Protein AF-0000000066028623 (afdb_homodimer)

Organism: Coprothermobacter proteolyticus (strain ATCC 35245 / DSM 5265 / OCM 4 / BT) (NCBI:txid309798)

Structure (mmCIF, N/CA/C/O backbone):
data_AF-0000000066028623-model_v1
#
loop_
_entity.id
_entity.type
_entity.pdbx_description
1 polymer 'NH(3)-dependent NAD(+) synthetase'
#
loop_
_atom_site.group_PDB
_atom_site.id
_atom_site.type_symbol
_atom_site.label_atom_id
_atom_site.label_alt_id
_atom_site.label_comp_id
_atom_site.label_asym_id
_atom_site.label_entity_id
_atom_site.label_seq_id
_atom_site.pdbx_PDB_ins_code
_atom_site.Cartn_x
_atom_site.Cartn_y
_atom_site.Cartn_z
_atom_site.occupancy
_atom_site.B_iso_or_equiv
_atom_site.auth_seq_id
_atom_site.auth_comp_id
_atom_site.auth_asym_id
_atom_site.auth_atom_id
_atom_site.pdbx_PDB_model_num
ATOM 1 N N . MET A 1 1 ? 8.57 16.016 24.391 1 65.88 1 MET A N 1
ATOM 2 C CA . MET A 1 1 ? 9.648 16.016 23.406 1 65.88 1 MET A CA 1
ATOM 3 C C . MET A 1 1 ? 10.898 16.688 23.953 1 65.88 1 MET A C 1
ATOM 5 O O . MET A 1 1 ? 10.805 17.609 24.766 1 65.88 1 MET A O 1
ATOM 9 N N . ASN A 1 2 ? 12.102 16.031 23.625 1 79.5 2 ASN A N 1
ATOM 10 C CA . ASN A 1 2 ? 13.328 16.797 23.828 1 79.5 2 ASN A CA 1
ATOM 11 C C . ASN A 1 2 ? 13.234 18.188 23.234 1 79.5 2 ASN A C 1
ATOM 13 O O . ASN A 1 2 ? 12.188 18.578 22.688 1 79.5 2 ASN A O 1
ATOM 17 N N . THR A 1 3 ? 14.109 19.094 23.5 1 90.25 3 THR A N 1
ATOM 18 C CA . THR A 1 3 ? 14.133 20.375 22.797 1 90.25 3 THR A CA 1
ATOM 19 C C . THR A 1 3 ? 14.109 20.172 21.297 1 90.25 3 THR A C 1
ATOM 21 O O . THR A 1 3 ? 14.438 19.078 20.797 1 90.25 3 THR A O 1
ATOM 24 N N . ALA A 1 4 ? 13.57 21.109 20.641 1 95.25 4 ALA A N 1
ATOM 25 C CA . ALA A 1 4 ? 13.523 21.047 19.188 1 95.25 4 ALA A CA 1
ATOM 26 C C . ALA A 1 4 ? 14.898 20.719 18.609 1 95.25 4 ALA A C 1
ATOM 28 O O . ALA A 1 4 ? 15.016 19.938 17.656 1 95.25 4 ALA A O 1
ATOM 29 N N . MET A 1 5 ? 15.93 21.328 19.203 1 95.5 5 MET A N 1
ATOM 30 C CA . MET A 1 5 ? 17.297 21.109 18.734 1 95.5 5 MET A CA 1
ATOM 31 C C . MET A 1 5 ? 17.703 19.656 18.922 1 95.5 5 MET A C 1
ATOM 33 O O . MET A 1 5 ? 18.203 19.016 18 1 95.5 5 MET A O 1
ATOM 37 N N . GLU A 1 6 ? 17.484 19.141 20.094 1 96.31 6 GLU A N 1
ATOM 38 C CA . GLU A 1 6 ? 17.875 17.766 20.406 1 96.31 6 GLU A CA 1
ATOM 39 C C . GLU A 1 6 ? 17.109 16.766 19.531 1 96.31 6 GLU A C 1
ATOM 41 O O . GLU A 1 6 ? 17.672 15.789 19.062 1 96.31 6 GLU A O 1
ATOM 46 N N . GLU A 1 7 ? 15.867 17.062 19.375 1 97 7 GLU A N 1
ATOM 47 C CA . GLU A 1 7 ? 15.039 16.156 18.578 1 97 7 GLU A CA 1
ATOM 48 C C . GLU A 1 7 ? 15.445 16.188 17.109 1 97 7 GLU A C 1
ATOM 50 O O . GLU A 1 7 ? 15.445 15.156 16.438 1 97 7 GLU A O 1
ATOM 55 N N . THR A 1 8 ? 15.766 17.391 16.641 1 97.62 8 THR A N 1
ATOM 56 C CA . THR A 1 8 ? 16.25 17.531 15.273 1 97.62 8 THR A CA 1
ATOM 57 C C . THR A 1 8 ? 17.5 16.688 15.055 1 97.62 8 THR A C 1
ATOM 59 O O . THR A 1 8 ? 17.609 15.945 14.078 1 97.62 8 THR A O 1
ATOM 62 N N . GLN A 1 9 ? 18.406 16.734 15.977 1 97.56 9 GLN A N 1
ATOM 63 C CA . GLN A 1 9 ? 19.641 15.969 15.883 1 97.56 9 GLN A CA 1
ATOM 64 C C . GLN A 1 9 ? 19.359 14.469 15.922 1 97.56 9 GLN A C 1
ATOM 66 O O . GLN A 1 9 ? 19.984 13.695 15.18 1 97.56 9 GLN A O 1
ATOM 71 N N . ARG A 1 10 ? 18.469 14.117 16.766 1 97.75 10 ARG A N 1
ATOM 72 C CA . ARG A 1 10 ? 18.078 12.711 16.891 1 97.75 10 ARG A CA 1
ATOM 73 C C . ARG A 1 10 ? 17.5 12.188 15.578 1 97.75 10 ARG A C 1
ATOM 75 O O . ARG A 1 10 ? 17.875 11.109 15.117 1 97.75 10 ARG A O 1
ATOM 82 N N . ILE A 1 11 ? 16.641 12.906 14.953 1 98.44 11 ILE A N 1
ATOM 83 C CA . ILE A 1 11 ? 15.992 12.516 13.703 1 98.44 11 ILE A CA 1
ATOM 84 C C . ILE A 1 11 ? 17.031 12.453 12.586 1 98.44 11 ILE A C 1
ATOM 86 O O . ILE A 1 11 ? 17.016 11.531 11.773 1 98.44 11 ILE A O 1
ATOM 90 N N . GLU A 1 12 ? 17.938 13.453 12.547 1 98.38 12 GLU A N 1
ATOM 91 C CA . GLU A 1 12 ? 18.984 13.461 11.523 1 98.38 12 GLU A CA 1
ATOM 92 C C . GLU A 1 12 ? 19.859 12.211 11.609 1 98.38 12 GLU A C 1
ATOM 94 O O . GLU A 1 12 ? 20.156 11.586 10.594 1 98.38 12 GLU A O 1
ATOM 99 N N . GLN A 1 13 ? 20.234 11.867 12.797 1 98.31 13 GLN A N 1
ATOM 100 C CA . GLN A 1 13 ? 21.047 10.664 12.992 1 98.31 13 GLN A CA 1
ATOM 101 C C . GLN A 1 13 ? 20.281 9.414 12.562 1 98.31 13 GLN A C 1
ATOM 103 O O . GLN A 1 13 ? 20.844 8.516 11.945 1 98.31 13 GLN A O 1
ATOM 108 N N . PHE A 1 14 ? 19.031 9.414 12.93 1 98.25 14 PHE A N 1
ATOM 109 C CA . PHE A 1 14 ? 18.125 8.32 12.562 1 98.25 14 PHE A CA 1
ATOM 110 C C . PHE A 1 14 ? 18.078 8.156 11.047 1 98.25 14 PHE A C 1
ATOM 112 O O . PHE A 1 14 ? 18.203 7.039 10.539 1 98.25 14 PHE A O 1
ATOM 119 N N . LEU A 1 15 ? 17.953 9.242 10.336 1 98.56 15 LEU A N 1
ATOM 120 C CA . LEU A 1 15 ? 17.875 9.242 8.883 1 98.56 15 LEU A CA 1
ATOM 121 C C . LEU A 1 15 ? 19.188 8.773 8.266 1 98.56 15 LEU A C 1
ATOM 123 O O . LEU A 1 15 ? 19.188 7.984 7.316 1 98.56 15 LEU A O 1
ATOM 127 N N . ARG A 1 16 ? 20.312 9.234 8.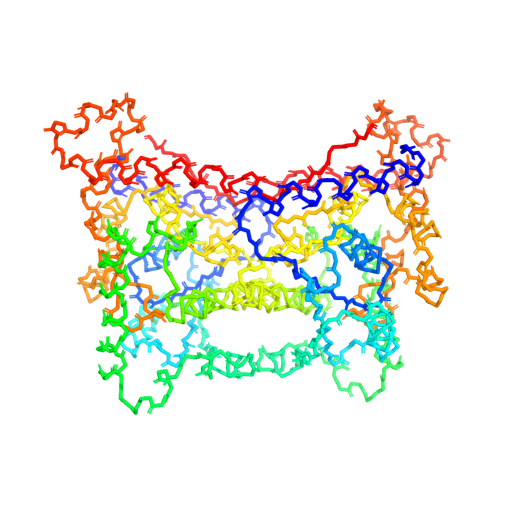797 1 98.5 16 ARG A N 1
ATOM 128 C CA . ARG A 1 16 ? 21.625 8.812 8.305 1 98.5 16 ARG A CA 1
ATOM 129 C C . ARG A 1 16 ? 21.828 7.316 8.508 1 98.5 16 ARG A C 1
ATOM 131 O O . ARG A 1 16 ? 22.281 6.621 7.598 1 98.5 16 ARG A O 1
ATOM 138 N N . LYS A 1 17 ? 21.469 6.836 9.641 1 97.56 17 LYS A N 1
ATOM 139 C CA . LYS A 1 17 ? 21.641 5.426 9.961 1 97.56 17 LYS A CA 1
ATOM 140 C C . LYS A 1 17 ? 20.766 4.547 9.062 1 97.56 17 LYS A C 1
ATOM 142 O O . LYS A 1 17 ? 21.219 3.488 8.609 1 97.56 17 LYS A O 1
ATOM 147 N N . ALA A 1 18 ? 19.547 4.996 8.844 1 96.06 18 ALA A N 1
ATOM 148 C CA . ALA A 1 18 ? 18.641 4.234 7.992 1 96.06 18 ALA A CA 1
ATOM 149 C C . ALA A 1 18 ? 19.188 4.121 6.57 1 96.06 18 ALA A C 1
ATOM 151 O O . ALA A 1 18 ? 19.125 3.051 5.961 1 96.06 18 ALA A O 1
ATOM 152 N N . LEU A 1 19 ? 19.688 5.184 6.078 1 96.25 19 LEU A N 1
ATOM 153 C CA . LEU A 1 19 ? 20.219 5.207 4.719 1 96.25 19 LEU A CA 1
ATOM 154 C C . LEU A 1 19 ? 21.406 4.25 4.582 1 96.25 19 LEU A C 1
ATOM 156 O O . LEU A 1 19 ? 21.484 3.496 3.609 1 96.25 19 LEU A O 1
ATOM 160 N N . VAL A 1 20 ? 22.266 4.238 5.559 1 94.12 20 VAL A N 1
ATOM 161 C CA . VAL A 1 20 ? 23.453 3.385 5.555 1 94.12 20 VAL A CA 1
ATOM 162 C C . VAL A 1 20 ? 23.031 1.925 5.715 1 94.12 20 VAL A C 1
ATOM 164 O O . VAL A 1 20 ? 23.531 1.052 4.996 1 94.12 20 VAL A O 1
ATOM 167 N N . SER A 1 21 ? 22.125 1.702 6.57 1 90.94 21 SER A N 1
ATOM 168 C CA . SER A 1 21 ? 21.672 0.343 6.863 1 90.94 21 SER A CA 1
ATOM 169 C C . SER A 1 21 ? 21.016 -0.292 5.645 1 90.94 21 SER A C 1
ATOM 171 O O . SER A 1 21 ? 21.156 -1.493 5.406 1 90.94 21 SER A O 1
ATOM 173 N N . GLU A 1 22 ? 20.344 0.54 4.883 1 91.31 22 GLU A N 1
ATOM 174 C CA . GLU A 1 22 ? 19.609 0.037 3.725 1 91.31 22 GLU A CA 1
ATOM 175 C C . GLU A 1 22 ? 20.453 0.09 2.461 1 91.31 22 GLU A C 1
ATOM 177 O O . GLU A 1 22 ? 20.062 -0.414 1.411 1 91.31 22 GLU A O 1
ATOM 182 N N . ARG A 1 23 ? 21.688 0.62 2.504 1 90.5 23 ARG A N 1
ATOM 183 C CA . ARG A 1 23 ? 22.609 0.755 1.383 1 90.5 23 ARG A CA 1
ATOM 184 C C . ARG A 1 23 ? 21.922 1.394 0.18 1 90.5 23 ARG A C 1
ATOM 186 O O . ARG A 1 23 ? 22 0.87 -0.934 1 90.5 23 ARG A O 1
ATOM 193 N N . LYS A 1 24 ? 21.203 2.49 0.416 1 94.19 24 LYS A N 1
ATOM 194 C CA . LYS A 1 24 ? 20.516 3.23 -0.641 1 94.19 24 LYS A CA 1
ATOM 195 C C . LYS A 1 24 ? 21.219 4.551 -0.937 1 94.19 24 LYS A C 1
ATOM 197 O O . LYS A 1 24 ? 22.062 5 -0.153 1 94.19 24 LYS A O 1
ATOM 202 N N . HIS A 1 25 ? 20.906 5.168 -1.994 1 94.25 25 HIS A N 1
ATOM 203 C CA . HIS A 1 25 ? 21.656 6.32 -2.486 1 94.25 25 HIS A CA 1
ATOM 204 C C . HIS A 1 25 ? 21.094 7.625 -1.938 1 94.25 25 HIS A C 1
ATOM 206 O O . HIS A 1 25 ? 21.75 8.664 -1.99 1 94.25 25 HIS A O 1
ATOM 212 N N . GLY A 1 26 ? 19.859 7.602 -1.48 1 97.81 26 GLY A N 1
ATOM 213 C CA . GLY A 1 26 ? 19.234 8.828 -0.998 1 97.81 26 GLY A CA 1
ATOM 214 C C . GLY A 1 26 ? 17.781 8.641 -0.585 1 97.81 26 GLY A C 1
ATOM 215 O O . GLY A 1 26 ? 17.359 7.52 -0.306 1 97.81 26 GLY A O 1
ATOM 216 N N . TYR A 1 27 ? 17.094 9.789 -0.479 1 98.75 27 TYR A N 1
ATOM 217 C CA . TYR A 1 27 ? 15.703 9.812 -0.047 1 98.75 27 TYR A CA 1
ATOM 218 C C . TYR A 1 27 ? 14.82 10.469 -1.095 1 98.75 27 TYR A C 1
ATOM 220 O O . TYR A 1 27 ? 15.242 11.398 -1.783 1 98.75 27 TYR A O 1
ATOM 228 N N . LEU A 1 28 ? 13.664 9.953 -1.27 1 98.81 28 LEU A N 1
ATOM 229 C CA . LEU A 1 28 ? 12.609 10.578 -2.059 1 98.81 28 LEU A CA 1
ATOM 230 C C . LEU A 1 28 ? 11.453 11.023 -1.168 1 98.81 28 LEU A C 1
ATOM 232 O O . LEU A 1 28 ? 11.039 10.281 -0.273 1 98.81 28 LEU A O 1
ATOM 236 N N . ILE A 1 29 ? 10.953 12.242 -1.408 1 98.75 29 ILE A N 1
ATOM 237 C CA . ILE A 1 29 ? 9.883 12.789 -0.585 1 98.75 29 ILE A CA 1
ATOM 238 C C . ILE A 1 29 ? 8.836 13.453 -1.477 1 98.75 29 ILE A C 1
ATOM 240 O O . ILE A 1 29 ? 9.18 14.102 -2.467 1 98.75 29 ILE A O 1
ATOM 244 N N . GLY A 1 30 ? 7.598 13.172 -1.193 1 98.38 30 GLY A N 1
ATOM 245 C CA . GLY A 1 30 ? 6.531 14 -1.74 1 98.38 30 GLY A CA 1
ATOM 246 C C . GLY A 1 30 ? 6.336 15.297 -0.984 1 98.38 30 GLY A C 1
ATOM 247 O O . GLY A 1 30 ? 6.148 15.289 0.234 1 98.38 30 GLY A O 1
ATOM 248 N N . VAL A 1 31 ? 6.414 16.391 -1.701 1 97.94 31 VAL A N 1
ATOM 249 C CA . VAL A 1 31 ? 6.258 17.703 -1.068 1 97.94 31 VAL A CA 1
ATOM 250 C C . VAL A 1 31 ? 4.914 18.312 -1.459 1 97.94 31 VAL A C 1
ATOM 252 O O . VAL A 1 31 ? 4.637 18.516 -2.643 1 97.94 31 VAL A O 1
ATOM 255 N N . SER A 1 32 ? 4.059 18.625 -0.516 1 94.19 32 SER A N 1
ATOM 256 C CA . SER A 1 32 ? 2.668 18.984 -0.763 1 94.19 32 SER A CA 1
ATOM 257 C C . SER A 1 32 ? 2.457 20.484 -0.582 1 94.19 32 SER A C 1
ATOM 259 O O . SER A 1 32 ? 1.381 21.016 -0.886 1 94.19 32 SER A O 1
ATOM 261 N N . GLY A 1 33 ? 3.379 21.125 0.015 1 93.56 33 GLY A N 1
ATOM 262 C CA . GLY A 1 33 ? 3.18 22.516 0.406 1 93.56 33 GLY A CA 1
ATOM 263 C C . GLY A 1 33 ? 2.65 22.672 1.819 1 93.56 33 GLY A C 1
ATOM 264 O O . GLY A 1 33 ? 2.404 23.781 2.279 1 93.56 33 GLY A O 1
ATOM 265 N N . GLY A 1 34 ? 2.488 21.578 2.475 1 94.5 34 GLY A N 1
ATOM 266 C CA . GLY A 1 34 ? 2.033 21.594 3.855 1 94.5 34 GLY A CA 1
ATOM 267 C C . GLY A 1 34 ? 3.172 21.562 4.859 1 94.5 34 GLY A C 1
ATOM 268 O O . GLY A 1 34 ? 4.34 21.453 4.477 1 94.5 34 GLY A O 1
ATOM 269 N N . LEU A 1 35 ? 2.814 21.625 6.066 1 96.5 35 LEU A N 1
ATOM 270 C CA . LEU A 1 35 ? 3.773 21.781 7.156 1 96.5 35 LEU A CA 1
ATOM 271 C C . LEU A 1 35 ? 4.609 20.516 7.328 1 96.5 35 LEU A C 1
ATOM 273 O O . LEU A 1 35 ? 5.832 20.578 7.445 1 96.5 35 LEU A O 1
ATOM 277 N N . ASP A 1 36 ? 4.004 19.359 7.355 1 97.44 36 ASP A N 1
ATOM 278 C CA . ASP A 1 36 ? 4.703 18.125 7.664 1 97.44 36 ASP A CA 1
ATOM 279 C C . ASP A 1 36 ? 5.77 17.812 6.613 1 97.44 36 ASP A C 1
ATOM 281 O O . ASP A 1 36 ? 6.918 17.516 6.957 1 97.44 36 ASP A O 1
ATOM 285 N N . SER A 1 37 ? 5.375 17.938 5.352 1 97.88 37 SER A N 1
ATOM 286 C CA . SER A 1 37 ? 6.336 17.656 4.293 1 97.88 37 SER A CA 1
ATOM 287 C C . SER A 1 37 ? 7.469 18.672 4.281 1 97.88 37 SER A C 1
ATOM 289 O O . SER A 1 37 ? 8.609 18.344 3.941 1 97.88 37 SER A O 1
ATOM 291 N N . ALA A 1 38 ? 7.156 19.891 4.648 1 98.38 38 ALA A N 1
ATOM 292 C CA . ALA A 1 38 ? 8.188 20.938 4.723 1 98.38 38 ALA A CA 1
ATOM 293 C C . ALA A 1 38 ? 9.203 20.609 5.812 1 98.38 38 ALA A C 1
ATOM 295 O O . ALA A 1 38 ? 10.414 20.719 5.586 1 98.38 38 ALA A O 1
ATOM 296 N N . VAL A 1 39 ? 8.711 20.234 6.941 1 98.56 39 VAL A N 1
ATOM 297 C CA . VAL A 1 39 ? 9.586 19.891 8.062 1 98.56 39 VAL A CA 1
ATOM 298 C C . VAL A 1 39 ? 10.469 18.703 7.684 1 98.56 39 VAL A C 1
ATOM 300 O O . VAL A 1 39 ? 11.688 18.734 7.891 1 98.56 39 VAL A O 1
ATOM 303 N N . VAL A 1 40 ? 9.891 17.703 7.117 1 98.75 40 VAL A N 1
ATOM 304 C CA . VAL A 1 40 ? 10.617 16.484 6.758 1 98.75 40 VAL A CA 1
ATOM 305 C C . VAL A 1 40 ? 11.664 16.812 5.699 1 98.75 40 VAL A C 1
ATOM 307 O O . VAL A 1 40 ? 12.789 16.312 5.758 1 98.75 40 VAL A O 1
ATOM 310 N N . LEU A 1 41 ? 11.289 17.656 4.73 1 98.81 41 LEU A N 1
ATOM 311 C CA . LEU A 1 41 ? 12.242 18.047 3.697 1 98.81 41 LEU A CA 1
ATOM 312 C C . LEU A 1 41 ? 13.477 18.703 4.312 1 98.81 41 LEU A C 1
ATOM 314 O O . LEU A 1 41 ? 14.602 18.344 3.975 1 98.81 41 LEU A O 1
ATOM 318 N N . LYS A 1 42 ? 13.266 19.609 5.203 1 98.69 42 LYS A N 1
ATOM 319 C CA . LYS A 1 42 ? 14.375 20.312 5.84 1 98.69 42 LYS A CA 1
ATOM 320 C C . LYS A 1 42 ? 15.234 19.344 6.652 1 98.69 42 LYS A C 1
ATOM 322 O O . LYS A 1 42 ? 16.469 19.422 6.641 1 98.69 42 LYS A O 1
ATOM 327 N N . LEU A 1 43 ? 14.594 18.422 7.328 1 98.75 43 LEU A N 1
ATOM 328 C CA . LEU A 1 43 ? 15.312 17.406 8.102 1 98.75 43 LEU A CA 1
ATOM 329 C C . LEU A 1 43 ? 16.172 16.547 7.191 1 98.75 43 LEU A C 1
ATOM 331 O O . LEU A 1 43 ? 17.328 16.234 7.535 1 98.75 43 LEU A O 1
ATOM 335 N N . LEU A 1 44 ? 15.609 16.172 6.051 1 98.81 44 LEU A N 1
ATOM 336 C CA . LEU A 1 44 ? 16.344 15.344 5.094 1 98.81 44 LEU A CA 1
ATOM 337 C C . LEU A 1 44 ? 17.578 16.062 4.578 1 98.81 44 LEU A C 1
ATOM 339 O O . LEU A 1 44 ? 18.672 15.492 4.539 1 98.81 44 LEU A O 1
ATOM 343 N N . VAL A 1 45 ? 17.406 17.312 4.152 1 98.69 45 VAL A N 1
ATOM 344 C CA . VAL A 1 45 ? 18.5 18.109 3.6 1 98.69 45 VAL A CA 1
ATOM 345 C C . VAL A 1 45 ? 19.625 18.25 4.637 1 98.69 45 VAL A C 1
ATOM 347 O O . VAL A 1 45 ? 20.797 18.094 4.316 1 98.69 45 VAL A O 1
ATOM 350 N N . GLN A 1 46 ? 19.25 18.484 5.848 1 98.19 46 GLN A N 1
ATOM 351 C CA . GLN A 1 46 ? 20.219 18.625 6.918 1 98.19 46 GLN A CA 1
ATOM 352 C C . GLN A 1 46 ? 20.922 17.297 7.207 1 98.19 46 GLN A C 1
ATOM 354 O O . GLN A 1 46 ? 22.109 17.281 7.508 1 98.19 46 GLN A O 1
ATOM 359 N N . ALA A 1 47 ? 20.188 16.25 7.094 1 98.5 47 ALA A N 1
ATOM 360 C CA . ALA A 1 47 ? 20.703 14.938 7.484 1 98.5 47 ALA A CA 1
ATOM 361 C C . ALA A 1 47 ? 21.672 14.391 6.43 1 98.5 47 ALA A C 1
ATOM 363 O O . ALA A 1 47 ? 22.734 13.883 6.762 1 98.5 47 ALA A O 1
ATOM 364 N N . VAL A 1 48 ? 21.297 14.531 5.133 1 98.38 48 VAL A N 1
ATOM 365 C CA . VAL A 1 48 ? 22.047 13.742 4.164 1 98.38 48 VAL A CA 1
ATOM 366 C C . VAL A 1 48 ? 22.5 14.641 3.016 1 98.38 48 VAL A C 1
ATOM 368 O O . VAL A 1 48 ? 23.219 14.188 2.115 1 98.38 48 VAL A O 1
ATOM 371 N N . GLY A 1 49 ? 22.125 15.914 2.982 1 98.31 49 GLY A N 1
ATOM 372 C CA . GLY A 1 49 ? 22.516 16.828 1.924 1 98.31 49 GLY A CA 1
ATOM 373 C C . GLY A 1 49 ? 21.516 16.891 0.785 1 98.31 49 GLY A C 1
ATOM 374 O O . GLY A 1 49 ? 20.922 15.867 0.421 1 98.31 49 GLY A O 1
ATOM 375 N N . LYS A 1 50 ? 21.344 18.078 0.188 1 98.12 50 LYS A N 1
ATOM 376 C CA . LYS A 1 50 ? 20.359 18.344 -0.849 1 98.12 50 LYS A CA 1
ATOM 377 C C . LYS A 1 50 ? 20.578 17.438 -2.061 1 98.12 50 LYS A C 1
ATOM 379 O O . LYS A 1 50 ? 19.625 17.078 -2.756 1 98.12 50 LYS A O 1
ATOM 384 N N . GLU A 1 51 ? 21.75 16.984 -2.322 1 97.62 51 GLU A N 1
ATOM 385 C CA . GLU A 1 51 ? 22.078 16.188 -3.5 1 97.62 51 GLU A CA 1
ATOM 386 C C . GLU A 1 51 ? 21.562 14.758 -3.355 1 97.62 51 GLU A C 1
ATOM 388 O O . GLU A 1 51 ? 21.453 14.031 -4.344 1 97.62 51 GLU A O 1
ATOM 393 N N . ASN A 1 52 ? 21.297 14.367 -2.129 1 98.25 52 ASN A N 1
ATOM 394 C CA . ASN A 1 52 ? 20.844 13.016 -1.855 1 98.25 52 ASN A CA 1
ATOM 395 C C . ASN A 1 52 ? 19.344 12.969 -1.551 1 98.25 52 ASN A C 1
ATOM 397 O O . ASN A 1 52 ? 18.859 12.031 -0.918 1 98.25 52 ASN A O 1
ATOM 401 N N . VAL A 1 53 ? 18.656 14.062 -1.944 1 98.81 53 VAL A N 1
ATOM 402 C CA . VAL A 1 53 ? 17.219 14.156 -1.754 1 98.81 53 VAL A CA 1
ATOM 403 C C . VAL A 1 53 ? 16.547 14.5 -3.082 1 98.81 53 VAL A C 1
ATOM 405 O O . VAL A 1 53 ? 17.031 15.352 -3.832 1 98.81 53 VAL A O 1
ATOM 408 N N . LEU A 1 54 ? 15.484 13.758 -3.414 1 98.81 54 LEU A N 1
ATOM 409 C CA . LEU A 1 54 ? 14.641 14.062 -4.562 1 98.81 54 LEU A CA 1
ATOM 410 C C . LEU A 1 54 ? 13.211 14.383 -4.121 1 98.81 54 LEU A C 1
ATOM 412 O O . LEU A 1 54 ? 12.594 13.602 -3.398 1 98.81 54 LEU A O 1
ATOM 416 N N . GLY A 1 55 ? 12.758 15.531 -4.508 1 98.75 55 GLY A N 1
ATOM 417 C CA . GLY A 1 55 ? 11.383 15.922 -4.215 1 98.75 55 GLY A CA 1
ATOM 418 C C . GLY A 1 55 ? 10.445 15.719 -5.383 1 98.75 55 GLY A C 1
ATOM 419 O O . GLY A 1 55 ? 10.82 15.938 -6.539 1 98.75 55 GLY A O 1
ATOM 420 N N . LEU A 1 56 ? 9.266 15.273 -5.062 1 98.62 56 LEU A N 1
ATOM 421 C CA . LEU A 1 56 ? 8.203 15.219 -6.062 1 98.62 56 LEU A CA 1
ATOM 422 C C . LEU A 1 56 ? 7.012 16.078 -5.645 1 98.62 56 LEU A C 1
ATOM 424 O O . LEU A 1 56 ? 6.633 16.078 -4.473 1 98.62 56 LEU A O 1
ATOM 428 N N . ILE A 1 57 ? 6.52 16.875 -6.539 1 98.31 57 ILE A N 1
ATOM 429 C CA . ILE A 1 57 ? 5.238 17.562 -6.406 1 98.31 57 ILE A CA 1
ATOM 430 C C . ILE A 1 57 ? 4.199 16.875 -7.293 1 98.31 57 ILE A C 1
ATOM 432 O O . ILE A 1 57 ? 4.391 16.75 -8.508 1 98.31 57 ILE A O 1
ATOM 436 N N . LEU A 1 58 ? 3.096 16.422 -6.672 1 97.44 58 LEU A N 1
ATOM 437 C CA . LEU A 1 58 ? 2.133 15.586 -7.387 1 97.44 58 LEU A CA 1
ATOM 438 C C . LEU A 1 58 ? 0.739 16.203 -7.336 1 97.44 58 LEU A C 1
ATOM 440 O O . LEU A 1 58 ? -0.185 15.617 -6.766 1 97.44 58 LEU A O 1
ATOM 444 N N . PRO A 1 59 ? 0.598 17.312 -8.008 1 95.94 59 PRO A N 1
ATOM 445 C CA . PRO A 1 59 ? -0.711 17.969 -8.008 1 95.94 59 PRO A CA 1
ATOM 446 C C . PRO A 1 59 ? -1.74 17.234 -8.867 1 95.94 59 PRO A C 1
ATOM 448 O O . PRO A 1 59 ? -1.372 16.438 -9.734 1 95.94 59 PRO A O 1
ATOM 451 N N . ASP A 1 60 ? -2.957 17.375 -8.523 1 92.62 60 ASP A N 1
ATOM 452 C CA . ASP A 1 60 ? -4.051 17 -9.422 1 92.62 60 ASP A CA 1
ATOM 453 C C . ASP A 1 60 ? -5.031 18.156 -9.602 1 92.62 60 ASP A C 1
ATOM 455 O O . ASP A 1 60 ? -4.738 19.297 -9.219 1 92.62 60 ASP A O 1
ATOM 459 N N . ARG A 1 61 ? -6.141 17.953 -10.242 1 87.38 61 ARG A N 1
ATOM 460 C CA . ARG A 1 61 ? -7.113 18.984 -10.602 1 87.38 61 ARG A CA 1
ATOM 461 C C . ARG A 1 61 ? -7.621 19.719 -9.359 1 87.38 61 ARG A C 1
ATOM 463 O O . ARG A 1 61 ? -7.926 20.906 -9.422 1 87.38 61 ARG A O 1
ATOM 470 N N . ASP A 1 62 ? -7.609 19.047 -8.281 1 86 62 ASP A N 1
ATOM 471 C CA . ASP A 1 62 ? -8.227 19.594 -7.074 1 86 62 ASP A CA 1
ATOM 472 C C . ASP A 1 62 ? -7.188 20.25 -6.168 1 86 62 ASP A C 1
ATOM 474 O O . ASP A 1 62 ? -7.535 20.906 -5.184 1 86 62 ASP A O 1
ATOM 478 N N . THR A 1 63 ? -5.945 20.062 -6.457 1 87.12 63 THR A N 1
ATOM 479 C CA . THR A 1 63 ? -4.875 20.641 -5.645 1 87.12 63 THR A CA 1
ATOM 480 C C . THR A 1 63 ? -4.871 22.156 -5.762 1 87.12 63 THR A C 1
ATOM 482 O O . THR A 1 63 ? -4.973 22.703 -6.859 1 87.12 63 THR A O 1
ATOM 485 N N . GLU A 1 64 ? -4.762 22.75 -4.641 1 87.5 64 GLU A N 1
ATOM 486 C CA . GLU A 1 64 ? -4.672 24.203 -4.645 1 87.5 64 GLU A CA 1
ATOM 487 C C . GLU A 1 64 ? -3.383 24.688 -5.305 1 87.5 64 GLU A C 1
ATOM 489 O O . GLU A 1 64 ? -2.305 24.156 -5.023 1 87.5 64 GLU A O 1
ATOM 494 N N . LYS A 1 65 ? -3.51 25.719 -6.125 1 90.12 65 LYS A N 1
ATOM 495 C CA . LYS A 1 65 ? -2.338 26.266 -6.797 1 90.12 65 LYS A CA 1
ATOM 496 C C . LYS A 1 65 ? -1.305 26.766 -5.785 1 90.12 65 LYS A C 1
ATOM 498 O O . LYS A 1 65 ? -0.101 26.594 -5.992 1 90.12 65 LYS A O 1
ATOM 503 N N . LYS A 1 66 ? -1.808 27.328 -4.762 1 91.62 66 LYS A N 1
ATOM 504 C CA . LYS A 1 66 ? -0.924 27.844 -3.723 1 91.62 66 LYS A CA 1
ATOM 505 C C . LYS A 1 66 ? -0.061 26.75 -3.125 1 91.62 66 LYS A C 1
ATOM 507 O O . LYS A 1 66 ? 1.114 26.953 -2.824 1 91.62 66 LYS A O 1
ATOM 512 N N . SER A 1 67 ? -0.645 25.594 -2.939 1 92.19 67 SER A N 1
ATOM 513 C CA . SER A 1 67 ? 0.1 24.453 -2.402 1 92.19 67 SER A CA 1
ATOM 514 C C . SER A 1 67 ? 1.27 24.078 -3.307 1 92.19 67 SER A C 1
ATOM 516 O O . SER A 1 67 ? 2.391 23.891 -2.834 1 92.19 67 SER A O 1
ATOM 518 N N . THR A 1 68 ? 1.002 24.031 -4.559 1 95.06 68 THR A N 1
ATOM 519 C CA . THR A 1 68 ? 2.033 23.688 -5.531 1 95.06 68 THR A CA 1
ATOM 520 C C . THR A 1 68 ? 3.123 24.75 -5.562 1 95.06 68 THR A C 1
ATOM 522 O O . THR A 1 68 ? 4.312 24.438 -5.609 1 95.06 68 THR A O 1
ATOM 525 N N . THR A 1 69 ? 2.707 25.969 -5.48 1 96.75 69 THR A N 1
ATOM 526 C CA . THR A 1 69 ? 3.648 27.078 -5.504 1 96.75 69 THR A CA 1
ATOM 527 C C . THR A 1 69 ? 4.551 27.047 -4.273 1 96.75 69 THR A C 1
ATOM 529 O O . THR A 1 69 ? 5.766 27.234 -4.383 1 96.75 69 THR A O 1
ATOM 532 N N . LEU A 1 70 ? 3.959 26.859 -3.16 1 96.69 70 LEU A N 1
ATOM 533 C CA . LEU A 1 70 ? 4.723 26.797 -1.918 1 96.69 70 LEU A CA 1
ATOM 534 C C . LEU A 1 70 ? 5.703 25.641 -1.932 1 96.69 70 LEU A C 1
ATOM 536 O O . LEU A 1 70 ? 6.855 25.781 -1.513 1 96.69 70 LEU A O 1
ATOM 540 N N . ALA A 1 71 ? 5.227 24.484 -2.381 1 97.31 71 ALA A N 1
ATOM 541 C CA . ALA A 1 71 ? 6.082 23.312 -2.479 1 97.31 71 ALA A CA 1
ATOM 542 C C . ALA A 1 71 ? 7.289 23.578 -3.373 1 97.31 71 ALA A C 1
ATOM 544 O O . ALA A 1 71 ? 8.43 23.297 -2.994 1 97.31 71 ALA A O 1
ATOM 545 N N . ARG A 1 72 ? 7.023 24.125 -4.508 1 98 72 ARG A N 1
ATOM 546 C CA . ARG A 1 72 ? 8.078 24.438 -5.465 1 98 72 ARG A CA 1
ATOM 547 C C . ARG A 1 72 ? 9.07 25.438 -4.871 1 98 72 ARG A C 1
ATOM 549 O O . ARG A 1 72 ? 10.289 25.234 -4.969 1 98 72 ARG A O 1
ATOM 556 N N . SER A 1 73 ? 8.547 26.484 -4.305 1 98.12 73 SER A N 1
ATOM 557 C CA . SER A 1 73 ? 9.383 27.516 -3.713 1 98.12 73 SER A CA 1
ATOM 558 C C . SER A 1 73 ? 10.305 26.938 -2.643 1 98.12 73 SER A C 1
ATOM 560 O O . SER A 1 73 ? 11.484 27.281 -2.58 1 98.12 73 SER A O 1
ATOM 562 N N . LEU A 1 74 ? 9.742 26.094 -1.818 1 98.25 74 LEU A N 1
ATOM 563 C CA . LEU A 1 74 ? 10.531 25.484 -0.753 1 98.25 74 LEU A CA 1
ATOM 564 C C . LEU A 1 74 ? 11.656 24.641 -1.33 1 98.25 74 LEU A C 1
ATOM 566 O O . LEU A 1 74 ? 12.805 24.719 -0.874 1 98.25 74 LEU A O 1
ATOM 570 N N . LEU A 1 75 ? 11.328 23.797 -2.307 1 98.62 75 LEU A N 1
ATOM 571 C CA . LEU A 1 75 ? 12.32 22.938 -2.938 1 98.62 75 LEU A CA 1
ATOM 572 C C . LEU A 1 75 ? 13.422 23.75 -3.598 1 98.62 75 LEU A C 1
ATOM 574 O O . LEU A 1 75 ? 14.594 23.406 -3.518 1 98.62 75 LEU A O 1
ATOM 578 N N . GLU A 1 76 ? 13.062 24.812 -4.246 1 98.44 76 GLU A N 1
ATOM 579 C CA . GLU A 1 76 ? 14.023 25.703 -4.895 1 98.44 76 GLU A CA 1
ATOM 580 C C . GLU A 1 76 ? 14.906 26.406 -3.865 1 98.44 76 GLU A C 1
ATOM 582 O O . GLU A 1 76 ? 16.125 26.516 -4.055 1 98.44 76 GLU A O 1
ATOM 587 N N . GLN A 1 77 ? 14.297 26.875 -2.814 1 97.88 77 GLN A N 1
ATOM 588 C CA . GLN A 1 77 ? 15.047 27.516 -1.746 1 97.88 77 GLN A CA 1
ATOM 589 C C . GLN A 1 77 ? 16.094 26.578 -1.147 1 97.88 77 GLN A C 1
ATOM 591 O O . GLN A 1 77 ? 17.203 27 -0.84 1 97.88 77 GLN A O 1
ATOM 596 N N . GLU A 1 78 ? 15.719 25.344 -0.974 1 98.12 78 GLU A N 1
ATOM 597 C CA . GLU A 1 78 ? 16.609 24.344 -0.39 1 98.12 78 GLU A CA 1
ATOM 598 C C . GLU A 1 78 ? 17.547 23.75 -1.444 1 98.12 78 GLU A C 1
ATOM 600 O O . GLU A 1 78 ? 18.422 22.953 -1.124 1 98.12 78 GLU A O 1
ATOM 605 N N . LYS A 1 79 ? 17.266 24.141 -2.713 1 98.38 79 LYS A N 1
ATOM 606 C CA . LYS A 1 79 ? 18.062 23.688 -3.852 1 98.38 79 LYS A CA 1
ATOM 607 C C . LYS A 1 79 ? 18.016 22.172 -3.986 1 98.38 79 LYS A C 1
ATOM 609 O O . LYS A 1 79 ? 19.047 21.531 -4.246 1 98.38 79 LYS A O 1
ATOM 614 N N . VAL A 1 80 ? 16.906 21.609 -3.725 1 98.62 80 VAL A N 1
ATOM 615 C CA . VAL A 1 80 ? 16.672 20.172 -3.861 1 98.62 80 VAL A CA 1
ATOM 616 C C . VAL A 1 80 ? 16.156 19.859 -5.262 1 98.62 80 VAL A C 1
ATOM 618 O O . VAL A 1 80 ? 15.227 20.516 -5.746 1 98.62 80 VAL A O 1
ATOM 621 N N . PRO A 1 81 ? 16.828 18.922 -5.977 1 98.5 81 PRO A N 1
ATOM 622 C CA . PRO A 1 81 ? 16.234 18.484 -7.246 1 98.5 81 PRO A CA 1
ATOM 623 C C . PRO A 1 81 ? 14.805 17.984 -7.098 1 98.5 81 PRO A C 1
ATOM 625 O O . PRO A 1 81 ? 14.469 17.359 -6.094 1 98.5 81 PRO A O 1
ATOM 628 N N . TYR A 1 82 ? 13.961 18.375 -8.055 1 98.44 82 TYR A N 1
ATOM 629 C CA . TYR A 1 82 ? 12.57 17.953 -7.926 1 98.44 82 TYR A CA 1
ATOM 630 C C . TYR A 1 82 ? 11.922 17.797 -9.297 1 98.44 82 TYR A C 1
ATOM 632 O O . TYR A 1 82 ? 12.484 18.219 -10.305 1 98.44 82 TYR A O 1
ATOM 640 N N . LYS A 1 83 ? 10.82 17.094 -9.336 1 97.56 83 LYS A N 1
ATOM 641 C CA . LYS A 1 83 ? 9.945 16.938 -10.5 1 97.56 83 LYS A CA 1
ATOM 642 C C . LYS A 1 83 ? 8.492 17.234 -10.133 1 97.56 83 LYS A C 1
ATOM 644 O O . LYS A 1 83 ? 8.062 16.969 -9.008 1 97.56 83 LYS A O 1
ATOM 649 N N . VAL A 1 84 ? 7.828 17.828 -11.062 1 97.44 84 VAL A N 1
ATOM 650 C CA . VAL A 1 84 ? 6.387 18.031 -10.938 1 97.44 84 VAL A CA 1
ATOM 651 C C . VAL A 1 84 ? 5.652 17.078 -11.883 1 97.44 84 VAL A C 1
ATOM 653 O O . VAL A 1 84 ? 5.875 17.109 -13.102 1 97.44 84 VAL A O 1
ATOM 656 N N . ILE A 1 85 ? 4.852 16.219 -11.336 1 96.69 85 ILE A N 1
ATOM 657 C CA . ILE A 1 85 ? 4.105 15.25 -12.125 1 96.69 85 ILE A CA 1
ATOM 658 C C . ILE A 1 85 ? 2.611 15.391 -11.844 1 96.69 85 ILE A C 1
ATOM 660 O O . ILE A 1 85 ? 2.156 15.125 -10.727 1 96.69 85 ILE A O 1
ATOM 664 N N . SER A 1 86 ? 1.869 15.766 -12.828 1 95.94 86 SER A N 1
ATOM 665 C CA . SER A 1 86 ? 0.428 15.922 -12.664 1 95.94 86 SER A CA 1
ATOM 666 C C . SER A 1 86 ? -0.266 14.57 -12.555 1 95.94 86 SER A C 1
ATOM 668 O O . SER A 1 86 ? -0.042 13.68 -13.375 1 95.94 86 SER A O 1
ATOM 670 N N . MET A 1 87 ? -1.097 14.43 -11.562 1 95.81 87 MET A N 1
ATOM 671 C CA . MET A 1 87 ? -1.859 13.203 -11.352 1 95.81 87 MET A CA 1
ATOM 672 C C . MET A 1 87 ? -3.188 13.258 -12.102 1 95.81 87 MET A C 1
ATOM 674 O O . MET A 1 87 ? -3.895 12.25 -12.188 1 95.81 87 MET A O 1
ATOM 678 N N . THR A 1 88 ? -3.527 14.359 -12.695 1 93.69 88 THR A N 1
ATOM 679 C CA . THR A 1 88 ? -4.832 14.602 -13.305 1 93.69 88 THR A CA 1
ATOM 680 C C . THR A 1 88 ? -5.102 13.594 -14.414 1 93.69 88 THR A C 1
ATOM 682 O O . THR A 1 88 ? -6.164 12.969 -14.453 1 93.69 88 THR A O 1
ATOM 685 N N . PRO A 1 89 ? -4.148 13.383 -15.289 1 92.19 89 PRO A N 1
ATOM 686 C CA . PRO A 1 89 ? -4.43 12.438 -16.359 1 92.19 89 PRO A CA 1
ATOM 687 C C . PRO A 1 89 ? -4.715 11.023 -15.852 1 92.19 89 PRO A C 1
ATOM 689 O O . PRO A 1 89 ? -5.586 10.336 -16.375 1 92.19 89 PRO A O 1
ATOM 692 N N . LEU A 1 90 ? -4 10.633 -14.867 1 92.69 90 LEU A N 1
ATOM 693 C CA . LEU A 1 90 ? -4.191 9.305 -14.297 1 92.69 90 LEU A CA 1
ATOM 694 C C . LEU A 1 90 ? -5.582 9.172 -13.688 1 92.69 90 LEU A C 1
ATOM 696 O O . LEU A 1 90 ? -6.305 8.219 -13.992 1 92.69 90 LEU A O 1
ATOM 700 N N . LEU A 1 91 ? -5.922 10.133 -12.938 1 93.44 91 LEU A N 1
ATOM 701 C CA . LEU A 1 91 ? -7.203 10.117 -12.242 1 93.44 91 LEU A CA 1
ATOM 702 C C . LEU A 1 91 ? -8.359 10.219 -13.234 1 93.44 91 LEU A C 1
ATOM 704 O O . LEU A 1 91 ? -9.406 9.602 -13.031 1 93.44 91 LEU A O 1
ATOM 708 N N . ARG A 1 92 ? -8.164 10.977 -14.273 1 91.56 92 ARG A N 1
ATOM 709 C CA . ARG A 1 92 ? -9.172 11.094 -15.32 1 91.56 92 ARG A CA 1
ATOM 710 C C . ARG A 1 92 ? -9.406 9.758 -16.016 1 91.56 92 ARG A C 1
ATOM 712 O O . ARG A 1 92 ? -10.555 9.375 -16.266 1 91.56 92 ARG A O 1
ATOM 719 N N . HIS A 1 93 ? -8.375 9.078 -16.281 1 90.38 93 HIS A N 1
ATOM 720 C CA . HIS A 1 93 ? -8.469 7.785 -16.953 1 90.38 93 HIS A CA 1
ATOM 721 C C . HIS A 1 93 ? -9.25 6.789 -16.094 1 90.38 93 HIS A C 1
ATOM 723 O O . HIS A 1 93 ? -10.008 5.977 -16.625 1 90.38 93 HIS A O 1
ATOM 729 N N . LEU A 1 94 ? -9.125 6.895 -14.828 1 90.94 94 LEU A N 1
ATOM 730 C CA . LEU A 1 94 ? -9.789 5.973 -13.914 1 90.94 94 LEU A CA 1
ATOM 731 C C . LEU A 1 94 ? -11.242 6.375 -13.695 1 90.94 94 LEU A C 1
ATOM 733 O O . LEU A 1 94 ? -11.992 5.656 -13.031 1 90.94 94 LEU A O 1
ATOM 737 N N . GLY A 1 95 ? -11.609 7.547 -14.234 1 88.88 95 GLY A N 1
ATOM 738 C CA . GLY A 1 95 ? -12.977 8.016 -14.109 1 88.88 95 GLY A CA 1
ATOM 739 C C . GLY A 1 95 ? -13.266 8.656 -12.766 1 88.88 95 GLY A C 1
ATOM 740 O O . GLY A 1 95 ? -14.43 8.805 -12.375 1 88.88 95 GLY A O 1
ATOM 741 N N . VAL A 1 96 ? -12.297 9.023 -12.078 1 89.38 96 VAL A N 1
ATOM 742 C CA . VAL A 1 96 ? -12.422 9.539 -10.719 1 89.38 96 VAL A CA 1
ATOM 743 C C . VAL A 1 96 ? -13.219 10.844 -10.734 1 89.38 96 VAL A C 1
ATOM 745 O O . VAL A 1 96 ? -14.117 11.039 -9.914 1 89.38 96 VAL A O 1
ATOM 748 N N . TYR A 1 97 ? -12.953 11.695 -11.719 1 86.62 97 TYR A N 1
ATOM 749 C CA . TYR A 1 97 ? -13.57 13.016 -11.758 1 86.62 97 TYR A CA 1
ATOM 750 C C . TYR A 1 97 ? -15 12.938 -12.266 1 86.62 97 TYR A C 1
ATOM 752 O O . TYR A 1 97 ? -15.781 13.875 -12.086 1 86.62 97 TYR A O 1
ATOM 760 N N . LYS A 1 98 ? -15.398 11.805 -12.828 1 81.19 98 LYS A N 1
ATOM 761 C CA . LYS A 1 98 ? -16.766 11.609 -13.297 1 81.19 98 LYS A CA 1
ATOM 762 C C . LYS A 1 98 ? -17.688 11.172 -12.164 1 81.19 98 LYS A C 1
ATOM 764 O O . LYS A 1 98 ? -18.891 11.438 -12.188 1 81.19 98 LYS A O 1
ATOM 769 N N . ASP A 1 99 ? -17.219 10.461 -11.32 1 73.06 99 ASP A N 1
ATOM 770 C CA . ASP A 1 99 ? -18 9.859 -10.25 1 73.06 99 ASP A CA 1
ATOM 771 C C . ASP A 1 99 ? -18.5 10.914 -9.266 1 73.06 99 ASP A C 1
ATOM 773 O O . ASP A 1 99 ? -19.469 10.688 -8.539 1 73.06 99 ASP A O 1
ATOM 777 N N . MET A 1 100 ? -17.844 12.023 -9.188 1 64.62 100 MET A N 1
ATOM 778 C CA . MET A 1 100 ? -18.297 13.109 -8.32 1 64.62 100 MET A CA 1
ATOM 779 C C . MET A 1 100 ? -18.797 14.289 -9.141 1 64.62 100 MET A C 1
ATOM 781 O O . MET A 1 100 ? -18.031 14.906 -9.883 1 64.62 100 MET A O 1
ATOM 785 N N . PRO A 1 101 ? -20.141 14.273 -9.383 1 57.94 101 PRO A N 1
ATOM 786 C CA . PRO A 1 101 ? -20.719 15.297 -10.25 1 57.94 101 PRO A CA 1
ATOM 787 C C . PRO A 1 101 ? -20.188 16.703 -9.945 1 57.94 101 PRO A C 1
ATOM 789 O O . PRO A 1 101 ? -20.562 17.656 -10.609 1 57.94 101 PRO A O 1
ATOM 792 N N . LEU A 1 102 ? -19.375 16.781 -8.969 1 57.28 102 LEU A N 1
ATOM 793 C CA . LEU A 1 102 ? -18.875 18.125 -8.703 1 57.28 102 LEU A CA 1
ATOM 794 C C . LEU A 1 102 ? -18.125 18.688 -9.914 1 57.28 102 LEU A C 1
ATOM 796 O O . LEU A 1 102 ? -17.828 19.875 -9.977 1 57.28 102 LEU A O 1
ATOM 800 N N . PHE A 1 103 ? -17.75 17.703 -10.836 1 52.91 103 PHE A N 1
ATOM 801 C CA . PHE A 1 103 ? -17.016 18.078 -12.031 1 52.91 103 PHE A CA 1
ATOM 802 C C . PHE A 1 103 ? -17.812 19.062 -12.867 1 52.91 103 PHE A C 1
ATOM 804 O O . PHE A 1 103 ? -17.25 19.844 -13.648 1 52.91 103 PHE A O 1
ATOM 811 N N . LEU A 1 104 ? -19.062 18.922 -12.617 1 51.94 104 LEU A N 1
ATOM 812 C CA . LEU A 1 104 ? -19.891 19.781 -13.453 1 51.94 104 LEU A CA 1
ATOM 813 C C . LEU A 1 104 ? -19.859 21.219 -12.953 1 51.94 104 LEU A C 1
ATOM 815 O O . LEU A 1 104 ? -20.359 22.125 -13.625 1 51.94 104 LEU A O 1
ATOM 819 N N . LEU A 1 105 ? -19.109 21.234 -11.781 1 57.66 105 LEU A N 1
ATOM 820 C CA . LEU A 1 105 ? -19.172 22.594 -11.266 1 57.66 105 LEU A CA 1
ATOM 821 C C . LEU A 1 105 ? -17.953 23.406 -11.742 1 57.66 105 LEU A C 1
ATOM 823 O O . LEU A 1 105 ? -16.828 22.938 -11.648 1 57.66 105 LEU A O 1
ATOM 827 N N . PRO A 1 106 ? -18.141 24.469 -12.477 1 55.28 106 PRO A N 1
ATOM 828 C CA . PRO A 1 106 ? -17.188 25.25 -13.258 1 55.28 106 PRO A CA 1
ATOM 829 C C . PRO A 1 106 ? -16.062 25.844 -12.406 1 55.28 106 PRO A C 1
ATOM 831 O O . PRO A 1 106 ? -14.961 26.062 -12.906 1 55.28 106 PRO A O 1
ATOM 834 N N . THR A 1 107 ? -16.344 26.312 -11.078 1 63.06 107 THR A N 1
ATOM 835 C CA . THR A 1 107 ? -15.328 27.062 -10.344 1 63.06 107 THR A CA 1
ATOM 836 C C . THR A 1 107 ? -14.969 26.344 -9.047 1 63.06 107 THR A C 1
ATOM 838 O O . THR A 1 107 ? -15.773 25.578 -8.5 1 63.06 107 THR A O 1
ATOM 841 N N . ARG A 1 108 ? -13.773 26.469 -8.609 1 66.88 108 ARG A N 1
ATOM 842 C CA . ARG A 1 108 ? -13.266 25.922 -7.359 1 66.88 108 ARG A CA 1
ATOM 843 C C . ARG A 1 108 ? -14.125 26.344 -6.18 1 66.88 108 ARG A C 1
ATOM 845 O O . ARG A 1 108 ? -14.383 25.562 -5.27 1 66.88 108 ARG A O 1
ATOM 852 N N . GLY A 1 109 ? -14.469 27.578 -6.234 1 68.88 109 GLY A N 1
ATOM 853 C CA . GLY A 1 109 ? -15.289 28.109 -5.156 1 68.88 109 GLY A CA 1
ATOM 854 C C . GLY A 1 109 ? -16.609 27.375 -5 1 68.88 109 GLY A C 1
ATOM 855 O O . GLY A 1 109 ? -17 27.031 -3.881 1 68.88 109 GLY A O 1
ATOM 856 N N . LEU A 1 110 ? -17.219 27.156 -6.086 1 69.56 110 LEU A N 1
ATOM 857 C CA . LEU A 1 110 ? -18.484 26.438 -6.055 1 69.56 110 LEU A CA 1
ATOM 858 C C . LEU A 1 110 ? -18.281 25 -5.605 1 69.56 110 LEU A C 1
ATOM 860 O O . LEU A 1 110 ? -19.109 24.453 -4.863 1 69.56 110 LEU A O 1
ATOM 864 N N . LYS A 1 111 ? -17.266 24.484 -6.102 1 75.12 111 LYS A N 1
ATOM 865 C CA . LYS A 1 111 ? -16.938 23.125 -5.676 1 75.12 111 LYS A CA 1
ATOM 866 C C . LYS A 1 111 ? -16.766 23.047 -4.164 1 75.12 111 LYS A C 1
ATOM 868 O O . LYS A 1 111 ? -17.297 22.141 -3.518 1 75.12 111 LYS A O 1
ATOM 873 N N . GLU A 1 112 ? -16.047 23.953 -3.656 1 76.88 112 GLU A N 1
ATOM 874 C CA . GLU A 1 112 ? -15.797 24 -2.219 1 76.88 112 GLU A CA 1
ATOM 875 C C . GLU A 1 112 ? -17.109 24.125 -1.437 1 76.88 112 GLU A C 1
ATOM 877 O O . GLU A 1 112 ? -17.281 23.469 -0.406 1 76.88 112 GLU A O 1
ATOM 882 N N . SER A 1 113 ? -17.922 24.922 -1.93 1 76.75 113 SER A N 1
ATOM 883 C CA . SER A 1 113 ? -19.203 25.141 -1.253 1 76.75 113 SER A CA 1
ATOM 884 C C . SER A 1 113 ? -20.047 23.875 -1.239 1 76.75 113 SER A C 1
ATOM 886 O O . SER A 1 113 ? -20.672 23.547 -0.224 1 76.75 113 SER A O 1
ATOM 888 N N . ILE A 1 114 ? -20.078 23.188 -2.26 1 75.25 114 ILE A N 1
ATOM 889 C CA . ILE A 1 114 ? -20.891 21.984 -2.377 1 75.25 114 ILE A CA 1
ATOM 890 C C . ILE A 1 114 ? -20.312 20.875 -1.497 1 75.25 114 ILE A C 1
ATOM 892 O O . ILE A 1 114 ? -21.047 20.172 -0.808 1 75.25 114 ILE A O 1
ATOM 896 N N . VAL A 1 115 ? -19.062 20.766 -1.56 1 77.69 115 VAL A N 1
ATOM 897 C CA . VAL A 1 115 ? -18.391 19.766 -0.741 1 77.69 115 VAL A CA 1
ATOM 898 C C . VAL A 1 115 ? -18.672 20.016 0.736 1 77.69 115 VAL A C 1
ATOM 900 O O . VAL A 1 115 ? -19 19.094 1.486 1 77.69 115 VAL A O 1
ATOM 903 N N . ARG A 1 116 ? -18.625 21.219 1.069 1 79.88 116 ARG A N 1
ATOM 904 C CA . ARG A 1 116 ? -18.906 21.578 2.453 1 79.88 116 ARG A CA 1
ATOM 905 C C . ARG A 1 116 ? -20.344 21.266 2.828 1 79.88 116 ARG A C 1
ATOM 907 O O . ARG A 1 116 ? -20.625 20.844 3.949 1 79.88 116 ARG A O 1
ATOM 914 N N . ARG A 1 117 ? -21.156 21.5 1.919 1 80.06 117 ARG A N 1
ATOM 915 C CA . ARG A 1 117 ? -22.562 21.219 2.16 1 80.06 117 ARG A CA 1
ATOM 916 C C . ARG A 1 117 ? -22.781 19.719 2.398 1 80.06 117 ARG A C 1
ATOM 918 O O . ARG A 1 117 ? -23.484 19.328 3.332 1 80.06 117 ARG A O 1
ATOM 925 N N . PHE A 1 118 ? -22.172 18.984 1.534 1 78.62 118 PHE A N 1
ATOM 926 C CA . PHE A 1 118 ? -22.297 17.531 1.704 1 78.62 118 PHE A CA 1
ATOM 927 C C . PHE A 1 118 ? -21.719 17.109 3.045 1 78.62 118 PHE A C 1
ATOM 929 O O . PHE A 1 118 ? -22.328 16.328 3.77 1 78.62 118 PHE A O 1
ATOM 936 N N . TYR A 1 119 ? -20.641 17.656 3.393 1 79.56 119 TYR A N 1
ATOM 937 C CA . TYR A 1 119 ? -19.984 17.297 4.645 1 79.56 119 TYR A CA 1
ATOM 938 C C . TYR A 1 119 ? -20.844 17.688 5.844 1 79.56 119 TYR A C 1
ATOM 940 O O . TYR A 1 119 ? -20.953 16.922 6.805 1 79.56 119 TYR A O 1
ATOM 948 N N . ASN A 1 120 ? -21.359 18.812 5.727 1 83.25 120 ASN A N 1
ATOM 949 C CA . ASN A 1 120 ? -22.234 19.281 6.801 1 83.25 120 ASN A CA 1
ATOM 950 C C . ASN A 1 120 ? -23.484 18.406 6.914 1 83.25 120 ASN A C 1
ATOM 952 O O . ASN A 1 120 ? -23.906 18.047 8.023 1 83.25 120 ASN A O 1
ATOM 956 N N . ASP A 1 121 ? -24.031 18.109 5.812 1 82.94 121 ASP A N 1
ATOM 957 C CA . ASP A 1 121 ? -25.203 17.234 5.797 1 82.94 121 ASP A CA 1
ATOM 958 C C . ASP A 1 121 ? -24.875 15.859 6.387 1 82.94 121 ASP A C 1
ATOM 960 O O . ASP A 1 121 ? -25.641 15.328 7.191 1 82.94 121 ASP A O 1
ATOM 964 N N . TYR A 1 122 ? -23.766 15.367 5.969 1 82.25 122 TYR A N 1
ATOM 965 C CA . TYR A 1 122 ? -23.328 14.07 6.488 1 82.25 122 TYR A CA 1
ATOM 966 C C . TYR A 1 122 ? -23.141 14.125 7.996 1 82.25 122 TYR A C 1
ATOM 968 O O . TYR A 1 122 ? -23.594 13.242 8.719 1 82.25 122 TYR A O 1
ATOM 976 N N . THR A 1 123 ? -22.516 15.156 8.422 1 82.44 123 THR A N 1
ATOM 977 C CA . THR A 1 123 ? -22.219 15.32 9.844 1 82.44 123 THR A CA 1
ATOM 978 C C . THR A 1 123 ? -23.516 15.375 10.656 1 82.44 123 THR A C 1
ATOM 980 O O . THR A 1 123 ? -23.594 14.781 11.734 1 82.44 123 THR A O 1
ATOM 983 N N . LYS A 1 124 ? -24.438 16.078 10.133 1 84.44 124 LYS A N 1
ATOM 984 C CA . LYS A 1 124 ? -25.719 16.172 10.797 1 84.44 124 LYS A CA 1
ATOM 985 C C . LYS A 1 124 ? -26.422 14.82 10.875 1 84.44 124 LYS A C 1
ATOM 987 O O . LYS A 1 124 ? -26.922 14.43 11.93 1 84.44 124 LYS A O 1
ATOM 992 N N . LYS A 1 125 ? -26.406 14.156 9.812 1 84.81 125 LYS A N 1
ATOM 993 C CA . LYS A 1 125 ? -27.109 12.883 9.734 1 84.81 125 LYS A CA 1
ATOM 994 C C . LYS A 1 125 ? -26.406 11.805 10.539 1 84.81 125 LYS A C 1
ATOM 996 O O . LYS A 1 125 ? -27.047 10.914 11.102 1 84.81 125 LYS A O 1
ATOM 1001 N N . LEU A 1 126 ? -25.109 11.914 10.602 1 84.81 126 LEU A N 1
ATOM 1002 C CA . LEU A 1 126 ? -24.297 10.922 11.305 1 84.81 126 LEU A CA 1
ATOM 1003 C C . LEU A 1 126 ? -24.188 11.258 12.789 1 84.81 126 LEU A C 1
ATOM 1005 O O . LEU A 1 126 ? -23.828 10.406 13.602 1 84.81 126 LEU A O 1
ATOM 1009 N N . ASN A 1 127 ? -24.375 12.539 13.133 1 81.25 127 ASN A N 1
ATOM 1010 C CA . ASN A 1 127 ? -24.234 13.094 14.477 1 81.25 127 ASN A CA 1
ATOM 1011 C C . ASN A 1 127 ? -22.797 13.008 14.969 1 81.25 127 ASN A C 1
ATOM 1013 O O . ASN A 1 127 ? -22.547 12.805 16.156 1 81.25 127 ASN A O 1
ATOM 1017 N N . LYS A 1 128 ? -21.875 13.023 14.109 1 84.94 128 LYS A N 1
ATOM 1018 C CA . LYS A 1 128 ? -20.438 13.094 14.344 1 84.94 128 LYS A CA 1
ATOM 1019 C C . LYS A 1 128 ? -19.688 13.477 13.07 1 84.94 128 LYS A C 1
ATOM 1021 O O . LYS A 1 128 ? -20.203 13.305 11.969 1 84.94 128 LYS A O 1
ATOM 1026 N N . PRO A 1 129 ? -18.484 13.953 13.273 1 84.56 129 PRO A N 1
ATOM 1027 C CA . PRO A 1 129 ? -17.719 14.281 12.07 1 84.56 129 PRO A CA 1
ATOM 1028 C C . PRO A 1 129 ? -17.516 13.078 11.156 1 84.56 129 PRO A C 1
ATOM 1030 O O . PRO A 1 129 ? -17.344 11.953 11.641 1 84.56 129 PRO A O 1
ATOM 1033 N N . VAL A 1 130 ? -17.516 13.375 9.875 1 80.44 130 VAL A N 1
ATOM 1034 C CA . VAL A 1 130 ? -17.5 12.359 8.828 1 80.44 130 VAL A CA 1
ATOM 1035 C C . VAL A 1 130 ? -16.297 11.438 9.016 1 80.44 130 VAL A C 1
ATOM 1037 O O . VAL A 1 130 ? -16.391 10.227 8.812 1 80.44 130 VAL A O 1
ATOM 1040 N N . PHE A 1 131 ? -15.195 11.969 9.445 1 85.69 131 PHE A N 1
ATOM 1041 C CA . PHE A 1 131 ? -13.984 11.18 9.617 1 85.69 131 PHE A CA 1
ATOM 1042 C C . PHE A 1 131 ? -14.211 10.047 10.602 1 85.69 131 PHE A C 1
ATOM 1044 O O . PHE A 1 131 ? -13.734 8.93 10.391 1 85.69 131 PHE A O 1
ATOM 1051 N N . PHE A 1 132 ? -14.922 10.305 11.586 1 85.25 132 PHE A N 1
ATOM 1052 C CA . PHE A 1 132 ? -15.109 9.32 12.648 1 85.25 132 PHE A CA 1
ATOM 1053 C C . PHE A 1 132 ? -16.172 8.305 12.266 1 85.25 132 PHE A C 1
ATOM 1055 O O . PHE A 1 132 ? -16.328 7.273 12.922 1 85.25 132 PHE A O 1
ATOM 1062 N N . ALA A 1 133 ? -16.875 8.602 11.172 1 77.88 133 ALA A N 1
ATOM 1063 C CA . ALA A 1 133 ? -18.016 7.766 10.812 1 77.88 133 ALA A CA 1
ATOM 1064 C C . ALA A 1 133 ? -17.672 6.855 9.633 1 77.88 133 ALA A C 1
ATOM 1066 O O . ALA A 1 133 ? -18.469 5.98 9.273 1 77.88 133 ALA A O 1
ATOM 1067 N N . GLN A 1 134 ? -16.531 6.977 9.125 1 72.94 134 GLN A N 1
ATOM 1068 C CA . GLN A 1 134 ? -16.234 6.359 7.832 1 72.94 134 GLN A CA 1
ATOM 1069 C C . GLN A 1 134 ? -16.125 4.844 7.957 1 72.94 134 GLN A C 1
ATOM 1071 O O . GLN A 1 134 ? -16.203 4.129 6.953 1 72.94 134 GLN A O 1
ATOM 1076 N N . TRP A 1 135 ? -16.078 4.348 9.109 1 69.94 135 TRP A N 1
ATOM 1077 C CA . TRP A 1 135 ? -15.922 2.902 9.266 1 69.94 135 TRP A CA 1
ATOM 1078 C C . TRP A 1 135 ? -17.25 2.25 9.625 1 69.94 135 TRP A C 1
ATOM 1080 O O . TRP A 1 135 ? -17.359 1.021 9.648 1 69.94 135 TRP A O 1
ATOM 1090 N N . GLU 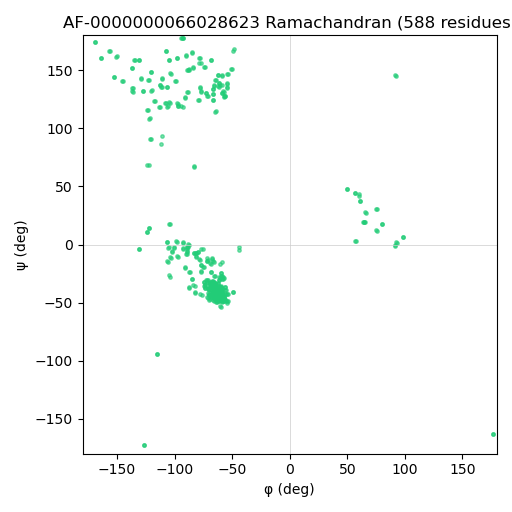A 1 136 ? -18.203 3.111 9.852 1 74 136 GLU A N 1
ATOM 1091 C CA . GLU A 1 136 ? -19.531 2.619 10.203 1 74 136 GLU A CA 1
ATOM 1092 C C . GLU A 1 136 ? -20.484 2.705 9.016 1 74 136 GLU A C 1
ATOM 1094 O O . GLU A 1 136 ? -20.281 3.518 8.109 1 74 136 GLU A O 1
ATOM 1099 N N . GLU A 1 137 ? -21.359 1.718 9.016 1 74.75 137 GLU A N 1
ATOM 1100 C CA . GLU A 1 137 ? -22.438 1.848 8.039 1 74.75 137 GLU A CA 1
ATOM 1101 C C . GLU A 1 137 ? -23.344 3.027 8.367 1 74.75 137 GLU A C 1
ATOM 1103 O O . GLU A 1 137 ? -23.828 3.148 9.5 1 74.75 137 GLU A O 1
ATOM 1108 N N . PRO A 1 138 ? -23.422 3.865 7.324 1 75.12 138 PRO A N 1
ATOM 1109 C CA . PRO A 1 138 ? -24.328 4.98 7.609 1 75.12 138 PRO A CA 1
ATOM 1110 C C . PRO A 1 138 ? -25.75 4.52 7.879 1 75.12 138 PRO A C 1
ATOM 1112 O O . PRO A 1 138 ? -26.219 3.551 7.277 1 75.12 138 PRO A O 1
ATOM 1115 N N . PRO A 1 139 ? -26.328 5.152 8.844 1 72.44 139 PRO A N 1
ATOM 1116 C CA . PRO A 1 139 ? -27.688 4.781 9.211 1 72.44 139 PRO A CA 1
ATOM 1117 C C . PRO A 1 139 ? -28.688 4.996 8.07 1 72.44 139 PRO A C 1
ATOM 1119 O O . PRO A 1 139 ? -29.734 4.367 8.039 1 72.44 139 PRO A O 1
ATOM 1122 N N . THR A 1 140 ? -28.375 5.965 7.188 1 76.38 140 THR A N 1
ATOM 1123 C CA . THR A 1 140 ? -29.188 6.242 6.004 1 76.38 140 THR A CA 1
ATOM 1124 C C . THR A 1 140 ? -28.312 6.32 4.754 1 76.38 140 THR A C 1
ATOM 1126 O O . THR A 1 140 ? -27.078 6.426 4.855 1 76.38 140 THR A O 1
ATOM 1129 N N . GLN A 1 141 ? -29.031 6.125 3.727 1 79.88 141 GLN A N 1
ATOM 1130 C CA . GLN A 1 141 ? -28.281 6.254 2.479 1 79.88 141 GLN A CA 1
ATOM 1131 C C . GLN A 1 141 ? -27.781 7.684 2.285 1 79.88 141 GLN A C 1
ATOM 1133 O O . GLN A 1 141 ? -28.578 8.633 2.316 1 79.88 141 GLN A O 1
ATOM 1138 N N . LEU A 1 142 ? -26.562 7.848 2.311 1 83.25 142 LEU A N 1
ATOM 1139 C CA . LEU A 1 142 ? -25.938 9.141 2.043 1 83.25 142 LEU A CA 1
ATOM 1140 C C . LEU A 1 142 ? -25.484 9.234 0.589 1 83.25 142 LEU A C 1
ATOM 1142 O O . LEU A 1 142 ? -24.75 8.383 0.107 1 83.25 142 LEU A O 1
ATOM 1146 N N . PRO A 1 143 ? -26.016 10.203 -0.061 1 82.44 143 PRO A N 1
ATOM 1147 C CA . PRO A 1 143 ? -25.641 10.352 -1.468 1 82.44 143 PRO A CA 1
ATOM 1148 C C . PRO A 1 143 ? -24.125 10.5 -1.657 1 82.44 143 PRO A C 1
ATOM 1150 O O . PRO A 1 143 ? -23.5 11.297 -0.962 1 82.44 143 PRO A O 1
ATOM 1153 N N . TYR A 1 144 ? -23.516 9.695 -2.508 1 84.94 144 TYR A N 1
ATOM 1154 C CA . TYR A 1 144 ? -22.125 9.766 -2.961 1 84.94 144 TYR A CA 1
ATOM 1155 C C . TYR A 1 144 ? -21.156 9.523 -1.807 1 84.94 144 TYR A C 1
ATOM 1157 O O . TYR A 1 144 ? -20.016 9.984 -1.836 1 84.94 144 TYR A O 1
ATOM 1165 N N . PHE A 1 145 ? -21.672 8.945 -0.826 1 86.06 145 PHE A N 1
ATOM 1166 C CA . PHE A 1 145 ? -20.844 8.719 0.354 1 86.06 145 PHE A CA 1
ATOM 1167 C C . PHE A 1 145 ? -19.625 7.871 0.01 1 86.06 145 PHE A C 1
ATOM 1169 O O . PHE A 1 145 ? -18.484 8.32 0.158 1 86.06 145 PHE A O 1
ATOM 1176 N N . TYR A 1 146 ? -19.891 6.707 -0.595 1 88.06 146 TYR A N 1
ATOM 1177 C CA . TYR A 1 146 ? -18.797 5.789 -0.923 1 88.06 146 TYR A CA 1
ATOM 1178 C C . TYR A 1 146 ? -17.984 6.309 -2.098 1 88.06 146 TYR A C 1
ATOM 1180 O O . TYR A 1 146 ? -16.766 6.164 -2.121 1 88.06 146 TYR A O 1
ATOM 1188 N N . GLU A 1 147 ? -18.625 6.965 -3.023 1 88.62 147 GLU A N 1
ATOM 1189 C CA . GLU A 1 147 ? -17.922 7.578 -4.148 1 88.62 147 GLU A CA 1
ATOM 1190 C C . GLU A 1 147 ? -16.969 8.672 -3.676 1 88.62 147 GLU A C 1
ATOM 1192 O O . GLU A 1 147 ? -15.867 8.812 -4.215 1 88.62 147 GLU A O 1
ATOM 1197 N N . GLY A 1 148 ? -17.453 9.43 -2.705 1 86.62 148 GLY A N 1
ATOM 1198 C CA . GLY A 1 148 ? -16.609 10.469 -2.139 1 86.62 148 GLY A CA 1
ATOM 1199 C C . GLY A 1 148 ? -15.375 9.914 -1.443 1 86.62 148 GLY A C 1
ATOM 1200 O O . GLY A 1 148 ? -14.273 10.453 -1.6 1 86.62 148 GLY A O 1
ATOM 1201 N N . ILE A 1 149 ? -15.57 8.836 -0.716 1 88.31 149 ILE A N 1
ATOM 1202 C CA . ILE A 1 149 ? -14.469 8.188 -0.013 1 88.31 149 ILE A CA 1
ATOM 1203 C C . ILE A 1 149 ? -13.453 7.66 -1.022 1 88.31 149 ILE A C 1
ATOM 1205 O O . ILE A 1 149 ? -12.258 7.922 -0.901 1 88.31 149 ILE A O 1
ATOM 1209 N N . ALA A 1 150 ? -13.961 6.977 -2.029 1 92.81 150 ALA A N 1
ATOM 1210 C CA . ALA A 1 150 ? -13.102 6.414 -3.066 1 92.81 150 ALA A CA 1
ATOM 1211 C C . ALA A 1 150 ? -12.359 7.512 -3.82 1 92.81 150 ALA A C 1
ATOM 1213 O O . ALA A 1 150 ? -11.18 7.359 -4.148 1 92.81 150 ALA A O 1
ATOM 1214 N N . TYR A 1 151 ? -13.062 8.602 -4.02 1 91 151 TYR A N 1
ATOM 1215 C CA . TYR A 1 151 ? -12.523 9.758 -4.73 1 91 151 TYR A CA 1
ATOM 1216 C C . TYR A 1 151 ? -11.305 10.32 -4 1 91 151 TYR A C 1
ATOM 1218 O O . TYR A 1 151 ? -10.273 10.594 -4.621 1 91 151 TYR A O 1
ATOM 1226 N N . TYR A 1 152 ? -11.453 10.453 -2.803 1 90.06 152 TYR A N 1
ATOM 1227 C CA . TYR A 1 152 ? -10.391 11.016 -1.978 1 90.06 152 TYR A CA 1
ATOM 1228 C C . TYR A 1 152 ? -9.227 10.039 -1.838 1 90.06 152 TYR A C 1
ATOM 1230 O O . TYR A 1 152 ? -8.07 10.414 -2.043 1 90.06 152 TYR A O 1
ATOM 1238 N N . ARG A 1 153 ? -9.492 8.789 -1.569 1 93.94 153 ARG A N 1
ATOM 1239 C CA . ARG A 1 153 ? -8.477 7.809 -1.191 1 93.94 153 ARG A CA 1
ATOM 1240 C C . ARG A 1 153 ? -7.641 7.395 -2.396 1 93.94 153 ARG A C 1
ATOM 1242 O O . ARG A 1 153 ? -6.441 7.145 -2.268 1 93.94 153 ARG A O 1
ATOM 1249 N N . ILE A 1 154 ? -8.242 7.383 -3.582 1 96.19 154 ILE A N 1
ATOM 1250 C CA . ILE A 1 154 ? -7.516 6.98 -4.785 1 96.19 154 ILE A CA 1
ATOM 1251 C C . ILE A 1 154 ? -6.418 7.996 -5.09 1 96.19 154 ILE A C 1
ATOM 1253 O O . ILE A 1 154 ? -5.344 7.633 -5.574 1 96.19 154 ILE A O 1
ATOM 1257 N N . LYS A 1 155 ? -6.691 9.234 -4.785 1 94.94 155 LYS A N 1
ATOM 1258 C CA . LYS A 1 155 ? -5.711 10.289 -5.031 1 94.94 155 LYS A CA 1
ATOM 1259 C C . LYS A 1 155 ? -4.43 10.039 -4.238 1 94.94 155 LYS A C 1
ATOM 1261 O O . LYS A 1 155 ? -3.328 10.234 -4.754 1 94.94 155 LYS A O 1
ATOM 1266 N N . HIS A 1 156 ? -4.594 9.617 -3.025 1 96.44 156 HIS A N 1
ATOM 1267 C CA . HIS A 1 156 ? -3.439 9.312 -2.189 1 96.44 156 HIS A CA 1
ATOM 1268 C C . HIS A 1 156 ? -2.719 8.062 -2.674 1 96.44 156 HIS A C 1
ATOM 1270 O O . HIS A 1 156 ? -1.486 8.008 -2.68 1 96.44 156 HIS A O 1
ATOM 1276 N N . ARG A 1 157 ? -3.41 7.07 -3.107 1 97.31 157 ARG A N 1
ATOM 12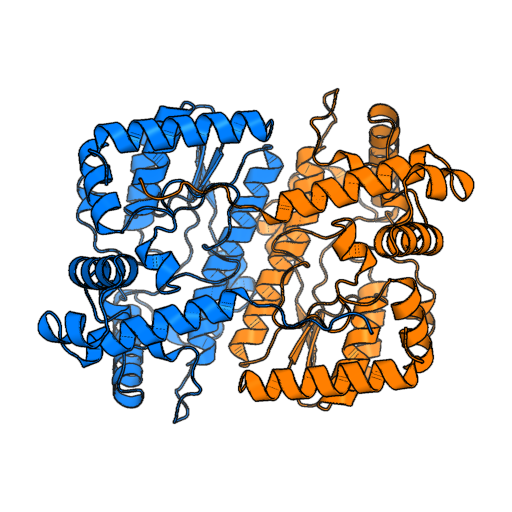77 C CA . ARG A 1 157 ? -2.801 5.797 -3.473 1 97.31 157 ARG A CA 1
ATOM 1278 C C . ARG A 1 157 ? -2.045 5.91 -4.793 1 97.31 157 ARG A C 1
ATOM 1280 O O . ARG A 1 157 ? -0.992 5.293 -4.969 1 97.31 157 ARG A O 1
ATOM 1287 N N . VAL A 1 158 ? -2.578 6.672 -5.746 1 96.75 158 VAL A N 1
ATOM 1288 C CA . VAL A 1 158 ? -1.864 6.859 -7.004 1 96.75 158 VAL A CA 1
ATOM 1289 C C . VAL A 1 158 ? -0.584 7.652 -6.758 1 96.75 158 VAL A C 1
ATOM 1291 O O . VAL A 1 158 ? 0.438 7.41 -7.406 1 96.75 158 VAL A O 1
ATOM 1294 N N . ARG A 1 159 ? -0.639 8.594 -5.871 1 97.25 159 ARG A N 1
ATOM 1295 C CA . ARG A 1 159 ? 0.557 9.352 -5.512 1 97.25 159 ARG A CA 1
ATOM 1296 C C . ARG A 1 159 ? 1.601 8.445 -4.859 1 97.25 159 ARG A C 1
ATOM 1298 O O . ARG A 1 159 ? 2.787 8.523 -5.188 1 97.25 159 ARG A O 1
ATOM 1305 N N . MET A 1 160 ? 1.105 7.645 -3.975 1 97.75 160 MET A N 1
ATOM 1306 C CA . MET A 1 160 ? 2.002 6.688 -3.334 1 97.75 160 MET A CA 1
ATOM 1307 C C . MET A 1 160 ? 2.691 5.809 -4.375 1 97.75 160 MET A C 1
ATOM 1309 O O . MET A 1 160 ? 3.906 5.609 -4.316 1 97.75 160 MET A O 1
ATOM 1313 N N . ALA A 1 161 ? 1.952 5.27 -5.324 1 97.56 161 ALA A N 1
ATOM 1314 C CA . ALA A 1 161 ? 2.508 4.434 -6.383 1 97.56 161 ALA A CA 1
ATOM 1315 C C . ALA A 1 161 ? 3.562 5.191 -7.184 1 97.56 161 ALA A C 1
ATOM 1317 O O . ALA A 1 161 ? 4.621 4.648 -7.5 1 97.56 161 ALA A O 1
ATOM 1318 N N . THR A 1 162 ? 3.273 6.438 -7.453 1 97.81 162 THR A N 1
ATOM 1319 C CA . THR A 1 162 ? 4.191 7.277 -8.219 1 97.81 162 THR A CA 1
ATOM 1320 C C . THR A 1 162 ? 5.461 7.551 -7.418 1 97.81 162 THR A C 1
ATOM 1322 O O . THR A 1 162 ? 6.57 7.465 -7.953 1 97.81 162 THR A O 1
ATOM 1325 N N . LEU A 1 163 ? 5.297 7.848 -6.172 1 98.5 163 LEU A N 1
ATOM 1326 C CA . LEU A 1 163 ? 6.445 8.094 -5.309 1 98.5 163 LEU A CA 1
ATOM 1327 C C . LEU A 1 163 ? 7.371 6.883 -5.27 1 98.5 163 LEU A C 1
ATOM 1329 O O . LEU A 1 163 ? 8.578 7.016 -5.457 1 98.5 163 LEU A O 1
ATOM 1333 N N . TYR A 1 164 ? 6.84 5.746 -5.09 1 98.12 164 TYR A N 1
ATOM 1334 C CA . TYR A 1 164 ? 7.641 4.531 -5.023 1 98.12 164 TYR A CA 1
ATOM 1335 C C . TYR A 1 164 ? 8.32 4.254 -6.359 1 98.12 164 TYR A C 1
ATOM 1337 O O . TYR A 1 164 ? 9.445 3.734 -6.395 1 98.12 164 TYR A O 1
ATOM 1345 N N . TYR A 1 165 ? 7.59 4.559 -7.438 1 97.25 165 TYR A N 1
ATOM 1346 C CA . TYR A 1 165 ? 8.18 4.359 -8.758 1 97.25 165 TYR A CA 1
ATOM 1347 C C . TYR A 1 165 ? 9.484 5.137 -8.898 1 97.25 165 TYR A C 1
ATOM 1349 O O . TYR A 1 165 ? 10.508 4.566 -9.273 1 97.25 165 TYR A O 1
ATOM 1357 N N . TYR A 1 166 ? 9.477 6.348 -8.539 1 97.25 166 TYR A N 1
ATOM 1358 C CA . TYR A 1 166 ? 10.656 7.191 -8.672 1 97.25 166 TYR A CA 1
ATOM 1359 C C . TYR A 1 166 ? 11.695 6.84 -7.613 1 97.25 166 TYR A C 1
ATOM 1361 O O . TYR A 1 166 ? 12.898 6.93 -7.867 1 97.25 166 TYR A O 1
ATOM 1369 N N . ALA A 1 167 ? 11.266 6.48 -6.414 1 97.81 167 ALA A N 1
ATOM 1370 C CA . ALA A 1 167 ? 12.211 6.07 -5.383 1 97.81 167 ALA A CA 1
ATOM 1371 C C . ALA A 1 167 ? 13.016 4.852 -5.828 1 97.81 167 ALA A C 1
ATOM 1373 O O . ALA A 1 167 ? 14.242 4.84 -5.738 1 97.81 167 ALA A O 1
ATOM 1374 N N . GLU A 1 168 ? 12.32 3.885 -6.359 1 94.56 168 GLU A N 1
ATOM 1375 C CA . GLU A 1 168 ? 12.961 2.637 -6.766 1 94.56 168 GLU A CA 1
ATOM 1376 C C . GLU A 1 168 ? 13.828 2.838 -8.008 1 94.56 168 GLU A C 1
ATOM 1378 O O . GLU A 1 168 ? 14.906 2.252 -8.117 1 94.56 168 GLU A O 1
ATOM 1383 N N . LYS A 1 169 ? 13.32 3.672 -8.891 1 93.25 169 LYS A N 1
ATOM 1384 C CA . LYS A 1 169 ? 14.078 3.986 -10.102 1 93.25 169 LYS A CA 1
ATOM 1385 C C . LYS A 1 169 ? 15.438 4.582 -9.75 1 93.25 169 LYS A C 1
ATOM 1387 O O . LYS A 1 169 ? 16.422 4.363 -10.469 1 93.25 169 LYS A O 1
ATOM 1392 N N . ASN A 1 170 ? 15.547 5.27 -8.625 1 94.31 170 ASN A N 1
ATOM 1393 C CA . ASN A 1 170 ? 16.766 5.973 -8.227 1 94.31 170 ASN A CA 1
ATOM 1394 C C . ASN A 1 170 ? 17.484 5.246 -7.094 1 94.31 170 ASN A C 1
ATOM 1396 O O . ASN A 1 170 ? 18.469 5.75 -6.555 1 94.31 170 ASN A O 1
ATOM 1400 N N . ASP A 1 171 ? 16.938 4.086 -6.672 1 94.25 171 ASP A N 1
ATOM 1401 C CA . ASP A 1 171 ? 17.453 3.357 -5.52 1 94.25 171 ASP A CA 1
ATOM 1402 C C . ASP A 1 171 ? 17.469 4.238 -4.273 1 94.25 171 ASP A C 1
ATOM 1404 O O . ASP A 1 171 ? 18.484 4.348 -3.596 1 94.25 171 ASP A O 1
ATOM 1408 N N . TYR A 1 172 ? 16.391 4.977 -4.051 1 97.31 172 TYR A N 1
ATOM 1409 C CA . TYR A 1 172 ? 16.172 5.852 -2.902 1 97.31 172 TYR A CA 1
ATOM 1410 C C . TYR A 1 172 ? 15.188 5.223 -1.924 1 97.31 172 TYR A C 1
ATOM 1412 O O . TYR A 1 172 ? 14.445 4.309 -2.283 1 97.31 172 TYR A O 1
ATOM 1420 N N . LEU A 1 173 ? 15.219 5.652 -0.695 1 97.56 173 LEU A N 1
ATOM 1421 C CA . LEU A 1 173 ? 14.195 5.32 0.293 1 97.56 173 LEU A CA 1
ATOM 1422 C C . LEU A 1 173 ? 13.055 6.332 0.254 1 97.56 173 LEU A C 1
ATOM 1424 O O . LEU A 1 173 ? 13.297 7.539 0.168 1 97.56 173 LEU A O 1
ATOM 1428 N N . LEU A 1 174 ? 11.867 5.848 0.208 1 98.44 174 LEU A N 1
ATOM 1429 C CA . LEU A 1 174 ? 10.719 6.734 0.311 1 98.44 174 LEU A CA 1
ATOM 1430 C C . LEU A 1 174 ? 10.492 7.164 1.756 1 98.44 174 LEU A C 1
ATOM 1432 O O . LEU A 1 174 ? 10.438 6.324 2.656 1 98.44 174 LEU A O 1
ATOM 1436 N N . VAL A 1 175 ? 10.305 8.484 1.951 1 98.5 175 VAL A N 1
ATOM 1437 C CA . VAL A 1 175 ? 10.094 9.016 3.295 1 98.5 175 VAL A CA 1
ATOM 1438 C C . VAL A 1 175 ? 8.633 9.422 3.465 1 98.5 175 VAL A C 1
ATOM 1440 O O . VAL A 1 175 ? 8.039 10.016 2.562 1 98.5 175 VAL A O 1
ATOM 1443 N N . GLY A 1 176 ? 8.086 9.062 4.562 1 97.94 176 GLY A N 1
ATOM 1444 C CA . GLY A 1 176 ? 6.715 9.445 4.883 1 97.94 176 GLY A CA 1
ATOM 1445 C C . GLY A 1 176 ? 6.629 10.656 5.785 1 97.94 176 GLY A C 1
ATOM 1446 O O . GLY A 1 176 ? 7.574 10.961 6.52 1 97.94 176 GLY A O 1
ATOM 1447 N N . CYS A 1 177 ? 5.469 11.312 5.805 1 97.69 177 CYS A N 1
ATOM 1448 C CA . CYS A 1 177 ? 5.32 12.562 6.539 1 97.69 177 CYS A CA 1
ATOM 1449 C C . CYS A 1 177 ? 4.184 12.477 7.551 1 97.69 177 CYS A C 1
ATOM 1451 O O . CYS A 1 177 ? 3.746 13.492 8.094 1 97.69 177 CYS A O 1
ATOM 1453 N N . THR A 1 178 ? 3.678 11.297 7.777 1 96.62 178 THR A N 1
ATOM 1454 C CA . THR A 1 178 ? 2.607 11.125 8.75 1 96.62 178 THR A CA 1
ATOM 1455 C C . THR A 1 178 ? 3.139 11.305 10.172 1 96.62 178 THR A C 1
ATOM 1457 O O . THR A 1 178 ? 4.16 10.719 10.531 1 96.62 178 THR A O 1
ATOM 1460 N N . ASN A 1 179 ? 2.492 12.156 10.938 1 97.38 179 ASN A N 1
ATOM 1461 C CA . ASN A 1 179 ? 2.908 12.383 12.32 1 97.38 179 ASN A CA 1
ATOM 1462 C C . ASN A 1 179 ? 2.152 11.477 13.289 1 97.38 179 ASN A C 1
ATOM 1464 O O . ASN A 1 179 ? 1.291 10.703 12.875 1 97.38 179 ASN A O 1
ATOM 1468 N N . LEU A 1 180 ? 2.457 11.547 14.5 1 97.19 180 LEU A N 1
ATOM 1469 C CA . LEU A 1 180 ? 1.932 10.641 15.523 1 97.19 180 LEU A CA 1
ATOM 1470 C C . LEU A 1 180 ? 0.433 10.852 15.711 1 97.19 180 LEU A C 1
ATOM 1472 O O . LEU A 1 180 ? -0.316 9.883 15.867 1 97.19 180 LEU A O 1
ATOM 1476 N N . SER A 1 181 ? -0.003 12.117 15.75 1 97.31 181 SER A N 1
ATOM 1477 C CA . SER A 1 181 ? -1.421 12.422 15.906 1 97.31 181 SER A CA 1
ATOM 1478 C C . SER A 1 181 ? -2.262 11.727 14.844 1 97.31 181 SER A C 1
ATOM 1480 O O . SER A 1 181 ? -3.244 11.055 15.164 1 97.31 181 SER A O 1
ATOM 1482 N N . GLU A 1 182 ? -1.807 11.875 13.602 1 96.06 182 GLU A N 1
ATOM 1483 C CA . GLU A 1 182 ? -2.496 11.266 12.469 1 96.06 182 GLU A CA 1
ATOM 1484 C C . GLU A 1 182 ? -2.451 9.742 12.547 1 96.06 182 GLU A C 1
ATOM 1486 O O . GLU A 1 182 ? -3.451 9.07 12.281 1 96.06 182 GLU A O 1
ATOM 1491 N N . ARG A 1 183 ? -1.352 9.258 12.93 1 95.06 183 ARG A N 1
ATOM 1492 C CA . ARG A 1 183 ? -1.161 7.809 13.008 1 95.06 183 ARG A CA 1
ATOM 1493 C C . ARG A 1 183 ? -2.082 7.195 14.055 1 95.06 183 ARG A C 1
ATOM 1495 O O . ARG A 1 183 ? -2.709 6.164 13.812 1 95.06 183 ARG A O 1
ATOM 1502 N N . LEU A 1 184 ? -2.188 7.789 15.188 1 95.62 184 LEU A N 1
ATOM 1503 C CA . LEU A 1 184 ? -2.93 7.223 16.312 1 95.62 184 LEU A CA 1
ATOM 1504 C C . LEU A 1 184 ? -4.43 7.227 16.016 1 95.62 184 LEU A C 1
ATOM 1506 O O . LEU A 1 184 ? -5.141 6.301 16.422 1 95.62 184 LEU A O 1
ATOM 1510 N N . ILE A 1 185 ? -4.883 8.227 15.297 1 94.69 185 ILE A N 1
ATOM 1511 C CA . ILE A 1 185 ? -6.324 8.297 15.078 1 94.69 185 ILE A CA 1
ATOM 1512 C C . ILE A 1 185 ? -6.66 7.766 13.688 1 94.69 185 ILE A C 1
ATOM 1514 O O . ILE A 1 185 ? -7.828 7.75 13.289 1 94.69 185 ILE A O 1
ATOM 1518 N N . GLY A 1 186 ? -5.637 7.402 12.953 1 93.69 186 GLY A N 1
ATOM 1519 C CA . GLY A 1 186 ? -5.875 6.848 11.625 1 93.69 186 GLY A CA 1
ATOM 1520 C C . GLY A 1 186 ? -6.262 7.895 10.602 1 93.69 186 GLY A C 1
ATOM 1521 O O . GLY A 1 186 ? -7.082 7.633 9.719 1 93.69 186 GLY A O 1
ATOM 1522 N N . PHE A 1 187 ? -5.762 9.086 10.797 1 93.06 187 PHE A N 1
ATOM 1523 C CA . PHE A 1 187 ? -6.02 10.148 9.844 1 93.06 187 PHE A CA 1
ATOM 1524 C C . PHE A 1 187 ? -5.051 10.07 8.664 1 93.06 187 PHE A C 1
ATOM 1526 O O . PHE A 1 187 ? -4.191 10.938 8.5 1 93.06 187 PHE A O 1
ATOM 1533 N N . TYR A 1 188 ? -5.141 9.086 7.875 1 92.81 188 TYR A N 1
ATOM 1534 C CA . TYR A 1 188 ? -4.387 8.758 6.668 1 92.81 188 TYR A CA 1
ATOM 1535 C C . TYR A 1 188 ? -5.188 7.828 5.762 1 92.81 188 TYR A C 1
ATOM 1537 O O . TYR A 1 188 ? -6.262 7.355 6.137 1 92.81 188 TYR A O 1
ATOM 1545 N N . VAL A 1 189 ? -4.727 7.711 4.59 1 93.75 189 VAL A N 1
ATOM 1546 C CA . VAL A 1 189 ? -5.289 6.719 3.684 1 93.75 189 VAL A CA 1
ATOM 1547 C C . VAL A 1 189 ? -4.438 5.449 3.709 1 93.75 189 VAL A C 1
ATOM 1549 O O . VAL A 1 189 ? -3.25 5.488 3.375 1 93.75 189 VAL A O 1
ATOM 1552 N N . LYS A 1 190 ? -5.059 4.363 4.105 1 92.69 190 LYS A N 1
ATOM 1553 C CA . LYS A 1 190 ? -4.352 3.088 4.18 1 92.69 190 LYS A CA 1
ATOM 1554 C C . LYS A 1 190 ? -3.791 2.693 2.814 1 92.69 190 LYS A C 1
ATOM 1556 O O . LYS A 1 190 ? -4.484 2.791 1.801 1 92.69 190 LYS A O 1
ATOM 1561 N N . TYR A 1 191 ? -2.486 2.32 2.752 1 94.88 191 TYR A N 1
ATOM 1562 C CA . TYR A 1 191 ? -1.735 1.954 1.556 1 94.88 191 TYR A CA 1
ATOM 1563 C C . TYR A 1 191 ? -1.624 3.135 0.598 1 94.88 191 TYR A C 1
ATOM 1565 O O . TYR A 1 191 ? -1.531 2.949 -0.618 1 94.88 191 TYR A O 1
ATOM 1573 N N . GLY A 1 192 ? -1.819 4.266 1.104 1 95.5 192 GLY A N 1
ATOM 1574 C CA . GLY A 1 192 ? -1.592 5.527 0.415 1 95.5 192 GLY A CA 1
ATOM 1575 C C . GLY A 1 192 ? -0.485 6.355 1.038 1 95.5 192 GLY A C 1
ATOM 1576 O O . GLY A 1 192 ? 0.698 6.094 0.811 1 95.5 192 GLY A O 1
ATOM 1577 N N . ASP A 1 193 ? -0.924 7.25 1.916 1 94 193 ASP A N 1
ATOM 1578 C CA . ASP A 1 193 ? 0.09 8.109 2.518 1 94 193 ASP A CA 1
ATOM 1579 C C . ASP A 1 193 ? 0.599 7.523 3.832 1 94 193 ASP A C 1
ATOM 1581 O O . ASP A 1 193 ? 1.507 8.078 4.453 1 94 193 ASP A O 1
ATOM 1585 N N . ASP A 1 194 ? 0.096 6.359 4.191 1 92.19 194 ASP A N 1
ATOM 1586 C CA . ASP A 1 194 ? 0.524 5.754 5.449 1 92.19 194 ASP A CA 1
ATOM 1587 C C . ASP A 1 194 ? 1.741 4.855 5.238 1 92.19 194 ASP A C 1
ATOM 1589 O O . ASP A 1 194 ? 2.322 4.355 6.203 1 92.19 194 ASP A O 1
ATOM 1593 N N . VAL A 1 195 ? 2.113 4.621 4.027 1 94.69 195 VAL A N 1
ATOM 1594 C CA . VAL A 1 195 ? 3.209 3.678 3.82 1 94.69 195 VAL A CA 1
ATOM 1595 C C . VAL A 1 195 ? 4.441 4.422 3.316 1 94.69 195 VAL A C 1
ATOM 1597 O O . VAL A 1 195 ? 4.324 5.406 2.582 1 94.69 195 VAL A O 1
ATOM 1600 N N . CYS A 1 196 ? 5.574 4.023 3.742 1 97.38 196 CYS A N 1
ATOM 1601 C CA . CYS A 1 196 ? 6.895 4.551 3.402 1 97.38 196 CYS A CA 1
ATOM 1602 C C . CYS A 1 196 ? 7.996 3.629 3.908 1 97.38 196 CYS A C 1
ATOM 1604 O O . CYS A 1 196 ? 7.715 2.572 4.477 1 97.38 196 CYS A O 1
ATOM 1606 N N . ASP A 1 197 ? 9.195 3.936 3.564 1 96.69 197 ASP A N 1
ATOM 1607 C CA . ASP A 1 197 ? 10.336 3.166 4.062 1 96.69 197 ASP A CA 1
ATOM 1608 C C . ASP A 1 197 ? 10.82 3.713 5.402 1 96.69 197 ASP A C 1
ATOM 1610 O O . ASP A 1 197 ? 11.25 2.949 6.27 1 96.69 197 ASP A O 1
ATOM 1614 N N . VAL A 1 198 ? 10.781 5.004 5.523 1 97.94 198 VAL A N 1
ATOM 1615 C CA . VAL A 1 198 ? 11.25 5.703 6.715 1 97.94 198 VAL A CA 1
ATOM 1616 C C . VAL A 1 198 ? 10.25 6.793 7.102 1 97.94 198 VAL A C 1
ATOM 1618 O O . VAL A 1 198 ? 9.805 7.566 6.246 1 97.94 198 VAL A O 1
ATOM 1621 N N . ALA A 1 199 ? 9.867 6.852 8.344 1 98.25 199 ALA A N 1
ATOM 1622 C CA . ALA A 1 199 ? 8.914 7.836 8.859 1 98.25 199 ALA A CA 1
ATOM 1623 C C . ALA A 1 199 ? 9.547 8.672 9.969 1 98.25 199 ALA A C 1
ATOM 1625 O O . ALA A 1 199 ? 9.375 8.375 11.148 1 98.25 199 ALA A O 1
ATOM 1626 N N . PRO A 1 200 ? 10.125 9.742 9.664 1 98.38 200 PRO A N 1
ATOM 1627 C CA . PRO A 1 200 ? 11.008 10.445 10.594 1 98.38 200 PRO A CA 1
ATOM 1628 C C . PRO A 1 200 ? 10.242 11.219 11.664 1 98.38 200 PRO A C 1
ATOM 1630 O O . PRO A 1 200 ? 10.812 11.609 12.68 1 98.38 200 PRO A O 1
ATOM 1633 N N . ILE A 1 201 ? 8.938 11.461 11.391 1 98.25 201 ILE A N 1
ATOM 1634 C CA . ILE A 1 201 ? 8.234 12.273 12.375 1 98.25 201 ILE A CA 1
ATOM 1635 C C . ILE A 1 201 ? 7.027 11.508 12.914 1 98.25 201 ILE A C 1
ATOM 1637 O O . ILE A 1 201 ? 6.117 12.102 13.5 1 98.25 201 ILE A O 1
ATOM 1641 N N . ALA A 1 202 ? 6.953 10.227 12.672 1 97.69 202 ALA A N 1
ATOM 1642 C CA . ALA A 1 202 ? 5.816 9.406 13.07 1 97.69 202 ALA A CA 1
ATOM 1643 C C . ALA A 1 202 ? 5.715 9.305 14.586 1 97.69 202 ALA A C 1
ATOM 1645 O O . ALA A 1 202 ? 4.699 8.859 15.125 1 97.69 202 ALA A O 1
ATOM 1646 N N . HIS A 1 203 ? 6.754 9.688 15.328 1 97.25 203 HIS A N 1
ATOM 1647 C CA . HIS A 1 203 ? 6.766 9.609 16.781 1 97.25 203 HIS A CA 1
ATOM 1648 C C . HIS A 1 203 ? 6.438 10.953 17.406 1 97.25 203 HIS A C 1
ATOM 1650 O O . HIS A 1 203 ? 6.422 11.094 18.641 1 97.25 203 HIS A O 1
ATOM 1656 N N . LEU A 1 204 ? 6.141 11.961 16.578 1 97.81 204 LEU A N 1
ATOM 1657 C CA . LEU A 1 204 ? 5.906 13.312 17.078 1 97.81 204 LEU A CA 1
ATOM 1658 C C . LEU A 1 204 ? 4.449 13.719 16.875 1 97.81 204 LEU A C 1
ATOM 1660 O O . LEU A 1 204 ? 3.871 13.477 15.812 1 97.81 204 LEU A O 1
ATOM 1664 N N . TYR A 1 205 ? 3.912 14.336 17.891 1 97.44 205 TYR A N 1
ATOM 1665 C CA . TYR A 1 205 ? 2.584 14.922 17.75 1 97.44 205 TYR A CA 1
ATOM 1666 C C . TYR A 1 205 ? 2.613 16.109 16.797 1 97.44 205 TYR A C 1
ATOM 1668 O O . TYR A 1 205 ? 3.666 16.719 16.578 1 97.44 205 TYR A O 1
ATOM 1676 N N . LYS A 1 206 ? 1.441 16.453 16.25 1 97 206 LYS A N 1
ATOM 1677 C CA . LYS A 1 206 ? 1.34 17.578 15.336 1 97 206 LYS A CA 1
ATOM 1678 C C . LYS A 1 206 ? 1.874 18.859 15.977 1 97 206 LYS A C 1
ATOM 1680 O O . LYS A 1 206 ? 2.555 19.641 15.328 1 97 206 LYS A O 1
ATOM 1685 N N . THR A 1 207 ? 1.615 19.062 17.234 1 96.38 207 THR A N 1
ATOM 1686 C CA . THR A 1 207 ? 2.082 20.25 17.953 1 96.38 207 THR A CA 1
ATOM 1687 C C . THR A 1 207 ? 3.605 20.266 18.031 1 96.38 207 THR A C 1
ATOM 1689 O O . THR A 1 207 ? 4.227 21.328 17.984 1 96.38 207 THR A O 1
ATOM 1692 N N . GLU A 1 208 ? 4.164 19.125 18.203 1 97.19 208 GLU A N 1
ATOM 1693 C CA . GLU A 1 208 ? 5.621 19.016 18.234 1 97.19 208 GLU A CA 1
ATOM 1694 C C . GLU A 1 208 ? 6.23 19.266 16.859 1 97.19 208 GLU A C 1
ATOM 1696 O O . GLU A 1 208 ? 7.309 19.859 16.75 1 97.19 208 GLU A O 1
ATOM 1701 N N . VAL A 1 209 ? 5.582 18.812 15.828 1 97.56 209 VAL A N 1
ATOM 1702 C CA . VAL A 1 209 ? 6.031 19.078 14.461 1 97.56 209 VAL A CA 1
ATOM 1703 C C . VAL A 1 209 ? 6.027 20.578 14.195 1 97.56 209 VAL A C 1
ATOM 1705 O O . VAL A 1 209 ? 6.938 21.094 13.547 1 97.56 209 VAL A O 1
ATOM 1708 N N . ARG A 1 210 ? 5.027 21.266 14.688 1 96.06 210 ARG A N 1
ATOM 1709 C CA . ARG A 1 210 ? 4.949 22.719 14.562 1 96.06 210 ARG A CA 1
ATOM 1710 C C . ARG A 1 210 ? 6.141 23.391 15.242 1 96.06 210 ARG A C 1
ATOM 1712 O O . ARG A 1 210 ? 6.711 24.344 14.711 1 96.06 210 ARG A O 1
ATOM 1719 N N . GLN A 1 211 ? 6.445 22.859 16.391 1 96.44 211 GLN A N 1
ATOM 1720 C CA . GLN A 1 211 ? 7.613 23.391 17.094 1 96.44 211 GLN A CA 1
ATOM 1721 C C . GLN A 1 211 ? 8.883 23.203 16.266 1 96.44 211 GLN A C 1
ATOM 1723 O O . GLN A 1 211 ? 9.703 24.125 16.172 1 96.44 211 GLN A O 1
ATOM 1728 N N . LEU A 1 212 ? 9.023 22.031 15.719 1 97.44 212 LEU A N 1
ATOM 1729 C CA . LEU A 1 212 ? 10.18 21.766 14.875 1 97.44 212 LEU A CA 1
ATOM 1730 C C . LEU A 1 212 ? 10.211 22.703 13.672 1 97.44 212 LEU A C 1
ATOM 1732 O O . LEU A 1 212 ? 11.281 23.109 13.227 1 97.44 212 LEU A O 1
ATOM 1736 N N . SER A 1 213 ? 9.047 22.969 13.102 1 97.69 213 SER A N 1
ATOM 1737 C CA . SER A 1 213 ? 8.969 23.828 11.922 1 97.69 213 SER A CA 1
ATOM 1738 C C . SER A 1 213 ? 9.531 25.203 12.203 1 97.69 213 SER A C 1
ATOM 1740 O O . SER A 1 213 ? 10.164 25.812 11.336 1 97.69 213 SER A O 1
ATOM 1742 N N . GLU A 1 214 ? 9.281 25.703 13.391 1 96.69 214 GLU A N 1
ATOM 1743 C CA . GLU A 1 214 ? 9.844 26.984 13.797 1 96.69 214 GLU A CA 1
ATOM 1744 C C . GLU A 1 214 ? 11.359 26.906 13.922 1 96.69 214 GLU A C 1
ATOM 1746 O O . GLU A 1 214 ? 12.078 27.781 13.406 1 96.69 214 GLU A O 1
ATOM 1751 N N . TYR A 1 215 ? 11.82 25.922 14.57 1 97.25 215 TYR A N 1
ATOM 1752 C CA . TYR A 1 215 ? 13.25 25.719 14.781 1 97.25 215 TYR A CA 1
ATOM 1753 C C . TYR A 1 215 ? 13.984 25.578 13.453 1 97.25 215 TYR A C 1
ATOM 1755 O O . TYR A 1 215 ? 15.094 26.078 13.297 1 97.25 215 TYR A O 1
ATOM 1763 N N . LEU A 1 216 ? 13.352 24.922 12.492 1 97.88 216 LEU A N 1
ATOM 1764 C CA . LEU A 1 216 ? 13.969 24.609 11.211 1 97.88 216 LEU A CA 1
ATOM 1765 C C . LEU A 1 216 ? 13.773 25.75 10.219 1 97.88 216 LEU A C 1
ATOM 1767 O O . LEU A 1 216 ? 14.141 25.641 9.047 1 97.88 216 LEU A O 1
ATOM 1771 N N . SER A 1 217 ? 13.102 26.812 10.625 1 97.12 217 SER A N 1
ATOM 1772 C CA . SER A 1 217 ? 12.859 28.016 9.828 1 97.12 217 SER A CA 1
ATOM 1773 C C . SER A 1 217 ? 12.078 27.688 8.562 1 97.12 217 SER A C 1
ATOM 1775 O O . SER A 1 217 ? 12.453 28.125 7.465 1 97.12 217 SER A O 1
ATOM 1777 N N . VAL A 1 218 ? 11.102 26.875 8.711 1 97.62 218 VAL A N 1
ATOM 1778 C CA . VAL A 1 218 ? 10.148 26.672 7.625 1 97.62 218 VAL A CA 1
ATOM 1779 C C . VAL A 1 218 ? 9.469 28 7.289 1 97.62 218 VAL A C 1
ATOM 1781 O O . VAL A 1 218 ? 9.109 28.766 8.188 1 97.62 218 VAL A O 1
ATOM 1784 N N . PRO A 1 219 ? 9.312 28.297 6.082 1 97.25 219 PRO A N 1
ATOM 1785 C CA . PRO A 1 219 ? 8.727 29.578 5.695 1 97.25 219 PRO A CA 1
ATOM 1786 C C . PRO A 1 219 ? 7.379 29.844 6.363 1 97.25 219 PRO A C 1
ATOM 1788 O O . PRO A 1 219 ? 6.57 28.922 6.508 1 97.25 219 PRO A O 1
ATOM 1791 N N . GLU A 1 220 ? 7.098 31.031 6.648 1 96.06 220 GLU A N 1
ATOM 1792 C CA . GLU A 1 220 ? 5.906 31.422 7.391 1 96.06 220 GLU A CA 1
ATOM 1793 C C . GLU A 1 220 ? 4.637 31.109 6.605 1 96.06 220 GLU A C 1
ATOM 1795 O O . GLU A 1 220 ? 3.611 30.766 7.191 1 96.06 220 GLU A O 1
ATOM 1800 N N . ASP A 1 221 ? 4.727 31.266 5.32 1 95 221 ASP A N 1
ATOM 1801 C CA . ASP A 1 221 ? 3.564 31.016 4.48 1 95 221 ASP A CA 1
ATOM 1802 C C . ASP A 1 221 ? 3.104 29.562 4.605 1 95 221 ASP A C 1
ATOM 1804 O O . ASP A 1 221 ? 1.915 29.266 4.469 1 95 221 ASP A O 1
ATOM 1808 N N . ILE A 1 222 ? 4.02 28.656 4.859 1 95.62 222 ILE A N 1
ATOM 1809 C CA . ILE A 1 222 ? 3.693 27.25 5.051 1 95.62 222 ILE A CA 1
ATOM 1810 C C . ILE A 1 222 ? 3.234 27.016 6.488 1 95.62 222 ILE A C 1
ATOM 1812 O O . ILE A 1 222 ? 2.225 26.344 6.727 1 95.62 222 ILE A O 1
ATOM 1816 N N . ARG A 1 223 ? 3.855 27.609 7.43 1 94.88 223 ARG A N 1
ATOM 1817 C CA . ARG A 1 223 ? 3.572 27.406 8.844 1 94.88 223 ARG A CA 1
ATOM 1818 C C . ARG A 1 223 ? 2.186 27.938 9.203 1 94.88 223 ARG A C 1
ATOM 1820 O O . ARG A 1 223 ? 1.51 27.375 10.07 1 94.88 223 ARG A O 1
ATOM 1827 N N . ASN A 1 224 ? 1.803 28.984 8.57 1 91.56 224 ASN A N 1
ATOM 1828 C CA . ASN A 1 224 ? 0.556 29.641 8.938 1 91.56 224 ASN A CA 1
ATOM 1829 C C . ASN A 1 224 ? -0.635 29.047 8.188 1 91.56 224 ASN A C 1
ATOM 1831 O O . ASN A 1 224 ? -1.782 29.422 8.453 1 91.56 224 ASN A O 1
ATOM 1835 N N . ARG A 1 225 ? -0.387 28.156 7.367 1 88.69 225 ARG A N 1
ATOM 1836 C CA . ARG A 1 225 ? -1.467 27.5 6.641 1 88.69 225 ARG A CA 1
ATOM 1837 C C . ARG A 1 225 ? -2.16 26.469 7.516 1 88.69 225 ARG A C 1
ATOM 1839 O O . ARG A 1 225 ? -1.499 25.688 8.211 1 88.69 225 ARG A O 1
ATOM 1846 N N . PRO A 1 226 ? -3.43 26.562 7.402 1 84.75 226 PRO A N 1
ATOM 1847 C CA . PRO A 1 226 ? -4.117 25.484 8.125 1 84.75 226 PRO A CA 1
ATOM 1848 C C . PRO A 1 226 ? -3.816 24.109 7.562 1 84.75 226 PRO A C 1
ATOM 1850 O O . PRO A 1 226 ? -3.68 23.953 6.348 1 84.75 226 PRO A O 1
ATOM 1853 N N . PRO A 1 227 ? -3.689 23.234 8.477 1 84.81 227 PRO A N 1
ATOM 1854 C CA . PRO A 1 227 ? -3.494 21.875 7.98 1 84.81 227 PRO A CA 1
ATOM 1855 C C . PRO A 1 227 ? -4.633 21.406 7.078 1 84.81 227 PRO A C 1
ATOM 1857 O O . PRO A 1 227 ? -5.805 21.625 7.391 1 84.81 227 PRO A O 1
ATOM 1860 N N . SER A 1 228 ? -4.23 20.859 5.957 1 78.81 228 SER A N 1
ATOM 1861 C CA . SER A 1 228 ? -5.25 20.453 4.996 1 78.81 228 SER A CA 1
ATOM 1862 C C . SER A 1 228 ? -4.766 19.297 4.133 1 78.81 228 SER A C 1
ATOM 1864 O O . SER A 1 228 ? -3.58 19.219 3.811 1 78.81 228 SER A O 1
ATOM 1866 N N . PRO A 1 229 ? -5.719 18.375 3.803 1 70.94 229 PRO A N 1
ATOM 1867 C CA . PRO A 1 229 ? -5.34 17.328 2.852 1 70.94 229 PRO A CA 1
ATOM 1868 C C . PRO A 1 229 ? -5.188 17.859 1.426 1 70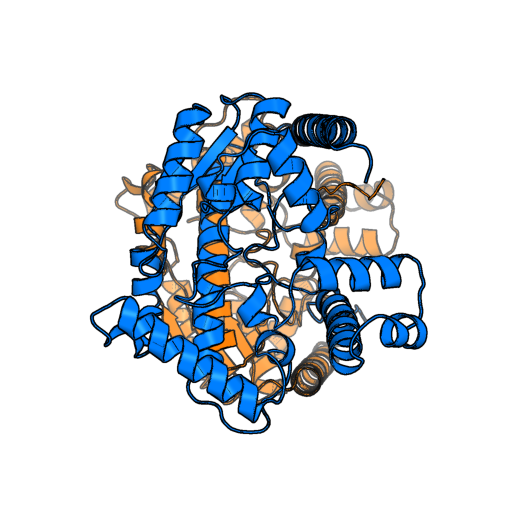.94 229 PRO A C 1
ATOM 1870 O O . PRO A 1 229 ? -4.477 17.25 0.615 1 70.94 229 PRO A O 1
ATOM 1873 N N . ASP A 1 230 ? -5.664 19.031 1.16 1 70.56 230 ASP A N 1
ATOM 1874 C CA . ASP A 1 230 ? -5.562 19.766 -0.101 1 70.56 230 ASP A CA 1
ATOM 1875 C C . ASP A 1 230 ? -6.133 18.938 -1.256 1 70.56 230 ASP A C 1
ATOM 1877 O O . ASP A 1 230 ? -6.113 19.375 -2.406 1 70.56 230 ASP A O 1
ATOM 1881 N N . LEU A 1 231 ? -6.688 17.734 -0.942 1 73 231 LEU A N 1
ATOM 1882 C CA . LEU A 1 231 ? -7.207 16.859 -1.995 1 73 231 LEU A CA 1
ATOM 1883 C C . LEU A 1 231 ? -8.727 16.906 -2.037 1 73 231 LEU A C 1
ATOM 1885 O O . LEU A 1 231 ? -9.344 16.422 -2.986 1 73 231 LEU A O 1
ATOM 1889 N N . ILE A 1 232 ? -9.32 17.5 -1.036 1 70.75 232 ILE A N 1
ATOM 1890 C CA . ILE A 1 232 ? -10.75 17.797 -1 1 70.75 232 ILE A CA 1
ATOM 1891 C C . ILE A 1 232 ? -10.953 19.297 -0.818 1 70.75 232 ILE A C 1
ATOM 1893 O O . ILE A 1 232 ? -10.719 19.844 0.268 1 70.75 232 ILE A O 1
ATOM 1897 N N . PRO A 1 233 ? -11.383 19.922 -1.867 1 73.69 233 PRO A N 1
ATOM 1898 C CA . PRO A 1 233 ? -11.484 21.375 -1.793 1 73.69 233 PRO A CA 1
ATOM 1899 C C . PRO A 1 233 ? -12.359 21.844 -0.634 1 73.69 233 PRO A C 1
ATOM 1901 O O . PRO A 1 233 ? -13.469 21.344 -0.446 1 73.69 233 PRO A O 1
ATOM 1904 N N . GLY A 1 234 ? -11.797 22.734 0.152 1 73.06 234 GLY A N 1
ATOM 1905 C CA . GLY A 1 234 ? -12.578 23.438 1.152 1 73.06 234 GLY A CA 1
ATOM 1906 C C . GLY A 1 234 ? -12.594 22.75 2.502 1 73.06 234 GLY A C 1
ATOM 1907 O O . GLY A 1 234 ? -13.242 23.219 3.439 1 73.06 234 GLY A O 1
ATOM 1908 N N . ILE A 1 235 ? -11.953 21.641 2.605 1 77.62 235 ILE A N 1
ATOM 1909 C CA . ILE A 1 235 ? -11.992 20.891 3.857 1 77.62 235 ILE A CA 1
ATOM 1910 C C . ILE A 1 235 ? -10.609 20.891 4.5 1 77.62 235 ILE A C 1
ATOM 1912 O O . ILE A 1 235 ? -9.633 20.453 3.885 1 77.62 235 ILE A O 1
ATOM 1916 N N . THR A 1 236 ? -10.586 21.469 5.668 1 81.06 236 THR A N 1
ATOM 1917 C CA . THR A 1 236 ? -9.359 21.375 6.449 1 81.06 236 THR A CA 1
ATOM 1918 C C . THR A 1 236 ? -9.367 20.141 7.344 1 81.06 236 THR A C 1
ATOM 1920 O O . THR A 1 236 ? -10.406 19.516 7.523 1 81.06 236 THR A O 1
ATOM 1923 N N . ASP A 1 237 ? -8.188 19.766 7.828 1 85 237 ASP A N 1
ATOM 1924 C CA . ASP A 1 237 ? -8.102 18.641 8.75 1 85 237 ASP A CA 1
ATOM 1925 C C . ASP A 1 237 ? -9.023 18.844 9.953 1 85 237 ASP A C 1
ATOM 1927 O O . ASP A 1 237 ? -9.836 17.969 10.273 1 85 237 ASP A O 1
ATOM 1931 N N . GLU A 1 238 ? -8.875 20.031 10.531 1 84.62 238 GLU A N 1
ATOM 1932 C CA . GLU A 1 238 ? -9.617 20.297 11.758 1 84.62 238 GLU A CA 1
ATOM 1933 C C . GLU A 1 238 ? -11.125 20.359 11.492 1 84.62 238 GLU A C 1
ATOM 1935 O O . GLU A 1 238 ? -11.93 19.984 12.344 1 84.62 238 GLU A O 1
ATOM 1940 N N . TYR A 1 239 ? -11.461 20.797 10.312 1 79.56 239 TYR A N 1
ATOM 1941 C CA . TYR A 1 239 ? -12.867 20.766 9.906 1 79.56 239 TYR A CA 1
ATOM 1942 C C . TYR A 1 239 ? -13.367 19.328 9.773 1 79.56 239 TYR A C 1
ATOM 1944 O O . TYR A 1 239 ? -14.453 19 10.242 1 79.56 239 TYR A O 1
ATOM 1952 N N . SER A 1 240 ? -12.594 18.531 9.227 1 82.25 240 SER A N 1
ATOM 1953 C CA . SER A 1 240 ? -12.945 17.125 9.039 1 82.25 240 SER A CA 1
ATOM 1954 C C . SER A 1 240 ? -13.031 16.391 10.375 1 82.25 240 SER A C 1
ATOM 1956 O O . SER A 1 240 ? -13.93 15.57 10.586 1 82.25 240 SER A O 1
ATOM 1958 N N . LEU A 1 241 ? -12.141 16.766 11.242 1 87.06 241 LEU A N 1
ATOM 1959 C CA . LEU A 1 241 ? -12.023 16.078 12.523 1 87.06 241 LEU A CA 1
ATOM 1960 C C . LEU A 1 241 ? -13.008 16.641 13.539 1 87.06 241 LEU A C 1
ATOM 1962 O O . LEU A 1 241 ? -13.414 15.938 14.469 1 87.06 241 LEU A O 1
ATOM 1966 N N . GLY A 1 242 ? -13.328 17.953 13.383 1 84.44 242 GLY A N 1
ATOM 1967 C CA . GLY A 1 242 ? -14.164 18.641 14.359 1 84.44 242 GLY A CA 1
ATOM 1968 C C . GLY A 1 242 ? -13.422 18.969 15.641 1 84.44 242 GLY A C 1
ATOM 1969 O O . GLY A 1 242 ? -14.039 19.188 16.688 1 84.44 242 GLY A O 1
ATOM 1970 N N . ILE A 1 243 ? -12.117 18.844 15.633 1 90.62 243 ILE A N 1
ATOM 1971 C CA . ILE A 1 243 ? -11.273 19.094 16.797 1 90.62 243 ILE A CA 1
ATOM 1972 C C . ILE A 1 243 ? -9.938 19.703 16.344 1 90.62 243 ILE A C 1
ATOM 1974 O O . ILE A 1 243 ? -9.414 19.344 15.289 1 90.62 243 ILE A O 1
ATOM 1978 N N . ASN A 1 244 ? -9.469 20.609 17.062 1 92.69 244 ASN A N 1
ATOM 1979 C CA . ASN A 1 244 ? -8.148 21.141 16.75 1 92.69 244 ASN A CA 1
ATOM 1980 C C . ASN A 1 244 ? -7.043 20.219 17.234 1 92.69 244 ASN A C 1
ATOM 1982 O O . ASN A 1 244 ? -7.258 19.391 18.125 1 92.69 244 ASN A O 1
ATOM 1986 N N . TYR A 1 245 ? -5.844 20.391 16.672 1 94.69 245 TYR A N 1
ATOM 1987 C CA . TYR A 1 245 ? -4.746 19.484 16.953 1 94.69 245 TYR A CA 1
ATOM 1988 C C . TYR A 1 245 ? -4.23 19.672 18.375 1 94.69 245 TYR A C 1
ATOM 1990 O O . TYR A 1 245 ? -3.752 18.719 19 1 94.69 245 TYR A O 1
ATOM 1998 N N . GLU A 1 246 ? -4.309 20.859 18.922 1 95.62 246 GLU A N 1
ATOM 1999 C CA . GLU A 1 246 ? -3.875 21.094 20.297 1 95.62 246 GLU A CA 1
ATOM 2000 C C . GLU A 1 246 ? -4.66 20.234 21.281 1 95.62 246 GLU A C 1
ATOM 2002 O O . GLU A 1 246 ? -4.074 19.547 22.125 1 95.62 246 GLU A O 1
ATOM 2007 N N . THR A 1 247 ? -5.934 20.281 21.109 1 96.38 247 THR A N 1
ATOM 2008 C CA . THR A 1 247 ? -6.812 19.484 21.953 1 96.38 247 THR A CA 1
ATOM 2009 C C . THR A 1 247 ? -6.609 17.984 21.703 1 96.38 247 THR A C 1
ATOM 2011 O O . THR A 1 247 ? -6.469 17.203 22.641 1 96.38 247 THR A O 1
ATOM 2014 N N . LEU A 1 248 ? -6.551 17.656 20.453 1 97 248 LEU A N 1
ATOM 2015 C CA . LEU A 1 248 ? -6.359 16.25 20.078 1 97 248 LEU A CA 1
ATOM 2016 C C . LEU A 1 248 ? -5.078 15.695 20.688 1 97 248 LEU A C 1
ATOM 2018 O O . LEU A 1 248 ? -5.094 14.625 21.297 1 97 248 LEU A O 1
ATOM 2022 N N . ASP A 1 249 ? -4.016 16.453 20.578 1 97.69 249 ASP A N 1
ATOM 2023 C CA . ASP A 1 249 ? -2.713 16 21.062 1 97.69 249 ASP A CA 1
ATOM 2024 C C . ASP A 1 249 ? -2.715 15.828 22.578 1 97.69 249 ASP A C 1
ATOM 2026 O O . ASP A 1 249 ? -2.09 14.906 23.094 1 97.69 249 ASP A O 1
ATOM 2030 N N . GLN A 1 250 ? -3.379 16.688 23.219 1 97.5 250 GLN A N 1
ATOM 2031 C CA . GLN A 1 250 ? -3.463 16.578 24.672 1 97.5 250 GLN A CA 1
ATOM 2032 C C . GLN A 1 250 ? -4.211 15.312 25.094 1 97.5 250 GLN A C 1
ATOM 2034 O O . GLN A 1 250 ? -3.801 14.625 26.031 1 97.5 250 GLN A O 1
ATOM 2039 N N . ILE A 1 251 ? -5.281 15.023 24.422 1 97.81 251 ILE A N 1
ATOM 2040 C CA . ILE A 1 251 ? -6.062 13.828 24.734 1 97.81 251 ILE A CA 1
ATOM 2041 C C . ILE A 1 251 ? -5.227 12.586 24.453 1 97.81 251 ILE A C 1
ATOM 2043 O O . ILE A 1 251 ? -5.148 11.68 25.281 1 97.81 251 ILE A O 1
ATOM 2047 N N . LEU A 1 252 ? -4.559 12.562 23.312 1 97.75 252 LEU A N 1
ATOM 2048 C CA . LEU A 1 252 ? -3.742 11.422 22.922 1 97.75 252 LEU A CA 1
ATOM 2049 C C . LEU A 1 252 ? -2.578 11.227 23.891 1 97.75 252 LEU A C 1
ATOM 2051 O O . LEU A 1 252 ? -2.279 10.094 24.281 1 97.75 252 LEU A O 1
ATOM 2055 N N . ALA A 1 253 ? -1.927 12.344 24.234 1 96.62 253 ALA A N 1
ATOM 2056 C CA . ALA A 1 253 ? -0.826 12.273 25.188 1 96.62 253 ALA A CA 1
ATOM 2057 C C . ALA A 1 253 ? -1.306 11.75 26.531 1 96.62 253 ALA A C 1
ATOM 2059 O O . ALA A 1 253 ? -0.608 10.969 27.188 1 96.62 253 ALA A O 1
ATOM 2060 N N . GLY A 1 254 ? -2.492 12.195 26.938 1 96.62 254 GLY A N 1
ATOM 2061 C CA . GLY A 1 254 ? -3.072 11.703 28.188 1 96.62 254 GLY A CA 1
ATOM 2062 C C . GLY A 1 254 ? -3.312 10.203 28.172 1 96.62 254 GLY A C 1
ATOM 2063 O O . GLY A 1 254 ? -3.01 9.508 29.141 1 96.62 254 GLY A O 1
ATOM 2064 N N . LEU A 1 255 ? -3.83 9.727 27.094 1 96.06 255 LEU A N 1
ATOM 2065 C CA . LEU A 1 255 ? -4.066 8.289 26.953 1 96.06 255 LEU A CA 1
ATOM 2066 C C . LEU A 1 255 ? -2.756 7.516 27.031 1 96.06 255 LEU A C 1
ATOM 2068 O O . LEU A 1 255 ? -2.689 6.469 27.688 1 96.06 255 LEU A O 1
ATOM 2072 N N . GLU A 1 256 ? -1.771 8.047 26.406 1 92.75 256 GLU A N 1
ATOM 2073 C CA . GLU A 1 256 ? -0.464 7.395 26.406 1 92.75 256 GLU A CA 1
ATOM 2074 C C . GLU A 1 256 ? 0.14 7.371 27.812 1 92.75 256 GLU A C 1
ATOM 2076 O O . GLU A 1 256 ? 0.861 6.438 28.156 1 92.75 256 GLU A O 1
ATOM 2081 N N . GLU A 1 257 ? -0.179 8.383 28.531 1 93.69 257 GLU A N 1
ATOM 2082 C CA . GLU A 1 257 ? 0.335 8.5 29.891 1 93.69 257 GLU A CA 1
ATOM 2083 C C . GLU A 1 257 ? -0.469 7.637 30.859 1 93.69 257 GLU A C 1
ATOM 2085 O O . GLU A 1 257 ? -0.148 7.566 32.062 1 93.69 257 GLU A O 1
ATOM 2090 N N . GLY A 1 258 ? -1.561 7.031 30.359 1 93.56 258 GLY A N 1
ATOM 2091 C CA . GLY A 1 258 ? -2.328 6.105 31.172 1 93.56 258 GLY A CA 1
ATOM 2092 C C . GLY A 1 258 ? -3.559 6.734 31.797 1 93.56 258 GLY A C 1
ATOM 2093 O O . GLY A 1 258 ? -4.211 6.129 32.656 1 93.56 258 GLY A O 1
ATOM 2094 N N . LYS A 1 259 ? -3.854 7.977 31.438 1 95.94 259 LYS A N 1
ATOM 2095 C CA . LYS A 1 259 ? -5.082 8.586 31.953 1 95.94 259 LYS A CA 1
ATOM 2096 C C . LYS A 1 259 ? -6.312 7.816 31.469 1 95.94 259 LYS A C 1
ATOM 2098 O O . LYS A 1 259 ? -6.352 7.344 30.328 1 95.94 259 LYS A O 1
ATOM 2103 N N . THR A 1 260 ? -7.312 7.777 32.344 1 96 260 THR A N 1
ATOM 2104 C CA . THR A 1 260 ? -8.555 7.098 32 1 96 260 THR A CA 1
ATOM 2105 C C . THR A 1 260 ? -9.477 8.023 31.219 1 96 260 THR A C 1
ATOM 2107 O O . THR A 1 260 ? -9.25 9.234 31.156 1 96 260 THR A O 1
ATOM 2110 N N . ALA A 1 261 ? -10.445 7.438 30.609 1 95.81 261 ALA A N 1
ATOM 2111 C CA . ALA A 1 261 ? -11.461 8.227 29.922 1 95.81 261 ALA A CA 1
ATOM 2112 C C . ALA A 1 261 ? -12.102 9.242 30.875 1 95.81 261 ALA A C 1
ATOM 2114 O O . ALA A 1 261 ? -12.352 10.383 30.484 1 95.81 261 ALA A O 1
ATOM 2115 N N . GLU A 1 262 ? -12.367 8.797 32.031 1 96.56 262 GLU A N 1
ATOM 2116 C CA . GLU A 1 262 ? -13.008 9.656 33.031 1 96.56 262 GLU A CA 1
ATOM 2117 C C . GLU A 1 262 ? -12.117 10.844 33.375 1 96.56 262 GLU A C 1
ATOM 2119 O O . GLU A 1 262 ? -12.602 11.969 33.531 1 96.56 262 GLU A O 1
ATOM 2124 N N . ASP A 1 263 ? -10.836 10.531 33.5 1 97 263 ASP A N 1
ATOM 2125 C CA . ASP A 1 263 ? -9.883 11.609 33.781 1 97 263 ASP A CA 1
ATOM 2126 C C . ASP A 1 263 ? -9.914 12.656 32.656 1 97 263 ASP A C 1
ATOM 2128 O O . ASP A 1 263 ? -9.93 13.859 32.938 1 97 263 ASP A O 1
ATOM 2132 N N . LEU A 1 264 ? -9.922 12.227 31.484 1 97.5 264 LEU A N 1
ATOM 2133 C CA . LEU A 1 264 ? -9.859 13.102 30.328 1 97.5 264 LEU A CA 1
ATOM 2134 C C . LEU A 1 264 ? -11.164 13.883 30.172 1 97.5 264 LEU A C 1
ATOM 2136 O O . LEU A 1 264 ? -11.148 15.039 29.734 1 97.5 264 LEU A O 1
ATOM 2140 N N . LYS A 1 265 ? -12.281 13.312 30.531 1 96.94 265 LYS A N 1
ATOM 2141 C CA . LYS A 1 265 ? -13.586 13.961 30.422 1 96.94 265 LYS A CA 1
ATOM 2142 C C . LYS A 1 265 ? -13.711 15.117 31.406 1 96.94 265 LYS A C 1
ATOM 2144 O O . LYS A 1 265 ? -14.609 15.953 31.281 1 96.94 265 LYS A O 1
ATOM 2149 N N . GLN A 1 266 ? -12.859 15.141 32.375 1 97 266 GLN A N 1
ATOM 2150 C CA . GLN A 1 266 ? -12.828 16.266 33.312 1 97 266 GLN A CA 1
ATOM 2151 C C . GLN A 1 266 ? -12.133 17.469 32.656 1 97 266 GLN A C 1
ATOM 2153 O O . GLN A 1 266 ? -12.352 18.609 33.094 1 97 266 GLN A O 1
ATOM 2158 N N . LEU A 1 267 ? -11.344 17.203 31.719 1 95.44 267 LEU A N 1
ATOM 2159 C CA . LEU A 1 267 ? -10.508 18.25 31.141 1 95.44 267 LEU A CA 1
ATOM 2160 C C . LEU A 1 267 ? -11.047 18.688 29.781 1 95.44 267 LEU A C 1
ATOM 2162 O O . LEU A 1 267 ? -10.797 19.812 29.344 1 95.44 267 LEU A O 1
ATOM 2166 N N . PHE A 1 268 ? -11.758 17.797 29.094 1 96.12 268 PHE A N 1
ATOM 2167 C CA . PHE A 1 268 ? -12.25 18.047 27.734 1 96.12 268 PHE A CA 1
ATOM 2168 C C . PHE A 1 268 ? -13.703 17.594 27.609 1 96.12 268 PHE A C 1
ATOM 2170 O O . PHE A 1 268 ? -14.188 16.812 28.422 1 96.12 268 PHE A O 1
ATOM 2177 N N . PRO A 1 269 ? -14.422 18.156 26.594 1 94.75 269 PRO A N 1
ATOM 2178 C CA . PRO A 1 269 ? -15.805 17.703 26.391 1 94.75 269 PRO A CA 1
ATOM 2179 C C . PRO A 1 269 ? -15.906 16.188 26.234 1 94.75 269 PRO A C 1
ATOM 2181 O O . PRO A 1 269 ? -15.141 15.586 25.484 1 94.75 269 PRO A O 1
ATOM 2184 N N . ALA A 1 270 ? -16.844 15.609 26.891 1 95.62 270 ALA A N 1
ATOM 2185 C CA . ALA A 1 270 ? -17 14.164 26.984 1 95.62 270 ALA A CA 1
ATOM 2186 C C . ALA A 1 270 ? -17.188 13.547 25.594 1 95.62 270 ALA A C 1
ATOM 2188 O O . ALA A 1 270 ? -16.625 12.484 25.297 1 95.62 270 ALA A O 1
ATOM 2189 N N . ASP A 1 271 ? -17.922 14.164 24.781 1 93.12 271 ASP A N 1
ATOM 2190 C CA . ASP A 1 271 ? -18.203 13.641 23.453 1 93.12 271 ASP A CA 1
ATOM 2191 C C . ASP A 1 271 ? -16.938 13.539 22.609 1 93.12 271 ASP A C 1
ATOM 2193 O O . ASP A 1 271 ? -16.734 12.555 21.906 1 93.12 271 ASP A O 1
ATOM 2197 N N . ILE A 1 272 ? -16.125 14.492 22.734 1 93.31 272 ILE A N 1
ATOM 2198 C CA . ILE A 1 272 ? -14.867 14.531 21.984 1 93.31 272 ILE A CA 1
ATOM 2199 C C . ILE A 1 272 ? -13.938 13.43 22.484 1 93.31 272 ILE A C 1
ATOM 2201 O O . ILE A 1 272 ? -13.312 12.727 21.688 1 93.31 272 ILE A O 1
ATOM 2205 N N . VAL A 1 273 ? -13.852 13.312 23.781 1 96.56 273 VAL A N 1
ATOM 2206 C CA . VAL A 1 273 ? -13.008 12.305 24.406 1 96.56 273 VAL A CA 1
ATOM 2207 C C . VAL A 1 273 ? -13.43 10.914 23.938 1 96.56 273 VAL A C 1
ATOM 2209 O O . VAL A 1 273 ? -12.594 10.102 23.531 1 96.56 273 VAL A O 1
ATOM 2212 N N . GLU A 1 274 ? -14.68 10.719 23.938 1 95 274 GLU A N 1
ATOM 2213 C CA . GLU A 1 274 ? -15.211 9.422 23.516 1 95 274 GLU A CA 1
ATOM 2214 C C . GLU A 1 274 ? -14.898 9.148 22.047 1 95 274 GLU A C 1
ATOM 2216 O O . GLU A 1 274 ? -14.523 8.031 21.688 1 95 274 GLU A O 1
ATOM 2221 N N . LEU A 1 275 ? -15.07 10.172 21.281 1 93.12 275 LEU A N 1
ATOM 2222 C CA . LEU A 1 275 ? -14.789 10.047 19.859 1 93.12 275 LEU A CA 1
ATOM 2223 C C . LEU A 1 275 ? -13.336 9.656 19.625 1 93.12 275 LEU A C 1
ATOM 2225 O O . LEU A 1 275 ? -13.047 8.742 18.844 1 93.12 275 LEU A O 1
ATOM 2229 N N . VAL A 1 276 ? -12.469 10.305 20.25 1 96 276 VAL A N 1
ATOM 2230 C CA . VAL A 1 276 ? -11.039 10.086 20.062 1 96 276 VAL A CA 1
ATOM 2231 C C . VAL A 1 276 ? -10.656 8.688 20.562 1 96 276 VAL A C 1
ATOM 2233 O O . VAL A 1 276 ? -9.953 7.953 19.875 1 96 276 VAL A O 1
ATOM 2236 N N . ILE A 1 277 ? -11.156 8.281 21.688 1 96.19 277 ILE A N 1
ATOM 2237 C CA . ILE A 1 277 ? -10.828 6.988 22.281 1 96.19 277 ILE A CA 1
ATOM 2238 C C . ILE A 1 277 ? -11.336 5.871 21.375 1 96.19 277 ILE A C 1
ATOM 2240 O O . ILE A 1 277 ? -10.609 4.91 21.094 1 96.19 277 ILE A O 1
ATOM 2244 N N . ASN A 1 278 ? -12.562 6.055 20.938 1 93.75 278 ASN A N 1
ATOM 2245 C CA . ASN A 1 278 ? -13.133 5.062 20.031 1 93.75 278 ASN A CA 1
ATOM 2246 C C . ASN A 1 278 ? -12.352 4.977 18.734 1 93.75 278 ASN A C 1
ATOM 2248 O O . ASN A 1 278 ? -12.164 3.887 18.188 1 93.75 278 ASN A O 1
ATOM 2252 N N . GLN A 1 279 ? -11.922 6.074 18.266 1 93.88 279 GLN A N 1
ATOM 2253 C CA . GLN A 1 279 ? -11.156 6.125 17.016 1 93.88 279 GLN A CA 1
ATOM 2254 C C . GLN A 1 279 ? -9.797 5.449 17.188 1 93.88 279 GLN A C 1
ATOM 2256 O O . GLN A 1 279 ? -9.344 4.73 16.297 1 93.88 279 GLN A O 1
ATOM 2261 N N . VAL A 1 280 ? -9.164 5.707 18.266 1 95.19 280 VAL A N 1
ATOM 2262 C CA . VAL A 1 280 ? -7.879 5.086 18.547 1 95.19 280 VAL A CA 1
ATOM 2263 C C . VAL A 1 280 ? -8.039 3.566 18.594 1 95.19 280 VAL A C 1
ATOM 2265 O O . VAL A 1 280 ? -7.223 2.836 18.016 1 95.19 280 VAL A O 1
ATOM 2268 N N . LYS A 1 281 ? -9.109 3.088 19.203 1 92.06 281 LYS A N 1
ATOM 2269 C CA . LYS A 1 281 ? -9.391 1.655 19.266 1 92.06 281 LYS A CA 1
ATOM 2270 C C . LYS A 1 281 ? -9.625 1.081 17.859 1 92.06 281 LYS A C 1
ATOM 2272 O O . LYS A 1 281 ? -9.148 -0.009 17.547 1 92.06 281 LYS A O 1
ATOM 2277 N N . PHE A 1 282 ? -10.32 1.824 17.141 1 89.69 282 PHE A N 1
ATOM 2278 C CA . PHE A 1 282 ? -10.617 1.396 15.781 1 89.69 282 PHE A CA 1
ATOM 2279 C C . PHE A 1 282 ? -9.336 1.289 14.953 1 89.69 282 PHE A C 1
ATOM 2281 O O . PHE A 1 282 ? -9.156 0.325 14.211 1 89.69 282 PHE A O 1
ATOM 2288 N N . THR A 1 283 ? -8.516 2.289 15.07 1 91.62 283 THR A N 1
ATOM 2289 C CA . THR A 1 283 ? -7.258 2.314 14.32 1 91.62 283 THR A CA 1
ATOM 2290 C C . THR A 1 283 ? -6.383 1.125 14.703 1 91.62 283 THR A C 1
ATOM 2292 O O . THR A 1 283 ? -5.723 0.534 13.844 1 91.62 283 THR A O 1
ATOM 2295 N N . GLN A 1 284 ? -6.402 0.749 15.906 1 89.56 284 GLN A N 1
ATOM 2296 C CA . GLN A 1 284 ? -5.648 -0.412 16.375 1 89.56 284 GLN A CA 1
ATOM 2297 C C . GLN A 1 284 ? -6.188 -1.698 15.742 1 89.56 284 GLN A C 1
ATOM 2299 O O . GLN A 1 284 ? -5.414 -2.588 15.383 1 89.56 284 GLN A O 1
ATOM 2304 N N . LYS A 1 285 ? -7.445 -1.778 15.555 1 82.88 285 LYS A N 1
ATOM 2305 C CA . LYS A 1 285 ? -8.062 -2.951 14.945 1 82.88 285 LYS A CA 1
ATOM 2306 C C . LYS A 1 285 ? -7.688 -3.066 13.469 1 82.88 285 LYS A C 1
ATOM 2308 O O . LYS A 1 285 ? -7.559 -4.172 12.945 1 82.88 285 LYS A O 1
ATOM 2313 N N . LEU A 1 286 ? -7.512 -1.897 12.844 1 82.25 286 LEU A N 1
ATOM 2314 C CA . LEU A 1 286 ? -7.164 -1.862 11.43 1 82.25 286 LEU A CA 1
ATOM 2315 C C . LEU A 1 286 ? -5.785 -2.475 11.188 1 82.25 286 LEU A C 1
ATOM 2317 O O . LEU A 1 286 ? -5.512 -3.002 10.109 1 82.25 286 LEU A O 1
ATOM 2321 N N . GLU A 1 287 ? -4.918 -2.428 12.156 1 78.94 287 GLU A N 1
ATOM 2322 C CA . GLU A 1 287 ? -3.559 -2.951 12.047 1 78.94 287 GLU A CA 1
ATOM 2323 C C . GLU A 1 287 ? -3.561 -4.473 11.914 1 78.94 287 GLU A C 1
ATOM 2325 O O . GLU A 1 287 ? -2.574 -5.062 11.469 1 78.94 287 GLU A O 1
ATOM 2330 N N . GLY A 1 288 ? -4.703 -5.066 12.156 1 76.44 288 GLY A N 1
ATOM 2331 C CA . GLY A 1 288 ? -4.805 -6.516 12.094 1 76.44 288 GLY A CA 1
ATOM 2332 C C . GLY A 1 288 ? -5.164 -7.031 10.711 1 76.44 288 GLY A C 1
ATOM 2333 O O . GLY A 1 288 ? -5.188 -8.242 10.477 1 76.44 288 GLY A O 1
ATOM 2334 N N . LYS A 1 289 ? -5.387 -6.09 9.859 1 85.06 289 LYS A N 1
ATOM 2335 C CA . LYS A 1 289 ? -5.695 -6.52 8.5 1 85.06 289 LYS A CA 1
ATOM 2336 C C . LYS A 1 289 ? -4.418 -6.793 7.703 1 85.06 289 LYS A C 1
ATOM 2338 O O . LYS A 1 289 ? -3.381 -6.172 7.953 1 85.06 289 LYS A O 1
ATOM 2343 N N . PRO A 1 290 ? -4.582 -7.812 6.637 1 93.06 290 PRO A N 1
ATOM 2344 C CA . PRO A 1 290 ? -5.77 -8.516 6.137 1 93.06 290 PRO A CA 1
ATOM 2345 C C . PRO A 1 290 ? -6.195 -9.672 7.035 1 93.06 290 PRO A C 1
ATOM 2347 O O . PRO A 1 290 ? -5.375 -10.211 7.785 1 93.06 290 PRO A O 1
ATOM 2350 N N . TYR A 1 291 ? -7.477 -9.992 6.906 1 94.56 291 TYR A N 1
ATOM 2351 C CA . TYR A 1 291 ? -7.922 -11.242 7.504 1 94.56 291 TYR A CA 1
ATOM 2352 C C . TYR A 1 291 ? -7.293 -12.438 6.801 1 94.56 291 TYR A C 1
ATOM 2354 O O . TYR A 1 291 ? -7.266 -12.5 5.566 1 94.56 291 TYR A O 1
ATOM 2362 N N . MET A 1 292 ? -6.734 -13.297 7.562 1 95.75 292 MET A N 1
ATOM 2363 C CA . MET A 1 292 ? -6.102 -14.5 7.02 1 95.75 292 MET A CA 1
ATOM 2364 C C . MET A 1 292 ? -6.441 -15.727 7.859 1 95.75 292 MET A C 1
ATOM 2366 O O . MET A 1 292 ? -6.676 -15.609 9.062 1 95.75 292 MET A O 1
ATOM 2370 N N . LEU A 1 293 ? -6.441 -16.797 7.254 1 95.62 293 LEU A N 1
ATOM 2371 C CA . LEU A 1 293 ? -6.594 -18.062 7.969 1 95.62 293 LEU A CA 1
ATOM 2372 C C . LEU A 1 293 ? -5.242 -18.578 8.438 1 95.62 293 LEU A C 1
ATOM 2374 O O . LEU A 1 293 ? -4.219 -18.328 7.801 1 95.62 293 LEU A O 1
ATOM 2378 N N . LYS A 1 294 ? -5.328 -19.312 9.547 1 91.62 294 LYS A N 1
ATOM 2379 C CA . LYS A 1 294 ? -4.152 -20.047 10 1 91.62 294 LYS A CA 1
ATOM 2380 C C . LYS A 1 294 ? -4.109 -21.438 9.383 1 91.62 294 LYS A C 1
ATOM 2382 O O . LYS A 1 294 ? -5.148 -22 9.031 1 91.62 294 LYS A O 1
ATOM 2387 N N . ARG A 1 295 ? -2.934 -21.875 9.219 1 90.5 295 ARG A N 1
ATOM 2388 C CA . ARG A 1 295 ? -2.809 -23.234 8.695 1 90.5 295 ARG A CA 1
ATOM 2389 C C . ARG A 1 295 ? -3.445 -24.25 9.641 1 90.5 295 ARG A C 1
ATOM 2391 O O . ARG A 1 295 ? -3.346 -24.109 10.859 1 90.5 295 ARG A O 1
ATOM 2398 N N . ALA A 1 296 ? -4.199 -25.172 8.969 1 79.62 296 ALA A N 1
ATOM 2399 C CA . ALA A 1 296 ? -4.844 -26.219 9.773 1 79.62 296 ALA A CA 1
ATOM 2400 C C . ALA A 1 296 ? -3.816 -27.203 10.312 1 79.62 296 ALA A C 1
ATOM 2402 O O . ALA A 1 296 ? -2.781 -27.438 9.68 1 79.62 296 ALA A O 1
ATOM 2403 N N . MET B 1 1 ? -2.445 -30.062 4.605 1 65.75 1 MET B N 1
ATOM 2404 C CA . MET B 1 1 ? -3.76 -29.453 4.395 1 65.75 1 MET B CA 1
ATOM 2405 C C . MET B 1 1 ? -4.867 -30.484 4.598 1 65.75 1 MET B C 1
ATOM 2407 O O . MET B 1 1 ? -4.668 -31.672 4.344 1 65.75 1 MET B O 1
ATOM 2411 N N . ASN B 1 2 ? -5.992 -29.969 5.281 1 79.38 2 ASN B N 1
ATOM 2412 C CA . ASN B 1 2 ? -7.199 -30.781 5.215 1 79.38 2 ASN B CA 1
ATOM 2413 C C . ASN B 1 2 ? -7.516 -31.203 3.783 1 79.38 2 ASN B C 1
ATOM 2415 O O . ASN B 1 2 ? -6.773 -30.875 2.855 1 79.38 2 ASN B O 1
ATOM 2419 N N . THR B 1 3 ? -8.375 -32.125 3.545 1 90.25 3 THR B N 1
ATOM 2420 C CA . THR B 1 3 ? -8.812 -32.406 2.186 1 90.25 3 THR B CA 1
ATOM 2421 C C . THR B 1 3 ? -9.234 -31.141 1.465 1 90.25 3 THR B C 1
ATOM 2423 O O . THR B 1 3 ? -9.539 -30.141 2.105 1 90.25 3 THR B O 1
ATOM 2426 N N . ALA B 1 4 ? -9.07 -31.188 0.206 1 95.19 4 ALA B N 1
ATOM 2427 C CA . ALA B 1 4 ? -9.484 -30.047 -0.599 1 95.19 4 ALA B CA 1
ATOM 2428 C C . ALA B 1 4 ? -10.898 -29.609 -0.245 1 95.19 4 ALA B C 1
ATOM 2430 O O . ALA B 1 4 ? -11.188 -28.406 -0.162 1 95.19 4 ALA B O 1
ATOM 2431 N N . MET B 1 5 ? -11.766 -30.594 -0.036 1 95.44 5 MET B N 1
ATOM 2432 C CA . MET B 1 5 ? -13.156 -30.312 0.302 1 95.44 5 MET B CA 1
ATOM 2433 C C . MET B 1 5 ? -13.258 -29.578 1.639 1 95.44 5 MET B C 1
ATOM 2435 O O . MET B 1 5 ? -13.914 -28.547 1.737 1 95.44 5 MET B O 1
ATOM 2439 N N . GLU B 1 6 ? -12.602 -30.094 2.623 1 96.25 6 GLU B N 1
ATOM 2440 C CA . GLU B 1 6 ? -12.656 -29.516 3.959 1 96.25 6 GLU B CA 1
ATOM 2441 C C . GLU B 1 6 ? -12.055 -28.109 3.971 1 96.25 6 GLU B C 1
ATOM 2443 O O . GLU B 1 6 ? -12.594 -27.203 4.621 1 96.25 6 GLU B O 1
ATOM 2448 N N . GLU B 1 7 ? -11 -27.984 3.268 1 96.94 7 GLU B N 1
ATOM 2449 C CA . GLU B 1 7 ? -10.344 -26.688 3.23 1 96.94 7 GLU B CA 1
ATOM 2450 C C . GLU B 1 7 ? -11.195 -25.656 2.488 1 96.94 7 GLU B C 1
ATOM 2452 O O . GLU B 1 7 ? -11.25 -24.484 2.879 1 96.94 7 GLU B O 1
ATOM 2457 N N . THR B 1 8 ? -11.82 -26.109 1.42 1 97.62 8 THR B N 1
ATOM 2458 C CA . THR B 1 8 ? -12.727 -25.234 0.686 1 97.62 8 THR B CA 1
ATOM 2459 C C . THR B 1 8 ? -13.844 -24.734 1.596 1 97.62 8 THR B C 1
ATOM 2461 O O . THR B 1 8 ? -14.133 -23.531 1.621 1 97.62 8 THR B O 1
ATOM 2464 N N . GLN B 1 9 ? -14.398 -25.594 2.373 1 97.5 9 GLN B N 1
ATOM 2465 C CA . GLN B 1 9 ? -15.469 -25.219 3.291 1 97.5 9 GLN B CA 1
ATOM 2466 C C . GLN B 1 9 ? -14.969 -24.25 4.355 1 97.5 9 GLN B C 1
ATOM 2468 O O . GLN B 1 9 ? -15.664 -23.297 4.707 1 97.5 9 GLN B O 1
ATOM 2473 N N . ARG B 1 10 ? -13.805 -24.531 4.82 1 97.75 10 ARG B N 1
ATOM 2474 C CA . ARG B 1 10 ? -13.195 -23.656 5.824 1 97.75 10 ARG B CA 1
ATOM 2475 C C . ARG B 1 10 ? -12.984 -22.25 5.281 1 97.75 10 ARG B C 1
ATOM 2477 O O . ARG B 1 10 ? -13.312 -21.266 5.945 1 97.75 10 ARG B O 1
ATOM 2484 N N . ILE B 1 11 ? -12.492 -22.109 4.109 1 98.44 11 ILE B N 1
ATOM 2485 C CA . ILE B 1 11 ? -12.227 -20.828 3.475 1 98.44 11 ILE B CA 1
ATOM 2486 C C . ILE B 1 11 ? -13.547 -20.094 3.213 1 98.44 11 ILE B C 1
ATOM 2488 O O . ILE B 1 11 ? -13.648 -18.891 3.434 1 98.44 11 ILE B O 1
ATOM 2492 N N . GLU B 1 12 ? -14.562 -20.844 2.727 1 98.38 12 GLU B N 1
ATOM 2493 C CA . GLU B 1 12 ? -15.867 -20.234 2.465 1 98.38 12 GLU B CA 1
ATOM 2494 C C . GLU B 1 12 ? -16.453 -19.625 3.732 1 98.38 12 GLU B C 1
ATOM 2496 O O . GLU B 1 12 ? -16.969 -18.516 3.709 1 98.38 12 GLU B O 1
ATOM 2501 N N . GLN B 1 13 ? -16.391 -20.359 4.793 1 98.31 13 GLN B N 1
ATOM 2502 C CA . GLN B 1 13 ? -16.891 -19.859 6.062 1 98.31 13 GLN B CA 1
ATOM 2503 C C . GLN B 1 13 ? -16.125 -18.625 6.516 1 98.31 13 GLN B C 1
ATOM 2505 O O . GLN B 1 13 ? -16.719 -17.672 7.02 1 98.31 13 GLN B O 1
ATOM 2510 N N . PHE B 1 14 ? -14.836 -18.719 6.336 1 98.25 14 PHE B N 1
ATOM 2511 C CA . PHE B 1 14 ? -13.945 -17.594 6.66 1 98.25 14 PHE B CA 1
ATOM 2512 C C . PHE B 1 14 ? -14.352 -16.344 5.898 1 98.25 14 PHE B C 1
ATOM 2514 O O . PHE B 1 14 ? -14.461 -15.266 6.48 1 98.25 14 PHE B O 1
ATOM 2521 N N . LEU B 1 15 ? -14.633 -16.484 4.629 1 98.56 15 LEU B N 1
ATOM 2522 C CA . LEU B 1 15 ? -15.023 -15.375 3.764 1 98.56 15 LEU B CA 1
ATOM 2523 C C . LEU B 1 15 ? -16.375 -14.812 4.176 1 98.56 15 LEU B C 1
ATOM 2525 O O . LEU B 1 15 ? -16.562 -13.594 4.227 1 98.56 15 LEU B O 1
ATOM 2529 N N . ARG B 1 16 ? -17.312 -15.672 4.492 1 98.5 16 ARG B N 1
ATOM 2530 C CA . ARG B 1 16 ? -18.641 -15.234 4.941 1 98.5 16 ARG B CA 1
ATOM 2531 C C . ARG B 1 16 ? -18.531 -14.461 6.25 1 98.5 16 ARG B C 1
ATOM 2533 O O . ARG B 1 16 ? -19.141 -13.398 6.398 1 98.5 16 ARG B O 1
ATOM 2540 N N . LYS B 1 17 ? -17.766 -14.945 7.152 1 97.56 17 LYS B N 1
ATOM 2541 C CA . LYS B 1 17 ? -17.609 -14.312 8.461 1 97.56 17 LYS B CA 1
ATOM 2542 C C . LYS B 1 17 ? -16.953 -12.945 8.328 1 97.56 17 LYS B C 1
ATOM 2544 O O . LYS B 1 17 ? -17.359 -11.992 9 1 97.56 17 LYS B O 1
ATOM 2549 N N . ALA B 1 18 ? -15.953 -12.883 7.477 1 96.06 18 ALA B N 1
ATOM 2550 C CA . ALA B 1 18 ? -15.25 -11.617 7.273 1 96.06 18 ALA B CA 1
ATOM 2551 C C . ALA B 1 18 ? -16.188 -10.555 6.711 1 96.06 18 ALA B C 1
ATOM 2553 O O . ALA B 1 18 ? -16.172 -9.398 7.145 1 96.06 18 ALA B O 1
ATOM 2554 N N . LEU B 1 19 ? -16.984 -10.945 5.789 1 96.25 19 LEU B N 1
ATOM 2555 C CA . LEU B 1 19 ? -17.922 -10.016 5.156 1 96.25 19 LEU B CA 1
ATOM 2556 C C . LEU B 1 19 ? -18.922 -9.477 6.168 1 96.25 19 LEU B C 1
ATOM 2558 O O . LEU B 1 19 ? -19.188 -8.273 6.203 1 96.25 19 LEU B O 1
ATOM 2562 N N . VAL B 1 20 ? -19.406 -10.328 7.023 1 94.12 20 VAL B N 1
ATOM 2563 C CA . VAL B 1 20 ? -20.391 -9.961 8.039 1 94.12 20 VAL B CA 1
ATOM 2564 C C . VAL B 1 20 ? -19.734 -9.086 9.102 1 94.12 20 VAL B C 1
ATOM 2566 O O . VAL B 1 20 ? -20.281 -8.055 9.5 1 94.12 20 VAL B O 1
ATOM 2569 N N . SER B 1 21 ? -18.562 -9.445 9.477 1 90.94 21 SER B N 1
ATOM 2570 C CA . SER B 1 21 ? -17.844 -8.727 10.523 1 90.94 21 SER B CA 1
ATOM 2571 C C . SER B 1 21 ? -17.516 -7.305 10.094 1 90.94 21 SER B C 1
ATOM 2573 O O . SER B 1 21 ? -17.531 -6.379 10.906 1 90.94 21 SER B O 1
ATOM 2575 N N . GLU B 1 22 ? -17.266 -7.156 8.812 1 91.31 22 GLU B N 1
ATOM 2576 C CA . GLU B 1 22 ? -16.859 -5.852 8.289 1 91.31 22 GLU B CA 1
ATOM 2577 C C . GLU B 1 22 ? -18.078 -5.062 7.797 1 91.31 22 GLU B C 1
ATOM 2579 O O . GLU B 1 22 ? -17.953 -3.887 7.445 1 91.31 22 GLU B O 1
ATOM 2584 N N . ARG B 1 23 ? -19.281 -5.617 7.805 1 90.38 23 ARG B N 1
ATOM 2585 C CA . ARG B 1 23 ? -20.531 -5 7.352 1 90.38 23 ARG B CA 1
ATOM 2586 C C . ARG B 1 23 ? -20.375 -4.395 5.961 1 90.38 23 ARG B C 1
ATOM 2588 O O . ARG B 1 23 ? -20.703 -3.232 5.738 1 90.38 23 ARG B O 1
ATOM 2595 N N . LYS B 1 24 ? -19.797 -5.168 5.039 1 94.06 24 LYS B N 1
ATOM 2596 C CA . LYS B 1 24 ? -19.609 -4.742 3.654 1 94.06 24 LYS B CA 1
ATOM 2597 C C . LYS B 1 24 ? -20.562 -5.473 2.719 1 94.06 24 LYS B C 1
ATOM 2599 O O . LYS B 1 24 ? -21.172 -6.477 3.1 1 94.06 24 LYS B O 1
ATOM 2604 N N . HIS B 1 25 ? -20.703 -5.02 1.537 1 94.31 25 HIS B N 1
ATOM 2605 C CA . HIS B 1 25 ? -21.734 -5.504 0.628 1 94.31 25 HIS B CA 1
ATOM 2606 C C . HIS B 1 25 ? -21.219 -6.668 -0.217 1 94.31 25 HIS B C 1
ATOM 2608 O O . HIS B 1 25 ? -22.016 -7.398 -0.815 1 94.31 25 HIS B O 1
ATOM 2614 N N . GLY B 1 26 ? -19.906 -6.816 -0.329 1 97.88 26 GLY B N 1
ATOM 2615 C CA . GLY B 1 26 ? -19.359 -7.867 -1.169 1 97.88 26 GLY B CA 1
ATOM 2616 C C . GLY B 1 26 ? -17.859 -7.84 -1.254 1 97.88 26 GLY B C 1
ATOM 2617 O O . GLY B 1 26 ? -17.188 -7.273 -0.385 1 97.88 26 GLY B O 1
ATOM 2618 N N . TYR B 1 27 ? -17.359 -8.547 -2.277 1 98.75 27 TYR B N 1
ATOM 2619 C CA . TYR B 1 27 ? -15.914 -8.672 -2.484 1 98.75 27 TYR B CA 1
ATOM 2620 C C . TYR B 1 27 ? -15.516 -8.172 -3.867 1 98.75 27 TYR B C 1
ATOM 2622 O O . TYR B 1 27 ? -16.281 -8.32 -4.828 1 98.75 27 TYR B O 1
ATOM 2630 N N . LEU B 1 28 ? -14.414 -7.527 -3.951 1 98.81 28 LEU B N 1
ATOM 2631 C CA . LEU B 1 28 ? -13.766 -7.172 -5.207 1 98.81 28 LEU B CA 1
ATOM 2632 C C . LEU B 1 28 ? -12.477 -7.957 -5.398 1 98.81 28 LEU B C 1
ATOM 2634 O O . LEU B 1 28 ? -11.688 -8.102 -4.461 1 98.81 28 LEU B O 1
ATOM 2638 N N . ILE B 1 29 ? -12.266 -8.477 -6.617 1 98.75 29 ILE B N 1
ATOM 2639 C CA . ILE B 1 29 ? -11.086 -9.289 -6.895 1 98.75 29 ILE B CA 1
ATOM 2640 C C . ILE B 1 29 ? -10.492 -8.883 -8.242 1 98.75 29 ILE B C 1
ATOM 2642 O O . ILE B 1 29 ? -11.227 -8.609 -9.195 1 98.75 29 ILE B O 1
ATOM 2646 N N . GLY B 1 30 ? -9.203 -8.727 -8.266 1 98.44 30 GLY B N 1
ATOM 2647 C CA . GLY B 1 30 ? -8.5 -8.68 -9.547 1 98.44 30 GLY B CA 1
ATOM 2648 C C . GLY B 1 30 ? -8.281 -10.055 -10.148 1 98.44 30 GLY B C 1
ATOM 2649 O O . GLY B 1 30 ? -7.723 -10.945 -9.5 1 98.44 30 GLY B O 1
ATOM 2650 N N . VAL B 1 31 ? -8.742 -10.227 -11.367 1 97.94 31 VAL B N 1
ATOM 2651 C CA . VAL B 1 31 ? -8.594 -11.516 -12.039 1 97.94 31 VAL B CA 1
ATOM 2652 C C . VAL B 1 31 ? -7.551 -11.406 -13.148 1 97.94 31 VAL B C 1
ATOM 2654 O O . VAL B 1 31 ? -7.703 -10.602 -14.07 1 97.94 31 VAL B O 1
ATOM 2657 N N . SER B 1 32 ? -6.508 -12.188 -13.117 1 94.19 32 SER B N 1
ATOM 2658 C CA . SER B 1 32 ? -5.344 -12.023 -13.984 1 94.19 32 SER B CA 1
ATOM 2659 C C . SER B 1 32 ? -5.316 -13.094 -15.07 1 94.19 32 SER B C 1
ATOM 2661 O O . SER B 1 32 ? -4.488 -13.039 -15.984 1 94.19 32 SER B O 1
ATOM 2663 N N . GLY B 1 33 ? -6.086 -14.094 -14.906 1 93.44 33 GLY B N 1
ATOM 2664 C CA . GLY B 1 33 ? -5.984 -15.25 -15.789 1 93.44 33 GLY B CA 1
ATOM 2665 C C . GLY B 1 33 ? -5.062 -16.328 -15.258 1 93.44 33 GLY B C 1
ATOM 2666 O O . GLY B 1 33 ? -4.859 -17.359 -15.906 1 93.44 33 GLY B O 1
ATOM 2667 N N . GLY B 1 34 ? -4.535 -16.094 -14.125 1 94.5 34 GLY B N 1
ATOM 2668 C CA . GLY B 1 34 ? -3.672 -17.078 -13.484 1 94.5 34 GLY B CA 1
ATOM 2669 C C . GLY B 1 34 ? -4.414 -17.984 -12.516 1 94.5 34 GLY B C 1
ATOM 2670 O O . GLY B 1 34 ? -5.609 -17.797 -12.281 1 94.5 34 GLY B O 1
ATOM 2671 N N . LEU B 1 35 ? -3.695 -18.875 -11.977 1 96.5 35 LEU B N 1
ATOM 2672 C CA . LEU B 1 35 ? -4.27 -19.938 -11.164 1 96.5 35 LEU B CA 1
ATOM 2673 C C . LEU B 1 35 ? -4.805 -19.391 -9.844 1 96.5 35 LEU B C 1
ATOM 2675 O O . LEU B 1 35 ? -5.926 -19.719 -9.445 1 96.5 35 LEU B O 1
ATOM 2679 N N . ASP B 1 36 ? -4.055 -18.594 -9.156 1 97.44 36 ASP B N 1
ATOM 2680 C CA . ASP B 1 36 ? -4.422 -18.141 -7.82 1 97.44 36 ASP B CA 1
ATOM 2681 C C . ASP B 1 36 ? -5.711 -17.312 -7.855 1 97.44 36 ASP B C 1
ATOM 2683 O O . ASP B 1 36 ? -6.625 -17.547 -7.066 1 97.44 36 ASP B O 1
ATOM 2687 N N . SER B 1 37 ? -5.762 -16.375 -8.805 1 97.88 37 SER B N 1
ATOM 2688 C CA . SER B 1 37 ? -6.957 -15.547 -8.891 1 97.88 37 SER B CA 1
ATOM 2689 C C . SER B 1 37 ? -8.172 -16.359 -9.305 1 97.88 37 SER B C 1
ATOM 2691 O O . SER B 1 37 ? -9.297 -16.062 -8.891 1 97.88 37 SER B O 1
ATOM 2693 N N . ALA B 1 38 ? -7.953 -17.375 -10.109 1 98.38 38 ALA B N 1
ATOM 2694 C CA . ALA B 1 38 ? -9.047 -18.25 -10.523 1 98.38 38 ALA B CA 1
ATOM 2695 C C . ALA B 1 38 ? -9.609 -19.016 -9.328 1 98.38 38 ALA B C 1
ATOM 2697 O O . ALA B 1 38 ? -10.828 -19.094 -9.148 1 98.38 38 ALA B O 1
ATOM 2698 N N . VAL B 1 39 ? -8.734 -19.547 -8.539 1 98.56 39 VAL B N 1
ATOM 2699 C CA . VAL B 1 39 ? -9.141 -20.297 -7.363 1 98.56 39 VAL B CA 1
ATOM 2700 C C . VAL B 1 39 ? -9.906 -19.391 -6.406 1 98.56 39 VAL B C 1
ATOM 2702 O O . VAL B 1 39 ? -10.984 -19.75 -5.926 1 98.56 39 VAL B O 1
ATOM 2705 N N . VAL B 1 40 ? -9.398 -18.25 -6.164 1 98.75 40 VAL B N 1
ATOM 2706 C CA . VAL B 1 40 ? -10.008 -17.312 -5.23 1 98.75 40 VAL B CA 1
ATOM 2707 C C . VAL B 1 40 ? -11.383 -16.875 -5.75 1 98.75 40 VAL B C 1
ATOM 2709 O O . VAL B 1 40 ? -12.336 -16.766 -4.984 1 98.75 40 VAL B O 1
ATOM 2712 N N . LEU B 1 41 ? -11.461 -16.625 -7.066 1 98.81 41 LEU B N 1
ATOM 2713 C CA . LEU B 1 41 ? -12.742 -16.234 -7.652 1 98.81 41 LEU B CA 1
ATOM 2714 C C . LEU B 1 41 ? -13.797 -17.312 -7.395 1 98.81 41 LEU B C 1
ATOM 2716 O O . LEU B 1 41 ? -14.906 -17 -6.961 1 98.81 41 LEU B O 1
ATOM 2720 N N . LYS B 1 42 ? -13.453 -18.531 -7.641 1 98.69 42 LYS B N 1
ATOM 2721 C CA . LYS B 1 42 ? -14.398 -19.625 -7.438 1 98.69 42 LYS B CA 1
ATOM 2722 C C . LYS B 1 42 ? -14.789 -19.75 -5.969 1 98.69 42 LYS B C 1
ATOM 2724 O O . LYS B 1 42 ? -15.961 -19.969 -5.652 1 98.69 42 LYS B O 1
ATOM 2729 N N . LEU B 1 43 ? -13.844 -19.578 -5.094 1 98.75 43 LEU B N 1
ATOM 2730 C CA . LEU B 1 43 ? -14.109 -19.609 -3.66 1 98.75 43 LEU B CA 1
ATOM 2731 C C . LEU B 1 43 ? -15.078 -18.516 -3.256 1 98.75 43 LEU B C 1
ATOM 2733 O O . LEU B 1 43 ? -15.992 -18.734 -2.455 1 98.75 43 LEU B O 1
ATOM 2737 N N . LEU B 1 44 ? -14.852 -17.328 -3.809 1 98.81 44 LEU B N 1
ATOM 2738 C CA . LEU B 1 44 ? -15.711 -16.188 -3.5 1 98.81 44 LEU B CA 1
ATOM 2739 C C . LEU B 1 44 ? -17.141 -16.438 -3.947 1 98.81 44 LEU B C 1
ATOM 2741 O O . LEU B 1 44 ? -18.094 -16.219 -3.188 1 98.81 44 LEU B O 1
ATOM 2745 N N . VAL B 1 45 ? -17.312 -16.906 -5.188 1 98.69 45 VAL B N 1
ATOM 2746 C CA . VAL B 1 45 ? -18.641 -17.156 -5.746 1 98.69 45 VAL B CA 1
ATOM 2747 C C . VAL B 1 45 ? -19.375 -18.203 -4.902 1 98.69 45 VAL B C 1
ATOM 2749 O O . VAL B 1 45 ? -20.562 -18.031 -4.598 1 98.69 45 VAL B O 1
ATOM 2752 N N . GLN B 1 46 ? -18.672 -19.203 -4.512 1 98.19 46 GLN B N 1
ATOM 2753 C CA . GLN B 1 46 ? -19.266 -20.25 -3.693 1 98.19 46 GLN B CA 1
ATOM 2754 C C . GLN B 1 46 ? -19.625 -19.734 -2.307 1 98.19 46 GLN B C 1
ATOM 2756 O O . GLN B 1 46 ? -20.656 -20.125 -1.739 1 98.19 46 GLN B O 1
ATOM 2761 N N . ALA B 1 47 ? -18.828 -18.859 -1.806 1 98.5 47 ALA B N 1
ATOM 2762 C CA . ALA B 1 47 ? -18.984 -18.406 -0.429 1 98.5 47 ALA B CA 1
ATOM 2763 C C . ALA B 1 47 ? -20.125 -17.406 -0.317 1 98.5 47 ALA B C 1
ATOM 2765 O O . ALA B 1 47 ? -20.953 -17.484 0.594 1 98.5 47 ALA B O 1
ATOM 2766 N N . VAL B 1 48 ? -20.219 -16.453 -1.294 1 98.38 48 VAL B N 1
ATOM 2767 C CA . VAL B 1 48 ? -21.109 -15.328 -1.021 1 98.38 48 VAL B CA 1
ATOM 2768 C C . VAL B 1 48 ? -22.031 -15.102 -2.211 1 98.38 48 VAL B C 1
ATOM 2770 O O . VAL B 1 48 ? -22.922 -14.242 -2.164 1 98.38 48 VAL B O 1
ATOM 2773 N N . GLY B 1 49 ? -21.891 -15.836 -3.311 1 98.38 49 GLY B N 1
ATOM 2774 C CA . GLY B 1 49 ? -22.719 -15.688 -4.492 1 98.38 49 GLY B CA 1
ATOM 2775 C C . GLY B 1 49 ? -22.156 -14.711 -5.504 1 98.38 49 GLY B C 1
ATOM 2776 O O . GLY B 1 49 ? -21.562 -13.695 -5.133 1 98.38 49 GLY B O 1
ATOM 2777 N N . LYS B 1 50 ? -22.375 -14.992 -6.793 1 98.19 50 LYS B N 1
ATOM 2778 C CA . LYS B 1 50 ? -21.812 -14.227 -7.906 1 98.19 50 LYS B CA 1
ATOM 2779 C C . LYS B 1 50 ? -22.266 -12.773 -7.855 1 98.19 50 LYS B C 1
ATOM 2781 O O . LYS B 1 50 ? -21.531 -11.875 -8.289 1 98.19 50 LYS B O 1
ATOM 2786 N N . GLU B 1 51 ? -23.391 -12.469 -7.289 1 97.62 51 GLU B N 1
ATOM 2787 C CA . GLU B 1 51 ? -23.938 -11.117 -7.262 1 97.62 51 GLU B CA 1
ATOM 2788 C C . GLU B 1 51 ? -23.188 -10.234 -6.266 1 97.62 51 GLU B C 1
ATOM 2790 O O . GLU B 1 51 ? -23.297 -9.008 -6.32 1 97.62 51 GLU B O 1
ATOM 2795 N N . ASN B 1 52 ? -22.5 -10.875 -5.348 1 98.25 52 ASN B N 1
ATOM 2796 C CA . ASN B 1 52 ? -21.781 -10.141 -4.312 1 98.25 52 ASN B CA 1
ATOM 2797 C C . ASN B 1 52 ? -20.281 -10.117 -4.578 1 98.25 52 ASN B C 1
ATOM 2799 O O . ASN B 1 52 ? -19.484 -9.93 -3.658 1 98.25 52 ASN B O 1
ATOM 2803 N N . VAL B 1 53 ? -19.922 -10.414 -5.852 1 98.81 53 VAL B N 1
ATOM 2804 C CA . VAL B 1 53 ? -18.531 -10.398 -6.27 1 98.81 53 VAL B CA 1
ATOM 2805 C C . VAL B 1 53 ? -18.375 -9.516 -7.504 1 98.81 53 VAL B C 1
ATOM 2807 O O . VAL B 1 53 ? -19.188 -9.57 -8.422 1 98.81 53 VAL B O 1
ATOM 2810 N N . LEU B 1 54 ? -17.375 -8.633 -7.477 1 98.81 54 LEU B N 1
ATOM 2811 C CA . LEU B 1 54 ? -17 -7.832 -8.641 1 98.81 54 LEU B CA 1
ATOM 2812 C C . LEU B 1 54 ? -15.57 -8.148 -9.078 1 98.81 54 LEU B C 1
ATOM 2814 O O . LEU B 1 54 ? -14.641 -8.102 -8.266 1 98.81 54 LEU B O 1
ATOM 2818 N N . GLY B 1 55 ? -15.438 -8.531 -10.312 1 98.75 55 GLY B N 1
ATOM 2819 C CA . GLY B 1 55 ? -14.125 -8.789 -10.875 1 98.75 55 GLY B CA 1
ATOM 2820 C C . GLY B 1 55 ? -13.586 -7.633 -11.695 1 98.75 55 GLY B C 1
ATOM 2821 O O . GLY B 1 55 ? -14.336 -6.969 -12.406 1 98.75 55 GLY B O 1
ATOM 2822 N N . LEU B 1 56 ? -12.305 -7.406 -11.555 1 98.62 56 LEU B N 1
ATOM 2823 C CA . LEU B 1 56 ? -11.625 -6.457 -12.422 1 98.62 56 LEU B CA 1
ATOM 2824 C C . LEU B 1 56 ? -10.508 -7.141 -13.203 1 98.62 56 LEU B C 1
ATOM 2826 O O . LEU B 1 56 ? -9.781 -7.969 -12.656 1 98.62 56 LEU B O 1
ATOM 2830 N N . ILE B 1 57 ? -10.461 -6.906 -14.477 1 98.31 57 ILE B N 1
ATOM 2831 C CA . ILE B 1 57 ? -9.32 -7.25 -15.328 1 98.31 57 ILE B CA 1
ATOM 2832 C C . ILE B 1 57 ? -8.523 -5.988 -15.656 1 98.31 57 ILE B C 1
ATOM 2834 O O . ILE B 1 57 ? -9.07 -5.027 -16.203 1 98.31 57 ILE B O 1
ATOM 2838 N N . LEU B 1 58 ? -7.234 -5.988 -15.289 1 97.44 58 LEU B N 1
ATOM 2839 C CA . LEU B 1 58 ? -6.43 -4.773 -15.383 1 97.44 58 LEU B CA 1
ATOM 2840 C C . LEU B 1 58 ? -5.207 -4.996 -16.266 1 97.44 58 LEU B C 1
ATOM 2842 O O . LEU B 1 58 ? -4.07 -4.906 -15.797 1 97.44 58 LEU B O 1
ATOM 2846 N N . PRO B 1 59 ? -5.457 -5.172 -17.531 1 96 59 PRO B N 1
ATOM 2847 C CA . PRO B 1 59 ? -4.332 -5.395 -18.438 1 96 59 PRO B CA 1
ATOM 2848 C C . PRO B 1 59 ? -3.531 -4.125 -18.719 1 96 59 PRO B C 1
ATOM 2850 O O . PRO B 1 59 ? -4.027 -3.018 -18.5 1 96 59 PRO B O 1
ATOM 2853 N N . ASP B 1 60 ? -2.305 -4.289 -19.016 1 92.69 60 ASP B N 1
ATOM 2854 C CA . ASP B 1 60 ? -1.509 -3.213 -19.609 1 92.69 60 ASP B CA 1
ATOM 2855 C C . ASP B 1 60 ? -0.823 -3.668 -20.891 1 92.69 60 ASP B C 1
ATOM 2857 O O . ASP B 1 60 ? -1.134 -4.738 -21.422 1 92.69 60 ASP B O 1
ATOM 2861 N N . ARG B 1 61 ? 0.037 -2.871 -21.469 1 87.44 61 ARG B N 1
ATOM 2862 C CA . ARG B 1 61 ? 0.685 -3.107 -22.75 1 87.44 61 ARG B CA 1
ATOM 2863 C C . ARG B 1 61 ? 1.441 -4.434 -22.75 1 87.44 61 ARG B C 1
ATOM 2865 O O . ARG B 1 61 ? 1.528 -5.105 -23.781 1 87.44 61 ARG B O 1
ATOM 2872 N N . ASP B 1 62 ? 1.88 -4.828 -21.609 1 86.06 62 ASP B N 1
ATOM 2873 C CA . ASP B 1 62 ? 2.762 -5.988 -21.531 1 86.06 62 ASP B CA 1
ATOM 2874 C C . ASP B 1 62 ? 1.977 -7.25 -21.172 1 86.06 62 ASP B C 1
ATOM 2876 O O . ASP B 1 62 ? 2.514 -8.359 -21.219 1 86.06 62 ASP B O 1
ATOM 2880 N N . THR B 1 63 ? 0.749 -7.113 -20.797 1 87.19 63 THR B N 1
ATOM 2881 C CA . THR B 1 63 ? -0.08 -8.25 -20.422 1 87.19 63 THR B CA 1
ATOM 2882 C C . THR B 1 63 ? -0.349 -9.141 -21.641 1 87.19 63 THR B C 1
ATOM 2884 O O . THR B 1 63 ? -0.688 -8.648 -22.719 1 87.19 63 THR B O 1
ATOM 2887 N N . GLU B 1 64 ? -0.185 -10.367 -21.406 1 87.44 64 GLU B N 1
ATOM 2888 C CA . GLU B 1 64 ? -0.489 -11.32 -22.469 1 87.44 64 GLU B CA 1
ATOM 2889 C C . GLU B 1 64 ? -1.979 -11.32 -22.797 1 87.44 64 GLU B C 1
ATOM 2891 O O . GLU B 1 64 ? -2.818 -11.367 -21.891 1 87.44 64 GLU B O 1
ATOM 2896 N N . LYS B 1 65 ? -2.275 -11.344 -24.094 1 90.12 65 LYS B N 1
ATOM 2897 C CA . LYS B 1 65 ? -3.67 -11.367 -24.516 1 90.12 65 LYS B CA 1
ATOM 2898 C C . LYS B 1 65 ? -4.395 -12.602 -23.984 1 90.12 65 LYS B C 1
ATOM 2900 O O . LYS B 1 65 ? -5.559 -12.523 -23.594 1 90.12 65 LYS B O 1
ATOM 2905 N N . LYS B 1 66 ? -3.684 -13.664 -23.969 1 91.62 66 LYS B N 1
ATOM 2906 C CA . LYS B 1 66 ? -4.266 -14.914 -23.484 1 91.62 66 LYS B CA 1
ATOM 2907 C C . LYS B 1 66 ? -4.715 -14.789 -22.031 1 91.62 66 LYS B C 1
ATOM 2909 O O . LYS B 1 66 ? -5.75 -15.336 -21.656 1 91.62 66 LYS B O 1
ATOM 2914 N N . SER B 1 67 ? -3.93 -14.109 -21.25 1 92.19 67 SER B N 1
ATOM 2915 C CA . SER B 1 67 ? -4.285 -13.898 -19.844 1 92.19 67 SER B CA 1
ATOM 2916 C C . SER B 1 67 ? -5.609 -13.164 -19.719 1 92.19 67 SER B C 1
ATOM 2918 O O . SER B 1 67 ? -6.48 -13.562 -18.938 1 92.19 67 SER B O 1
ATOM 2920 N N . THR B 1 68 ? -5.754 -12.141 -20.484 1 95.12 68 THR B N 1
ATOM 2921 C CA . THR B 1 68 ? -6.977 -11.344 -20.453 1 95.12 68 THR B CA 1
ATOM 2922 C C . THR B 1 68 ? -8.164 -12.172 -20.938 1 95.12 68 THR B C 1
ATOM 2924 O O . THR B 1 68 ? -9.242 -12.117 -20.344 1 95.12 68 THR B O 1
ATOM 2927 N N . THR B 1 69 ? -7.941 -12.953 -21.938 1 96.75 69 THR B N 1
ATOM 2928 C CA . THR B 1 69 ? -9 -13.789 -22.484 1 96.75 69 THR B CA 1
ATOM 2929 C C . THR B 1 69 ? -9.453 -14.836 -21.469 1 96.75 69 THR B C 1
ATOM 2931 O O . THR B 1 69 ? -10.648 -15.047 -21.281 1 96.75 69 THR B O 1
ATOM 2934 N N . LEU B 1 70 ? -8.508 -15.453 -20.875 1 96.62 70 LEU B N 1
ATOM 2935 C CA . LEU B 1 70 ? -8.82 -16.469 -19.875 1 96.62 70 LEU B CA 1
ATOM 2936 C C . LEU B 1 70 ? -9.562 -15.859 -18.688 1 96.62 70 LEU B C 1
ATOM 2938 O O . LEU B 1 70 ? -10.531 -16.438 -18.188 1 96.62 70 LEU B O 1
ATOM 2942 N N . ALA B 1 71 ? -9.086 -14.719 -18.234 1 97.38 71 ALA B N 1
ATOM 2943 C CA . ALA B 1 71 ? -9.734 -14.023 -17.125 1 97.38 71 ALA B CA 1
ATOM 2944 C C . ALA B 1 71 ? -11.188 -13.711 -17.453 1 97.38 71 ALA B C 1
ATOM 2946 O O . ALA B 1 71 ? -12.094 -13.992 -16.672 1 97.38 71 ALA B O 1
ATOM 2947 N N . ARG B 1 72 ? -11.383 -13.156 -18.609 1 98 72 ARG B N 1
ATOM 2948 C CA . ARG B 1 72 ? -12.727 -12.797 -19.062 1 98 72 ARG B CA 1
ATOM 2949 C C . ARG B 1 72 ? -13.617 -14.031 -19.156 1 98 72 ARG B C 1
ATOM 2951 O O . ARG B 1 72 ? -14.75 -14.016 -18.672 1 98 72 ARG B O 1
ATOM 2958 N N . SER B 1 73 ? -13.094 -15.047 -19.781 1 98.12 73 SER B N 1
ATOM 2959 C CA . SER B 1 73 ? -13.852 -16.281 -19.953 1 98.12 73 SER B CA 1
ATOM 2960 C C . SER B 1 73 ? -14.289 -16.859 -18.609 1 98.12 73 SER B C 1
ATOM 2962 O O . SER B 1 73 ? -15.422 -17.312 -18.453 1 98.12 73 SER B O 1
ATOM 2964 N N . LEU B 1 74 ? -13.375 -16.859 -17.688 1 98.19 74 LEU B N 1
ATOM 2965 C CA . LEU B 1 74 ? -13.68 -17.391 -16.359 1 98.19 74 LEU B CA 1
ATOM 2966 C C . LEU B 1 74 ? -14.789 -16.578 -15.695 1 98.19 74 LEU B C 1
ATOM 2968 O O . LEU B 1 74 ? -15.727 -17.156 -15.125 1 98.19 74 LEU B O 1
ATOM 2972 N N . LEU B 1 75 ? -14.664 -15.258 -15.719 1 98.62 75 LEU B N 1
ATOM 2973 C CA . LEU B 1 75 ? -15.656 -14.383 -15.117 1 98.62 75 LEU B CA 1
ATOM 2974 C C . LEU B 1 75 ? -17.031 -14.578 -15.766 1 98.62 75 LEU B C 1
ATOM 2976 O O . LEU B 1 75 ? -18.047 -14.594 -15.078 1 98.62 75 LEU B O 1
ATOM 2980 N N . GLU B 1 76 ? -17.047 -14.711 -17.062 1 98.44 76 GLU B N 1
ATOM 2981 C CA . GLU B 1 76 ? -18.297 -14.93 -17.781 1 98.44 76 GLU B CA 1
ATOM 2982 C C . GLU B 1 76 ? -18.906 -16.297 -17.453 1 98.44 76 GLU B C 1
ATOM 2984 O O . GLU B 1 76 ? -20.109 -16.406 -17.25 1 98.44 76 GLU B O 1
ATOM 2989 N N . GLN B 1 77 ? -18.062 -17.281 -17.391 1 97.88 77 GLN B N 1
ATOM 2990 C CA . GLN B 1 77 ? -18.531 -18.625 -17.031 1 97.88 77 GLN B CA 1
ATOM 2991 C C . GLN B 1 77 ? -19.172 -18.625 -15.648 1 97.88 77 GLN B C 1
ATOM 2993 O O . GLN B 1 77 ? -20.188 -19.297 -15.43 1 97.88 77 GLN B O 1
ATOM 2998 N N . GLU B 1 78 ? -18.594 -17.922 -14.727 1 98.12 78 GLU B N 1
ATOM 2999 C CA . GLU B 1 78 ? -19.078 -17.859 -13.359 1 98.12 78 GLU B CA 1
ATOM 3000 C C . GLU B 1 78 ? -20.203 -16.828 -13.219 1 98.12 78 GLU B C 1
ATOM 3002 O O . GLU B 1 78 ? -20.797 -16.688 -12.148 1 98.12 78 GLU B O 1
ATOM 3007 N N . LYS B 1 79 ? -20.406 -16.078 -14.328 1 98.38 79 LYS B N 1
ATOM 3008 C CA . LYS B 1 79 ? -21.438 -15.047 -14.391 1 98.38 79 LYS B CA 1
ATOM 3009 C C . LYS B 1 79 ? -21.203 -13.969 -13.344 1 98.38 79 LYS B C 1
ATOM 3011 O O . LYS B 1 79 ? -22.141 -13.516 -12.688 1 98.38 79 LYS B O 1
ATOM 3016 N N . VAL B 1 80 ? -19.984 -13.633 -13.117 1 98.62 80 VAL B N 1
ATOM 3017 C CA . VAL B 1 80 ? -19.609 -12.578 -12.18 1 98.62 80 VAL B CA 1
ATOM 3018 C C . VAL B 1 80 ? -19.516 -11.242 -12.922 1 98.62 80 VAL B C 1
ATOM 3020 O O . VAL B 1 80 ? -18.906 -11.164 -13.984 1 98.62 80 VAL B O 1
ATOM 3023 N N . PRO B 1 81 ? -20.234 -10.203 -12.406 1 98.5 81 PRO B N 1
ATOM 3024 C CA . PRO B 1 81 ? -20.016 -8.883 -13 1 98.5 81 PRO B CA 1
ATOM 3025 C C . PRO B 1 81 ? -18.547 -8.461 -13 1 98.5 81 PRO B C 1
ATOM 3027 O O . PRO B 1 81 ? -17.812 -8.766 -12.055 1 98.5 81 PRO B O 1
ATOM 3030 N N . TYR B 1 82 ? -18.125 -7.859 -14.102 1 98.44 82 TYR B N 1
ATOM 3031 C CA . TYR B 1 82 ? -16.719 -7.484 -14.164 1 98.44 82 TYR B CA 1
ATOM 3032 C C . TYR B 1 82 ? -16.516 -6.254 -15.047 1 98.44 82 TYR B C 1
ATOM 3034 O O . TYR B 1 82 ? -17.438 -5.844 -15.758 1 98.44 82 TYR B O 1
ATOM 3042 N N . LYS B 1 83 ? -15.398 -5.598 -14.891 1 97.56 83 LYS B N 1
ATOM 3043 C CA . LYS B 1 83 ? -14.93 -4.492 -15.719 1 97.56 83 LYS B CA 1
ATOM 3044 C C . LYS B 1 83 ? -13.5 -4.734 -16.188 1 97.56 83 LYS B C 1
ATOM 3046 O O . LYS B 1 83 ? -12.703 -5.352 -15.484 1 97.56 83 LYS B O 1
ATOM 3051 N N . VAL B 1 84 ? -13.266 -4.324 -17.406 1 97.44 84 VAL B N 1
ATOM 3052 C CA . VAL B 1 84 ? -11.906 -4.328 -17.938 1 97.44 84 VAL B CA 1
ATOM 3053 C C . VAL B 1 84 ? -11.375 -2.896 -18 1 97.44 84 VAL B C 1
ATOM 3055 O O . VAL B 1 84 ? -11.977 -2.037 -18.656 1 97.44 84 VAL B O 1
ATOM 3058 N N . ILE B 1 85 ? -10.328 -2.627 -17.297 1 96.69 85 ILE B N 1
ATOM 3059 C CA . ILE B 1 85 ? -9.734 -1.296 -17.266 1 96.69 85 ILE B CA 1
ATOM 3060 C C . ILE B 1 85 ? -8.266 -1.374 -17.672 1 96.69 85 ILE B C 1
ATOM 3062 O O . ILE B 1 85 ? -7.449 -1.973 -16.969 1 96.69 85 ILE B O 1
ATOM 3066 N N . SER B 1 86 ? -7.941 -0.756 -18.766 1 96 86 SER B N 1
ATOM 3067 C CA . SER B 1 86 ? -6.559 -0.763 -19.234 1 96 86 SER B CA 1
ATOM 3068 C C . SER B 1 86 ? -5.672 0.126 -18.375 1 96 86 SER B C 1
ATOM 3070 O O . SER B 1 86 ? -6.008 1.282 -18.109 1 96 86 SER B O 1
ATOM 3072 N N . MET B 1 87 ? -4.555 -0.408 -17.953 1 95.81 87 MET B N 1
ATOM 3073 C CA . MET B 1 87 ? -3.592 0.341 -17.156 1 95.81 87 MET B CA 1
ATOM 3074 C C . MET B 1 87 ? -2.592 1.071 -18.047 1 95.81 87 MET B C 1
ATOM 3076 O O . MET B 1 87 ? -1.808 1.89 -17.562 1 95.81 87 MET B O 1
ATOM 3080 N N . THR B 1 88 ? -2.635 0.866 -19.328 1 93.81 88 THR B N 1
ATOM 3081 C CA . THR B 1 88 ? -1.645 1.368 -20.266 1 93.81 88 THR B CA 1
ATOM 3082 C C . THR B 1 88 ? -1.591 2.893 -20.234 1 93.81 88 THR B C 1
ATOM 3084 O O . THR B 1 88 ? -0.512 3.479 -20.125 1 93.81 88 THR B O 1
ATOM 3087 N N . PRO B 1 89 ? -2.721 3.531 -20.281 1 92.31 89 PRO B N 1
ATOM 3088 C CA . PRO B 1 89 ? -2.656 4.996 -20.281 1 92.31 89 PRO B CA 1
ATOM 3089 C C . PRO B 1 89 ? -2.012 5.555 -19.016 1 92.31 89 PRO B C 1
ATOM 3091 O O . PRO B 1 89 ? -1.25 6.523 -19.078 1 92.31 89 PRO B O 1
ATOM 3094 N N . LEU B 1 90 ? -2.318 4.957 -17.922 1 92.81 90 LEU B N 1
ATOM 3095 C CA .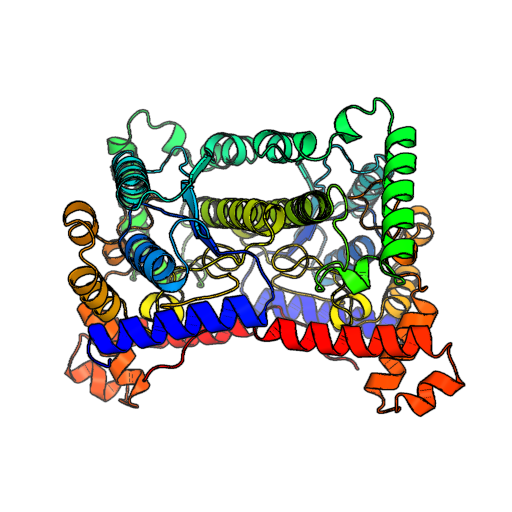 LEU B 1 90 ? -1.754 5.406 -16.656 1 92.81 90 LEU B CA 1
ATOM 3096 C C . LEU B 1 90 ? -0.238 5.242 -16.656 1 92.81 90 LEU B C 1
ATOM 3098 O O . LEU B 1 90 ? 0.49 6.188 -16.328 1 92.81 90 LEU B O 1
ATOM 3102 N N . LEU B 1 91 ? 0.169 4.121 -17.047 1 93.56 91 LEU B N 1
ATOM 3103 C CA . LEU B 1 91 ? 1.592 3.795 -17.047 1 93.56 91 LEU B CA 1
ATOM 3104 C C . LEU B 1 91 ? 2.346 4.652 -18.062 1 93.56 91 LEU B C 1
ATOM 3106 O O . LEU B 1 91 ? 3.486 5.051 -17.812 1 93.56 91 LEU B O 1
ATOM 3110 N N . ARG B 1 92 ? 1.729 4.918 -19.156 1 91.81 92 ARG B N 1
ATOM 3111 C CA . ARG B 1 92 ? 2.318 5.781 -20.188 1 91.81 92 ARG B CA 1
ATOM 3112 C C . ARG B 1 92 ? 2.527 7.195 -19.641 1 91.81 92 ARG B C 1
ATOM 3114 O O . ARG B 1 92 ? 3.58 7.797 -19.859 1 91.81 92 ARG B O 1
ATOM 3121 N N . HIS B 1 93 ? 1.57 7.672 -18.969 1 90.56 93 HIS B N 1
ATOM 3122 C CA . HIS B 1 93 ? 1.652 9.016 -18.422 1 90.56 93 HIS B CA 1
ATOM 3123 C C . HIS B 1 93 ? 2.801 9.133 -17.422 1 90.56 93 HIS B C 1
ATOM 3125 O O . HIS B 1 93 ? 3.469 10.164 -17.359 1 90.56 93 HIS B O 1
ATOM 3131 N N . LEU B 1 94 ? 3.064 8.094 -16.734 1 91.25 94 LEU B N 1
ATOM 3132 C CA . LEU B 1 94 ? 4.113 8.094 -15.719 1 91.25 94 LEU B CA 1
ATOM 3133 C C . LEU B 1 94 ? 5.484 7.895 -16.359 1 91.25 94 LEU B C 1
ATOM 3135 O O . LEU B 1 94 ? 6.508 7.969 -15.672 1 91.25 94 LEU B O 1
ATOM 3139 N N . GLY B 1 95 ? 5.484 7.609 -17.656 1 89.12 95 GLY B N 1
ATOM 3140 C CA . GLY B 1 95 ? 6.734 7.422 -18.375 1 89.12 95 GLY B CA 1
ATOM 3141 C C . GLY B 1 95 ? 7.336 6.043 -18.172 1 89.12 95 GLY B C 1
ATOM 3142 O O . GLY B 1 95 ? 8.523 5.836 -18.422 1 89.12 95 GLY B O 1
ATOM 3143 N N . VAL B 1 96 ? 6.582 5.145 -17.734 1 89.69 96 VAL B N 1
ATOM 3144 C CA . VAL B 1 96 ? 7.062 3.812 -17.391 1 89.69 96 VAL B CA 1
ATOM 3145 C C . VAL B 1 96 ? 7.602 3.111 -18.641 1 89.69 96 VAL B C 1
ATOM 3147 O O . VAL B 1 96 ? 8.672 2.504 -18.594 1 89.69 96 VAL B O 1
ATOM 3150 N N . TYR B 1 97 ? 6.906 3.266 -19.75 1 86.81 97 TYR B N 1
ATOM 3151 C CA . TYR B 1 97 ? 7.27 2.543 -20.969 1 86.81 97 TYR B CA 1
ATOM 3152 C C . TYR B 1 97 ? 8.461 3.197 -21.656 1 86.81 97 TYR B C 1
ATOM 3154 O O . TYR B 1 97 ? 9.109 2.584 -22.516 1 86.81 97 TYR B O 1
ATOM 3162 N N . LYS B 1 98 ? 8.82 4.414 -21.266 1 81.56 98 LYS B N 1
ATOM 3163 C CA . LYS B 1 98 ? 9.984 5.105 -21.812 1 81.56 98 LYS B CA 1
ATOM 3164 C C . LYS B 1 98 ? 11.266 4.672 -21.125 1 81.56 98 LYS B C 1
ATOM 3166 O O . LYS B 1 98 ? 12.344 4.695 -21.719 1 81.56 98 LYS B O 1
ATOM 3171 N N . ASP B 1 99 ? 11.211 4.434 -19.953 1 73.19 99 ASP B N 1
ATOM 3172 C CA . ASP B 1 99 ? 12.375 4.129 -19.125 1 73.19 99 ASP B CA 1
ATOM 3173 C C . ASP B 1 99 ? 12.977 2.779 -19.5 1 73.19 99 ASP B C 1
ATOM 3175 O O . ASP B 1 99 ? 14.148 2.514 -19.203 1 73.19 99 ASP B O 1
ATOM 3179 N N . MET B 1 100 ? 12.227 1.924 -20.078 1 64.75 100 MET B N 1
ATOM 3180 C CA . MET B 1 100 ? 12.758 0.641 -20.547 1 64.75 100 MET B CA 1
ATOM 3181 C C . MET B 1 100 ? 12.758 0.568 -22.062 1 64.75 100 MET B C 1
ATOM 3183 O O . MET B 1 100 ? 11.695 0.489 -22.688 1 64.75 100 MET B O 1
ATOM 3187 N N . PRO B 1 101 ? 13.883 1.098 -22.656 1 57.25 101 PRO B N 1
ATOM 3188 C CA . PRO B 1 101 ? 13.953 1.206 -24.109 1 57.25 101 PRO B CA 1
ATOM 3189 C C . PRO B 1 101 ? 13.445 -0.05 -24.828 1 57.25 101 PRO B C 1
ATOM 3191 O O . PRO B 1 101 ? 13.375 -0.081 -26.062 1 57.25 101 PRO B O 1
ATOM 3194 N N . LEU B 1 102 ? 13.125 -1.028 -24.078 1 56.25 102 LEU B N 1
ATOM 3195 C CA . LEU B 1 102 ? 12.633 -2.203 -24.797 1 56.25 102 LEU B CA 1
ATOM 3196 C C . LEU B 1 102 ? 11.398 -1.857 -25.625 1 56.25 102 LEU B C 1
ATOM 3198 O O . LEU B 1 102 ? 10.961 -2.656 -26.453 1 56.25 102 LEU B O 1
ATOM 3202 N N . PHE B 1 103 ? 10.812 -0.622 -25.266 1 52.41 103 PHE B N 1
ATOM 3203 C CA . PHE B 1 103 ? 9.625 -0.161 -25.969 1 52.41 103 PHE B CA 1
ATOM 3204 C C . PHE B 1 103 ? 9.898 -0.011 -27.469 1 52.41 103 PHE B C 1
ATOM 3206 O O . PHE B 1 103 ? 8.977 -0.076 -28.281 1 52.41 103 PHE B O 1
ATOM 3213 N N . LEU B 1 104 ? 11.141 0.174 -27.656 1 50.84 104 LEU B N 1
ATOM 3214 C CA . LEU B 1 104 ? 11.453 0.413 -29.062 1 50.84 104 LEU B CA 1
ATOM 3215 C C . LEU B 1 104 ? 11.398 -0.886 -29.859 1 50.84 104 LEU B C 1
ATOM 3217 O O . LEU B 1 104 ? 11.477 -0.868 -31.094 1 50.84 104 LEU B O 1
ATOM 3221 N N . LEU B 1 105 ? 11.148 -1.898 -28.953 1 57.34 105 LEU B N 1
ATOM 3222 C CA . LEU B 1 105 ? 11.18 -3.137 -29.719 1 57.34 105 LEU B CA 1
ATOM 3223 C C . LEU B 1 105 ? 9.781 -3.508 -30.203 1 57.34 105 LEU B C 1
ATOM 3225 O O . LEU B 1 105 ? 8.82 -3.492 -29.438 1 57.34 105 LEU B O 1
ATOM 3229 N N . PRO B 1 106 ? 9.531 -3.594 -31.484 1 55.31 106 PRO B N 1
ATOM 3230 C CA . PRO B 1 106 ? 8.266 -3.652 -32.219 1 55.31 106 PRO B CA 1
ATOM 3231 C C . PRO B 1 106 ? 7.414 -4.855 -31.828 1 55.31 106 PRO B C 1
ATOM 3233 O O . PRO B 1 106 ? 6.188 -4.801 -31.922 1 55.31 106 PRO B O 1
ATOM 3236 N N . THR B 1 107 ? 8.047 -6.094 -31.516 1 63.12 107 THR B N 1
ATOM 3237 C CA . THR B 1 107 ? 7.223 -7.285 -31.328 1 63.12 107 THR B CA 1
ATOM 3238 C C . THR B 1 107 ? 7.41 -7.855 -29.938 1 63.12 107 THR B C 1
ATOM 3240 O O . THR B 1 107 ? 8.461 -7.664 -29.312 1 63.12 107 THR B O 1
ATOM 3243 N N . ARG B 1 108 ? 6.398 -8.461 -29.391 1 66.88 108 ARG B N 1
ATOM 3244 C CA . ARG B 1 108 ? 6.41 -9.125 -28.078 1 66.88 108 ARG B CA 1
ATOM 3245 C C . ARG B 1 108 ? 7.535 -10.148 -28 1 66.88 108 ARG B C 1
ATOM 3247 O O . ARG B 1 108 ? 8.188 -10.273 -26.953 1 66.88 108 ARG B O 1
ATOM 3254 N N . GLY B 1 109 ? 7.656 -10.844 -29.047 1 68.88 109 GLY B N 1
ATOM 3255 C CA . GLY B 1 109 ? 8.695 -11.859 -29.078 1 68.88 109 GLY B CA 1
ATOM 3256 C C . GLY B 1 109 ? 10.086 -11.305 -28.859 1 68.88 109 GLY B C 1
ATOM 3257 O O . GLY B 1 109 ? 10.867 -11.859 -28.094 1 68.88 109 GLY B O 1
ATOM 3258 N N . LEU B 1 110 ? 10.352 -10.266 -29.531 1 69.5 110 LEU B N 1
ATOM 3259 C CA . LEU B 1 110 ? 11.656 -9.633 -29.391 1 69.5 110 LEU B CA 1
ATOM 3260 C C . LEU B 1 110 ? 11.828 -9.07 -27.984 1 69.5 110 LEU B C 1
ATOM 3262 O O . LEU B 1 110 ? 12.914 -9.156 -27.406 1 69.5 110 LEU B O 1
ATOM 3266 N N . LYS B 1 111 ? 10.797 -8.523 -27.547 1 74.44 111 LYS B N 1
ATOM 3267 C CA . LYS B 1 111 ? 10.828 -8.016 -26.188 1 74.44 111 LYS B CA 1
ATOM 3268 C C . LYS B 1 111 ? 11.148 -9.125 -25.188 1 74.44 111 LYS B C 1
ATOM 3270 O O . LYS B 1 111 ? 11.984 -8.945 -24.297 1 74.44 111 LYS B O 1
ATOM 3275 N N . GLU B 1 112 ? 10.516 -10.203 -25.359 1 76.88 112 GLU B N 1
ATOM 3276 C CA . GLU B 1 112 ? 10.727 -11.344 -24.484 1 76.88 112 GLU B CA 1
ATOM 3277 C C . GLU B 1 112 ? 12.18 -11.82 -24.531 1 76.88 112 GLU B C 1
ATOM 3279 O O . GLU B 1 112 ? 12.766 -12.148 -23.5 1 76.88 112 GLU B O 1
ATOM 3284 N N . SER B 1 113 ? 12.664 -11.828 -25.672 1 76.81 113 SER B N 1
ATOM 3285 C CA . SER B 1 113 ? 14.031 -12.289 -25.844 1 76.81 113 SER B CA 1
ATOM 3286 C C . SER B 1 113 ? 15.023 -11.359 -25.156 1 76.81 113 SER B C 1
ATOM 3288 O O . SER B 1 113 ? 15.977 -11.812 -24.531 1 76.81 113 SER B O 1
ATOM 3290 N N . ILE B 1 114 ? 14.836 -10.148 -25.25 1 75.38 114 ILE B N 1
ATOM 3291 C CA . ILE B 1 114 ? 15.75 -9.164 -24.672 1 75.38 114 ILE B CA 1
ATOM 3292 C C . ILE B 1 114 ? 15.648 -9.195 -23.156 1 75.38 114 ILE B C 1
ATOM 3294 O O . ILE B 1 114 ? 16.672 -9.148 -22.453 1 75.38 114 ILE B O 1
ATOM 3298 N N . VAL B 1 115 ? 14.477 -9.266 -22.719 1 77.75 115 VAL B N 1
ATOM 3299 C CA . VAL B 1 115 ? 14.266 -9.328 -21.266 1 77.75 115 VAL B CA 1
ATOM 3300 C C . VAL B 1 115 ? 14.961 -10.562 -20.703 1 77.75 115 VAL B C 1
ATOM 3302 O O . VAL B 1 115 ? 15.641 -10.484 -19.672 1 77.75 115 VAL B O 1
ATOM 3305 N N . ARG B 1 116 ? 14.836 -11.586 -21.391 1 79.75 116 ARG B N 1
ATOM 3306 C CA . ARG B 1 116 ? 15.477 -12.828 -20.953 1 79.75 116 ARG B CA 1
ATOM 3307 C C . ARG B 1 116 ? 17 -12.688 -20.953 1 79.75 116 ARG B C 1
ATOM 3309 O O . ARG B 1 116 ? 17.672 -13.211 -20.078 1 79.75 116 ARG B O 1
ATOM 3316 N N . ARG B 1 117 ? 17.422 -12.031 -21.922 1 79.94 117 ARG B N 1
ATOM 3317 C CA . ARG B 1 117 ? 18.859 -11.805 -22 1 79.94 117 ARG B CA 1
ATOM 3318 C C . ARG B 1 117 ? 19.375 -10.992 -20.812 1 79.94 117 ARG B C 1
ATOM 3320 O O . ARG B 1 117 ? 20.391 -11.328 -20.219 1 79.94 117 ARG B O 1
ATOM 3327 N N . PHE B 1 118 ? 18.641 -9.969 -20.578 1 78.44 118 PHE B N 1
ATOM 3328 C CA . PHE B 1 118 ? 19.016 -9.148 -19.422 1 78.44 118 PHE B CA 1
ATOM 3329 C C . PHE B 1 118 ? 18.984 -9.961 -18.141 1 78.44 118 PHE B C 1
ATOM 3331 O O . PHE B 1 118 ? 19.906 -9.906 -17.328 1 78.44 118 PHE B O 1
ATOM 3338 N N . TYR B 1 119 ? 18 -10.758 -18.016 1 79.19 119 TYR B N 1
ATOM 3339 C CA . TYR B 1 119 ? 17.844 -11.562 -16.812 1 79.19 119 TYR B CA 1
ATOM 3340 C C . TYR B 1 119 ? 18.984 -12.578 -16.672 1 79.19 119 TYR B C 1
ATOM 3342 O O . TYR B 1 119 ? 19.5 -12.797 -15.578 1 79.19 119 TYR B O 1
ATOM 3350 N N . ASN B 1 120 ? 19.25 -13.141 -17.766 1 83 120 ASN B N 1
ATOM 3351 C CA . ASN B 1 120 ? 20.344 -14.102 -17.766 1 83 120 ASN B CA 1
ATOM 3352 C C . ASN B 1 120 ? 21.672 -13.43 -17.438 1 83 120 ASN B C 1
ATOM 3354 O O . ASN B 1 120 ? 22.469 -13.977 -16.672 1 83 120 ASN B O 1
ATOM 3358 N N . ASP B 1 121 ? 21.875 -12.32 -18.016 1 82.94 121 ASP B N 1
ATOM 3359 C CA . ASP B 1 121 ? 23.094 -11.57 -17.734 1 82.94 121 ASP B CA 1
ATOM 3360 C C . ASP B 1 121 ? 23.188 -11.18 -16.266 1 82.94 121 ASP B C 1
ATOM 3362 O O . ASP B 1 121 ? 24.234 -11.32 -15.633 1 82.94 121 ASP B O 1
ATOM 3366 N N . TYR B 1 122 ? 22.078 -10.727 -15.781 1 82.19 122 TYR B N 1
ATOM 3367 C CA . TYR B 1 122 ? 22.031 -10.359 -14.375 1 82.19 122 TYR B CA 1
ATOM 3368 C C . TYR B 1 122 ? 22.328 -11.555 -13.484 1 82.19 122 TYR B C 1
ATOM 3370 O O . TYR B 1 122 ? 23.125 -11.453 -12.539 1 82.19 122 TYR B O 1
ATOM 3378 N N . THR B 1 123 ? 21.75 -12.641 -13.82 1 82.69 123 THR B N 1
ATOM 3379 C CA . THR B 1 123 ? 21.906 -13.852 -13.023 1 82.69 123 THR B CA 1
ATOM 3380 C C . THR B 1 123 ? 23.359 -14.297 -13.008 1 82.69 123 THR B C 1
ATOM 3382 O O . THR B 1 123 ? 23.875 -14.703 -11.961 1 82.69 123 THR B O 1
ATOM 3385 N N . LYS B 1 124 ? 23.953 -14.203 -14.125 1 84.62 124 LYS B N 1
ATOM 3386 C CA . LYS B 1 124 ? 25.359 -14.57 -14.227 1 84.62 124 LYS B CA 1
ATOM 3387 C C . LYS B 1 124 ? 26.234 -13.641 -13.375 1 84.62 124 LYS B C 1
ATOM 3389 O O . LYS B 1 124 ? 27.094 -14.102 -12.633 1 84.62 124 LYS B O 1
ATOM 3394 N N . LYS B 1 125 ? 25.969 -12.422 -13.477 1 85 125 LYS B N 1
ATOM 3395 C CA . LYS B 1 125 ? 26.797 -11.43 -12.781 1 85 125 LYS B CA 1
ATOM 3396 C C . LYS B 1 125 ? 26.531 -11.445 -11.281 1 85 125 LYS B C 1
ATOM 3398 O O . LYS B 1 125 ? 27.438 -11.203 -10.484 1 85 125 LYS B O 1
ATOM 3403 N N . LEU B 1 126 ? 25.328 -11.773 -10.93 1 85 126 LEU B N 1
ATOM 3404 C CA . LEU B 1 126 ? 24.938 -11.789 -9.523 1 85 126 LEU B CA 1
ATOM 3405 C C . LEU B 1 126 ? 25.25 -13.133 -8.883 1 85 126 LEU B C 1
ATOM 3407 O O . LEU B 1 126 ? 25.297 -13.25 -7.656 1 85 126 LEU B O 1
ATOM 3411 N N . ASN B 1 127 ? 25.344 -14.188 -9.695 1 81.44 127 ASN B N 1
ATOM 3412 C CA . ASN B 1 127 ? 25.562 -15.57 -9.281 1 81.44 127 ASN B CA 1
ATOM 3413 C C . ASN B 1 127 ? 24.375 -16.109 -8.484 1 81.44 127 ASN B C 1
ATOM 3415 O O . ASN B 1 127 ? 24.562 -16.906 -7.566 1 81.44 127 ASN B O 1
ATOM 3419 N N . LYS B 1 128 ? 23.25 -15.609 -8.703 1 85.12 128 LYS B N 1
ATOM 3420 C CA . LYS B 1 128 ? 21.969 -16.062 -8.172 1 85.12 128 LYS B CA 1
ATOM 3421 C C . LYS B 1 128 ? 20.812 -15.461 -8.953 1 85.12 128 LYS B C 1
ATOM 3423 O O . LYS B 1 128 ? 20.969 -14.445 -9.633 1 85.12 128 LYS B O 1
ATOM 3428 N N . PRO B 1 129 ? 19.672 -16.109 -8.82 1 84.5 129 PRO B N 1
ATOM 3429 C CA . PRO B 1 129 ? 18.516 -15.539 -9.523 1 84.5 129 PRO B CA 1
ATOM 3430 C C . PRO B 1 129 ? 18.203 -14.109 -9.078 1 84.5 129 PRO B C 1
ATOM 3432 O O . PRO B 1 129 ? 18.391 -13.773 -7.902 1 84.5 129 PRO B O 1
ATOM 3435 N N . VAL B 1 130 ? 17.75 -13.328 -10.023 1 80.88 130 VAL B N 1
ATOM 3436 C CA . VAL B 1 130 ? 17.547 -11.891 -9.867 1 80.88 130 VAL B CA 1
ATOM 3437 C C . VAL B 1 130 ? 16.625 -11.633 -8.68 1 80.88 130 VAL B C 1
ATOM 3439 O O . VAL B 1 130 ? 16.844 -10.68 -7.918 1 80.88 130 VAL B O 1
ATOM 3442 N N . PHE B 1 131 ? 15.656 -12.477 -8.492 1 85.88 131 PHE B N 1
ATOM 3443 C CA . PHE B 1 131 ? 14.695 -12.289 -7.41 1 85.88 131 PHE B CA 1
ATOM 3444 C C . PHE B 1 131 ? 15.406 -12.266 -6.059 1 85.88 131 PHE B C 1
ATOM 3446 O O . PHE B 1 131 ? 15.062 -11.469 -5.188 1 85.88 131 PHE B O 1
ATOM 3453 N N . PHE B 1 132 ? 16.344 -13.047 -5.914 1 85.38 132 PHE B N 1
ATOM 3454 C CA . PHE B 1 132 ? 17.016 -13.188 -4.621 1 85.38 132 PHE B CA 1
ATOM 3455 C C . PHE B 1 132 ? 18.047 -12.078 -4.422 1 85.38 132 PHE B C 1
ATOM 3457 O O . PHE B 1 132 ? 18.547 -11.883 -3.316 1 85.38 132 PHE B O 1
ATOM 3464 N N . ALA B 1 133 ? 18.297 -11.344 -5.512 1 78.12 133 ALA B N 1
ATOM 3465 C CA . ALA B 1 133 ? 19.375 -10.359 -5.457 1 78.12 133 ALA B CA 1
ATOM 3466 C C . ALA B 1 133 ? 18.812 -8.938 -5.367 1 78.12 133 ALA B C 1
ATOM 3468 O O . ALA B 1 133 ? 19.562 -7.984 -5.172 1 78.12 133 ALA B O 1
ATOM 3469 N N . GLN B 1 134 ? 17.562 -8.805 -5.41 1 73.69 134 GLN B N 1
ATOM 3470 C CA . GLN B 1 134 ? 16.953 -7.488 -5.617 1 73.69 134 GLN B CA 1
ATOM 3471 C C . GLN B 1 134 ? 17.125 -6.609 -4.379 1 73.69 134 GLN B C 1
ATOM 3473 O O . GLN B 1 134 ? 16.969 -5.387 -4.453 1 73.69 134 GLN B O 1
ATOM 3478 N N . TRP B 1 135 ? 17.5 -7.168 -3.309 1 71.12 135 TRP B N 1
ATOM 3479 C CA . TRP B 1 135 ? 17.609 -6.367 -2.092 1 71.12 135 TRP B CA 1
ATOM 3480 C C . TRP B 1 135 ? 19.062 -6.023 -1.795 1 71.12 135 TRP B C 1
ATOM 3482 O O . TRP B 1 135 ? 19.359 -5.242 -0.883 1 71.12 135 TRP B O 1
ATOM 3492 N N . GLU B 1 136 ? 19.922 -6.59 -2.605 1 74.5 136 GLU B N 1
ATOM 3493 C CA . GLU B 1 136 ? 21.344 -6.34 -2.439 1 74.5 136 GLU B CA 1
ATOM 3494 C C . GLU B 1 136 ? 21.859 -5.363 -3.494 1 74.5 136 GLU B C 1
ATOM 3496 O O . GLU B 1 136 ? 21.281 -5.238 -4.57 1 74.5 136 GLU B O 1
ATOM 3501 N N . GLU B 1 137 ? 22.828 -4.613 -3.027 1 75.75 137 GLU B N 1
ATOM 3502 C CA . GLU B 1 137 ? 23.516 -3.809 -4.027 1 75.75 137 GLU B CA 1
ATOM 3503 C C . GLU B 1 137 ? 24.297 -4.688 -5 1 75.75 137 GLU B C 1
ATOM 3505 O O . GLU B 1 137 ? 25.078 -5.543 -4.582 1 75.75 137 GLU B O 1
ATOM 3510 N N . PRO B 1 138 ? 23.922 -4.434 -6.254 1 76.25 138 PRO B N 1
ATOM 3511 C CA . PRO B 1 138 ? 24.703 -5.23 -7.211 1 76.25 138 PRO B CA 1
ATOM 3512 C C . PRO B 1 138 ? 26.188 -4.926 -7.164 1 76.25 138 PRO B C 1
ATOM 3514 O O . PRO B 1 138 ? 26.594 -3.779 -6.93 1 76.25 138 PRO B O 1
ATOM 3517 N N . PRO B 1 139 ? 26.938 -5.977 -7.254 1 73.62 139 PRO B N 1
ATOM 3518 C CA . PRO B 1 139 ? 28.391 -5.809 -7.199 1 73.62 139 PRO B CA 1
ATOM 3519 C C . PRO B 1 139 ? 28.922 -4.938 -8.328 1 73.62 139 PRO B C 1
ATOM 3521 O O . PRO B 1 139 ? 30 -4.348 -8.203 1 73.62 139 PRO B O 1
ATOM 3524 N N . THR B 1 140 ? 28.219 -4.938 -9.461 1 77 140 THR B N 1
ATOM 3525 C CA . THR B 1 140 ? 28.562 -4.102 -10.609 1 77 140 THR B CA 1
ATOM 3526 C C . THR B 1 140 ? 27.328 -3.35 -11.117 1 77 140 THR B C 1
ATOM 3528 O O . THR B 1 140 ? 26.203 -3.68 -10.75 1 77 140 THR B O 1
ATOM 3531 N N . GLN B 1 141 ? 27.719 -2.346 -11.789 1 80.44 141 GLN B N 1
ATOM 3532 C CA . GLN B 1 141 ? 26.594 -1.605 -12.375 1 80.44 141 GLN B CA 1
ATOM 3533 C C . GLN B 1 141 ? 25.844 -2.453 -13.398 1 80.44 141 GLN B C 1
ATOM 3535 O O . GLN B 1 141 ? 26.453 -2.973 -14.336 1 80.44 141 GLN B O 1
ATOM 3540 N N . LEU B 1 142 ? 24.688 -2.752 -13.125 1 83.56 142 LEU B N 1
ATOM 3541 C CA . LEU B 1 142 ? 23.828 -3.477 -14.047 1 83.56 142 LEU B CA 1
ATOM 3542 C C . LEU B 1 142 ? 22.922 -2.518 -14.812 1 83.56 142 LEU B C 1
ATOM 3544 O O . LEU B 1 142 ? 22.188 -1.725 -14.211 1 83.56 142 LEU B O 1
ATOM 3548 N N . PRO B 1 143 ? 23.047 -2.566 -16.094 1 82.56 143 PRO B N 1
ATOM 3549 C CA . PRO B 1 143 ? 22.219 -1.66 -16.891 1 82.56 143 PRO B CA 1
ATOM 3550 C C . PRO B 1 143 ? 20.734 -1.847 -16.625 1 82.56 143 PRO B C 1
ATOM 3552 O O . PRO B 1 143 ? 20.234 -2.977 -16.625 1 82.56 143 PRO B O 1
ATOM 3555 N N . TYR B 1 144 ? 20 -0.785 -16.297 1 85.12 144 TYR B N 1
ATOM 3556 C CA . TYR B 1 144 ? 18.562 -0.71 -16.172 1 85.12 144 TYR B CA 1
ATOM 3557 C C . TYR B 1 144 ? 18.062 -1.569 -15.016 1 85.12 144 TYR B C 1
ATOM 3559 O O . TYR B 1 144 ? 16.922 -2.023 -15.016 1 85.12 144 TYR B O 1
ATOM 3567 N N . PHE B 1 145 ? 18.938 -1.852 -14.18 1 86.31 145 PHE B N 1
ATOM 3568 C CA . PHE B 1 145 ? 18.578 -2.723 -13.07 1 86.31 145 PHE B CA 1
ATOM 3569 C C . PHE B 1 145 ? 17.469 -2.107 -12.234 1 86.31 145 PHE B C 1
ATOM 3571 O O . PHE B 1 145 ? 16.375 -2.682 -12.125 1 86.31 145 PHE B O 1
ATOM 3578 N N . TYR B 1 146 ? 17.703 -0.863 -11.805 1 88.19 146 TYR B N 1
ATOM 3579 C CA . TYR B 1 146 ? 16.719 -0.193 -10.953 1 88.19 146 TYR B CA 1
ATOM 3580 C C . TYR B 1 146 ? 15.492 0.23 -11.758 1 88.19 146 TYR B C 1
ATOM 3582 O O . TYR B 1 146 ? 14.367 0.153 -11.273 1 88.19 146 TYR B O 1
ATOM 3590 N N . GLU B 1 147 ? 15.695 0.611 -12.984 1 88.69 147 GLU B N 1
ATOM 3591 C CA . GLU B 1 147 ? 14.594 0.956 -13.875 1 88.69 147 GLU B CA 1
ATOM 3592 C C . GLU B 1 147 ? 13.68 -0.244 -14.109 1 88.69 147 GLU B C 1
ATOM 3594 O O . GLU B 1 147 ? 12.453 -0.1 -14.172 1 88.69 147 GLU B O 1
ATOM 3599 N N . GLY B 1 148 ? 14.336 -1.388 -14.281 1 86.81 148 GLY B N 1
ATOM 3600 C CA . GLY B 1 148 ? 13.562 -2.609 -14.461 1 86.81 148 GLY B CA 1
ATOM 3601 C C . GLY B 1 148 ? 12.719 -2.967 -13.258 1 86.81 148 GLY B C 1
ATOM 3602 O O . GLY B 1 148 ? 11.562 -3.363 -13.398 1 86.81 148 GLY B O 1
ATOM 3603 N N . ILE B 1 149 ? 13.289 -2.793 -12.086 1 88.56 149 ILE B N 1
ATOM 3604 C CA . ILE B 1 149 ? 12.594 -3.068 -10.836 1 88.56 149 ILE B CA 1
ATOM 3605 C C . ILE B 1 149 ? 11.398 -2.127 -10.703 1 88.56 149 ILE B C 1
ATOM 3607 O O . ILE B 1 149 ? 10.273 -2.57 -10.445 1 88.56 149 ILE B O 1
ATOM 3611 N N . ALA B 1 150 ? 11.656 -0.857 -10.938 1 92.94 150 ALA B N 1
ATOM 3612 C CA . ALA B 1 150 ? 10.609 0.152 -10.836 1 92.94 150 ALA B CA 1
ATOM 3613 C C . ALA B 1 150 ? 9.508 -0.097 -11.859 1 92.94 150 ALA B C 1
ATOM 3615 O O . ALA B 1 150 ? 8.32 0.065 -11.555 1 92.94 150 ALA B O 1
ATOM 3616 N N . TYR B 1 151 ? 9.938 -0.538 -13.023 1 91.06 151 TYR B N 1
ATOM 3617 C CA . TYR B 1 151 ? 9.023 -0.825 -14.125 1 91.06 151 TYR B CA 1
ATOM 3618 C C . TYR B 1 151 ? 8.039 -1.922 -13.742 1 91.06 151 TYR B C 1
ATOM 3620 O O . TYR B 1 151 ? 6.832 -1.789 -13.977 1 91.06 151 TYR B O 1
ATOM 3628 N N . TYR B 1 152 ? 8.539 -2.879 -13.188 1 90.25 152 TYR B N 1
ATOM 3629 C CA . TYR B 1 152 ? 7.727 -4.027 -12.805 1 90.25 152 TYR B CA 1
ATOM 3630 C C . TYR B 1 152 ? 6.828 -3.688 -11.617 1 90.25 152 TYR B C 1
ATOM 3632 O O . TYR B 1 152 ? 5.625 -3.947 -11.648 1 90.25 152 TYR B O 1
ATOM 3640 N N . ARG B 1 153 ? 7.348 -3.049 -10.609 1 94 153 ARG B N 1
ATOM 3641 C CA . ARG B 1 153 ? 6.668 -2.859 -9.328 1 94 153 ARG B CA 1
ATOM 3642 C C . ARG B 1 153 ? 5.566 -1.813 -9.445 1 94 153 ARG B C 1
ATOM 3644 O O . ARG B 1 153 ? 4.523 -1.932 -8.797 1 94 153 ARG B O 1
ATOM 3651 N N . ILE B 1 154 ? 5.754 -0.823 -10.312 1 96.25 154 ILE B N 1
ATOM 3652 C CA . ILE B 1 154 ? 4.754 0.227 -10.477 1 96.25 154 ILE B CA 1
ATOM 3653 C C . ILE B 1 154 ? 3.475 -0.362 -11.07 1 96.25 154 ILE B C 1
ATOM 3655 O O . ILE B 1 154 ? 2.371 0.071 -10.734 1 96.25 154 ILE B O 1
ATOM 3659 N N . LYS B 1 155 ? 3.637 -1.336 -11.906 1 95 155 LYS B N 1
ATOM 3660 C CA . LYS B 1 155 ? 2.482 -1.975 -12.531 1 95 155 LYS B CA 1
ATOM 3661 C C . LYS B 1 155 ? 1.574 -2.613 -11.484 1 95 155 LYS B C 1
ATOM 3663 O O . LYS B 1 155 ? 0.349 -2.527 -11.586 1 95 155 LYS B O 1
ATOM 3668 N N . HIS B 1 156 ? 2.176 -3.219 -10.516 1 96.5 156 HIS B N 1
ATOM 3669 C CA . HIS B 1 156 ? 1.406 -3.83 -9.438 1 96.5 156 HIS B CA 1
ATOM 3670 C C . HIS B 1 156 ? 0.763 -2.771 -8.555 1 96.5 156 HIS B C 1
ATOM 3672 O O . HIS B 1 156 ? -0.385 -2.926 -8.125 1 96.5 156 HIS B O 1
ATOM 3678 N N . ARG B 1 157 ? 1.42 -1.708 -8.281 1 97.31 157 ARG B N 1
ATOM 3679 C CA . ARG B 1 157 ? 0.926 -0.711 -7.336 1 97.31 157 ARG B CA 1
ATOM 3680 C C . ARG B 1 157 ? -0.217 0.097 -7.941 1 97.31 157 ARG B C 1
ATOM 3682 O O . ARG B 1 157 ? -1.166 0.46 -7.242 1 97.31 157 ARG B O 1
ATOM 3689 N N . VAL B 1 158 ? -0.138 0.413 -9.234 1 96.81 158 VAL B N 1
ATOM 3690 C CA . VAL B 1 158 ? -1.236 1.133 -9.867 1 96.81 158 VAL B CA 1
ATOM 3691 C C . VAL B 1 158 ? -2.477 0.243 -9.922 1 96.81 158 VAL B C 1
ATOM 3693 O O . VAL B 1 158 ? -3.602 0.729 -9.789 1 96.81 158 VAL B O 1
ATOM 3696 N N . ARG B 1 159 ? -2.285 -1.027 -10.125 1 97.25 159 ARG B N 1
ATOM 3697 C CA . ARG B 1 159 ? -3.404 -1.961 -10.109 1 97.25 159 ARG B CA 1
ATOM 3698 C C . ARG B 1 159 ? -4.039 -2.031 -8.727 1 97.25 159 ARG B C 1
ATOM 3700 O O . ARG B 1 159 ? -5.262 -2.016 -8.594 1 97.25 159 ARG B O 1
ATOM 3707 N N . MET B 1 160 ? -3.176 -2.109 -7.766 1 97.81 160 MET B N 1
ATOM 3708 C CA . MET B 1 160 ? -3.664 -2.113 -6.391 1 97.81 160 MET B CA 1
ATOM 3709 C C . MET B 1 160 ? -4.508 -0.874 -6.109 1 97.81 160 MET B C 1
ATOM 3711 O O . MET B 1 160 ? -5.598 -0.975 -5.543 1 97.81 160 MET B O 1
ATOM 3715 N N . ALA B 1 161 ? -4.039 0.293 -6.492 1 97.56 161 ALA B N 1
ATOM 3716 C CA . ALA B 1 161 ? -4.77 1.541 -6.297 1 97.56 161 ALA B CA 1
ATOM 3717 C C . ALA B 1 161 ? -6.129 1.497 -6.992 1 97.56 161 ALA B C 1
ATOM 3719 O O . ALA B 1 161 ? -7.137 1.921 -6.426 1 97.56 161 ALA B O 1
ATOM 3720 N N . THR B 1 162 ? -6.129 0.953 -8.18 1 97.81 162 THR B N 1
ATOM 3721 C CA . THR B 1 162 ? -7.355 0.85 -8.961 1 97.81 162 THR B CA 1
ATOM 3722 C C . THR B 1 162 ? -8.336 -0.119 -8.297 1 97.81 162 THR B C 1
ATOM 3724 O O . THR B 1 162 ? -9.523 0.173 -8.188 1 97.81 162 THR B O 1
ATOM 3727 N N . LEU B 1 163 ? -7.828 -1.222 -7.859 1 98.5 163 LEU B N 1
ATOM 3728 C CA . LEU B 1 163 ? -8.664 -2.207 -7.184 1 98.5 163 LEU B CA 1
ATOM 3729 C C . LEU B 1 163 ? -9.336 -1.604 -5.953 1 98.5 163 LEU B C 1
ATOM 3731 O O . LEU B 1 163 ? -10.547 -1.73 -5.773 1 98.5 163 LEU B O 1
ATOM 3735 N N . TYR B 1 164 ? -8.602 -0.929 -5.164 1 98.12 164 TYR B N 1
ATOM 3736 C CA . TYR B 1 164 ? -9.148 -0.324 -3.955 1 98.12 164 TYR B CA 1
ATOM 3737 C C . TYR B 1 164 ? -10.172 0.755 -4.297 1 98.12 164 TYR B C 1
ATOM 3739 O O . TYR B 1 164 ? -11.148 0.947 -3.57 1 98.12 164 TYR B O 1
ATOM 3747 N N . TYR B 1 165 ? -9.875 1.481 -5.379 1 97.25 165 TYR B N 1
ATOM 3748 C CA . TYR B 1 165 ? -10.812 2.516 -5.805 1 97.25 165 TYR B CA 1
ATOM 3749 C C . TYR B 1 165 ? -12.195 1.928 -6.055 1 97.25 165 TYR B C 1
ATOM 3751 O O . TYR B 1 165 ? -13.188 2.416 -5.512 1 97.25 165 TYR B O 1
ATOM 3759 N N . TYR B 1 166 ? -12.258 0.885 -6.762 1 97.25 166 TYR B N 1
ATOM 3760 C CA . TYR B 1 166 ? -13.531 0.264 -7.098 1 97.25 166 TYR B CA 1
ATOM 3761 C C . TYR B 1 166 ? -14.117 -0.461 -5.891 1 97.25 166 TYR B C 1
ATOM 3763 O O . TYR B 1 166 ? -15.344 -0.506 -5.719 1 97.25 166 TYR B O 1
ATOM 3771 N N . ALA B 1 167 ? -13.281 -1.075 -5.062 1 97.81 167 ALA B N 1
ATOM 3772 C CA . ALA B 1 167 ? -13.781 -1.731 -3.857 1 97.81 167 ALA B CA 1
ATOM 3773 C C . ALA B 1 167 ? -14.484 -0.735 -2.943 1 97.81 167 ALA B C 1
ATOM 3775 O O . ALA B 1 167 ? -15.602 -0.982 -2.492 1 97.81 167 ALA B O 1
ATOM 3776 N N . GLU B 1 168 ? -13.852 0.389 -2.746 1 94.38 168 GLU B N 1
ATOM 3777 C CA . GLU B 1 168 ? -14.391 1.4 -1.839 1 94.38 168 GLU B CA 1
ATOM 3778 C C . GLU B 1 168 ? -15.625 2.07 -2.428 1 94.38 168 GLU B C 1
ATOM 3780 O O . GLU B 1 168 ? -16.578 2.367 -1.706 1 94.38 168 GLU B O 1
ATOM 3785 N N . LYS B 1 169 ? -15.57 2.285 -3.732 1 93.19 169 LYS B N 1
ATOM 3786 C CA . LYS B 1 169 ? -16.719 2.875 -4.422 1 93.19 169 LYS B CA 1
ATOM 3787 C C . LYS B 1 169 ? -17.969 2.025 -4.23 1 93.19 169 LYS B C 1
ATOM 3789 O O . LYS B 1 169 ? -19.078 2.557 -4.164 1 93.19 169 LYS B O 1
ATOM 3794 N N . ASN B 1 170 ? -17.812 0.719 -4.066 1 94.31 170 ASN B N 1
ATOM 3795 C CA . ASN B 1 170 ? -18.922 -0.215 -3.977 1 94.31 170 ASN B CA 1
ATOM 3796 C C . ASN B 1 170 ? -19.125 -0.713 -2.547 1 94.31 170 ASN B C 1
ATOM 3798 O O . ASN B 1 170 ? -19.953 -1.589 -2.301 1 94.31 170 ASN B O 1
ATOM 3802 N N . ASP B 1 171 ? -18.297 -0.197 -1.611 1 94 171 ASP B N 1
ATOM 3803 C CA . ASP B 1 171 ? -18.297 -0.676 -0.232 1 94 171 ASP B CA 1
ATOM 3804 C C . ASP B 1 171 ? -18.047 -2.182 -0.172 1 94 171 ASP B C 1
ATOM 3806 O O . ASP B 1 171 ? -18.812 -2.916 0.463 1 94 171 ASP B O 1
ATOM 3810 N N . TYR B 1 172 ? -17.094 -2.66 -0.94 1 97.31 172 TYR B N 1
ATOM 3811 C CA . TYR B 1 172 ? -16.656 -4.051 -1.007 1 97.31 172 TYR B CA 1
ATOM 3812 C C . TYR B 1 172 ? -15.328 -4.234 -0.284 1 97.31 172 TYR B C 1
ATOM 3814 O O . TYR B 1 172 ? -14.602 -3.262 -0.038 1 97.31 172 TYR B O 1
ATOM 3822 N N . LEU B 1 173 ? -15.023 -5.441 0.113 1 97.56 173 LEU B N 1
ATOM 3823 C CA . LEU B 1 173 ? -13.703 -5.816 0.605 1 97.56 173 LEU B CA 1
ATOM 3824 C C . LEU B 1 173 ? -12.805 -6.266 -0.542 1 97.56 173 LEU B C 1
ATOM 3826 O O . LEU B 1 173 ? -13.234 -7.008 -1.425 1 97.56 173 LEU B O 1
ATOM 3830 N N . LEU B 1 174 ? -11.633 -5.742 -0.58 1 98.44 174 LEU B N 1
ATOM 3831 C CA . LEU B 1 174 ? -10.656 -6.211 -1.557 1 98.44 174 LEU B CA 1
ATOM 3832 C C . LEU B 1 174 ? -10.047 -7.543 -1.121 1 98.44 174 LEU B C 1
ATOM 3834 O O . LEU B 1 174 ? -9.578 -7.672 0.011 1 98.44 174 LEU B O 1
ATOM 3838 N N . VAL B 1 175 ? -10.016 -8.508 -2.055 1 98.5 175 VAL B N 1
ATOM 3839 C CA . VAL B 1 175 ? -9.469 -9.828 -1.746 1 98.5 175 VAL B CA 1
ATOM 3840 C C . VAL B 1 175 ? -8.109 -10 -2.422 1 98.5 175 VAL B C 1
ATOM 3842 O O . VAL B 1 175 ? -7.934 -9.609 -3.578 1 98.5 175 VAL B O 1
ATOM 3845 N N . GLY B 1 176 ? -7.195 -10.516 -1.696 1 97.94 176 GLY B N 1
ATOM 3846 C CA . GLY B 1 176 ? -5.875 -10.789 -2.23 1 97.94 176 GLY B CA 1
ATOM 3847 C C . GLY B 1 176 ? -5.695 -12.234 -2.662 1 97.94 176 GLY B C 1
ATOM 3848 O O . GLY B 1 176 ? -6.398 -13.125 -2.18 1 97.94 176 GLY B O 1
ATOM 3849 N N . CYS B 1 177 ? -4.699 -12.492 -3.512 1 97.69 177 CYS B N 1
ATOM 3850 C CA . CYS B 1 177 ? -4.52 -13.82 -4.082 1 97.69 177 CYS B CA 1
ATOM 3851 C C . CYS B 1 177 ? -3.119 -14.352 -3.795 1 97.69 177 CYS B C 1
ATOM 3853 O O . CYS B 1 177 ? -2.695 -15.352 -4.387 1 97.69 177 CYS B O 1
ATOM 3855 N N . THR B 1 178 ? -2.391 -13.688 -2.936 1 96.62 178 THR B N 1
ATOM 3856 C CA . THR B 1 178 ? -1.053 -14.156 -2.588 1 96.62 178 THR B CA 1
ATOM 3857 C C . THR B 1 178 ? -1.126 -15.414 -1.73 1 96.62 178 THR B C 1
ATOM 3859 O O . THR B 1 178 ? -1.88 -15.469 -0.757 1 96.62 178 THR B O 1
ATOM 3862 N N . ASN B 1 179 ? -0.413 -16.438 -2.139 1 97.38 179 ASN B N 1
ATOM 3863 C CA . ASN B 1 179 ? -0.4 -17.688 -1.383 1 97.38 179 ASN B CA 1
ATOM 3864 C C . ASN B 1 179 ? 0.753 -17.734 -0.383 1 97.38 179 ASN B C 1
ATOM 3866 O O . ASN B 1 179 ? 1.548 -16.797 -0.31 1 97.38 179 ASN B O 1
ATOM 3870 N N . LEU B 1 180 ? 0.84 -18.734 0.36 1 97.19 180 LEU B N 1
ATOM 3871 C CA . LEU B 1 180 ? 1.793 -18.844 1.459 1 97.19 180 LEU B CA 1
ATOM 3872 C C . LEU B 1 180 ? 3.225 -18.891 0.934 1 97.19 180 LEU B C 1
ATOM 3874 O O . LEU B 1 180 ? 4.125 -18.281 1.516 1 97.19 180 LEU B O 1
ATOM 3878 N N . SER B 1 181 ? 3.455 -19.672 -0.132 1 97.31 181 SER B N 1
ATOM 3879 C CA . SER B 1 181 ? 4.785 -19.766 -0.722 1 97.31 181 SER B CA 1
ATOM 3880 C C . SER B 1 181 ? 5.34 -18.391 -1.073 1 97.31 181 SER B C 1
ATOM 3882 O O . SER B 1 181 ? 6.465 -18.062 -0.693 1 97.31 181 SER B O 1
ATOM 3884 N N . GLU B 1 182 ? 4.496 -17.625 -1.754 1 96.06 182 GLU B N 1
ATOM 3885 C CA . GLU B 1 182 ? 4.871 -16.281 -2.17 1 96.06 182 GLU B CA 1
ATOM 3886 C C . GLU B 1 182 ? 5.086 -15.367 -0.965 1 96.06 182 GLU B C 1
ATOM 3888 O O . GLU B 1 182 ? 6.039 -14.586 -0.933 1 96.06 182 GLU B O 1
ATOM 3893 N N . ARG B 1 183 ? 4.25 -15.508 -0.028 1 95.12 183 ARG B N 1
ATOM 3894 C CA . ARG B 1 183 ? 4.316 -14.68 1.169 1 95.12 183 ARG B CA 1
ATOM 3895 C C . ARG B 1 183 ? 5.605 -14.938 1.942 1 95.12 183 ARG B C 1
ATOM 3897 O O . ARG B 1 183 ? 6.273 -13.992 2.379 1 95.12 183 ARG B O 1
ATOM 3904 N N . LEU B 1 184 ? 5.98 -16.141 2.115 1 95.62 184 LEU B N 1
ATOM 3905 C CA . LEU B 1 184 ? 7.121 -16.516 2.947 1 95.62 184 LEU B CA 1
ATOM 3906 C C . LEU B 1 184 ? 8.43 -16.062 2.307 1 95.62 184 LEU B C 1
ATOM 3908 O O . LEU B 1 184 ? 9.367 -15.664 3.006 1 95.62 184 LEU B O 1
ATOM 3912 N N . ILE B 1 185 ? 8.477 -16.094 0.991 1 94.81 185 ILE B N 1
ATOM 3913 C CA . ILE B 1 185 ? 9.742 -15.75 0.351 1 94.81 185 ILE B CA 1
ATOM 3914 C C . ILE B 1 185 ? 9.695 -14.312 -0.151 1 94.81 185 ILE B C 1
ATOM 3916 O O . ILE B 1 185 ? 10.672 -13.82 -0.732 1 94.81 185 ILE B O 1
ATOM 3920 N N . GLY B 1 186 ? 8.555 -13.688 0.015 1 93.88 186 GLY B N 1
ATOM 3921 C CA . GLY B 1 186 ? 8.438 -12.297 -0.399 1 93.88 186 GLY B CA 1
ATOM 3922 C C . GLY B 1 186 ? 8.32 -12.133 -1.901 1 93.88 186 GLY B C 1
ATOM 3923 O O . GLY B 1 186 ? 8.844 -11.18 -2.471 1 93.88 186 GLY B O 1
ATOM 3924 N N . PHE B 1 187 ? 7.734 -13.117 -2.525 1 93.19 187 PHE B N 1
ATOM 3925 C CA . PHE B 1 187 ? 7.512 -13.039 -3.963 1 93.19 187 PHE B CA 1
ATOM 3926 C C . PHE B 1 187 ? 6.246 -12.25 -4.273 1 93.19 187 PHE B C 1
ATOM 3928 O O . PHE B 1 187 ? 5.258 -12.812 -4.75 1 93.19 187 PHE B O 1
ATOM 3935 N N . TYR B 1 188 ? 6.227 -11.016 -4.004 1 92.88 188 TYR B N 1
ATOM 3936 C CA . TYR B 1 188 ? 5.191 -10.008 -4.211 1 92.88 188 TYR B CA 1
ATOM 3937 C C . TYR B 1 188 ? 5.793 -8.609 -4.289 1 92.88 188 TYR B C 1
ATOM 3939 O O . TYR B 1 188 ? 6.988 -8.43 -4.055 1 92.88 188 TYR B O 1
ATOM 3947 N N . VAL B 1 189 ? 5 -7.711 -4.73 1 93.88 189 VAL B N 1
ATOM 3948 C CA . VAL B 1 189 ? 5.391 -6.309 -4.684 1 93.88 189 VAL B CA 1
ATOM 3949 C C . VAL B 1 189 ? 4.793 -5.645 -3.447 1 93.88 189 VAL B C 1
ATOM 3951 O O . VAL B 1 189 ? 3.57 -5.59 -3.295 1 93.88 189 VAL B O 1
ATOM 3954 N N . LYS B 1 190 ? 5.664 -5.152 -2.596 1 92.75 190 LYS B N 1
ATOM 3955 C CA . LYS B 1 190 ? 5.219 -4.496 -1.369 1 92.75 190 LYS B CA 1
ATOM 3956 C C . LYS B 1 190 ? 4.32 -3.303 -1.68 1 92.75 190 LYS B C 1
ATOM 3958 O O . LYS B 1 190 ? 4.633 -2.494 -2.555 1 92.75 190 LYS B O 1
ATOM 3963 N N . TYR B 1 191 ? 3.135 -3.213 -1.027 1 94.94 191 TYR B N 1
ATOM 3964 C CA . TYR B 1 191 ? 2.107 -2.193 -1.202 1 94.94 191 TYR B CA 1
ATOM 3965 C C . TYR B 1 191 ? 1.518 -2.248 -2.607 1 94.94 191 TYR B C 1
ATOM 3967 O O . TYR B 1 191 ? 1.064 -1.23 -3.137 1 94.94 191 TYR B O 1
ATOM 3975 N N . GLY B 1 192 ? 1.691 -3.32 -3.227 1 95.62 192 GLY B N 1
ATOM 3976 C CA . GLY B 1 192 ? 1.063 -3.646 -4.496 1 95.62 192 GLY B CA 1
ATOM 3977 C C . GLY B 1 192 ? 0.103 -4.816 -4.406 1 95.62 192 GLY B C 1
ATOM 3978 O O . GLY B 1 192 ? -1.031 -4.66 -3.947 1 95.62 192 GLY B O 1
ATOM 3979 N N . ASP B 1 193 ? 0.659 -5.98 -4.723 1 94 193 ASP B N 1
ATOM 3980 C CA . ASP B 1 193 ? -0.229 -7.137 -4.695 1 94 193 ASP B CA 1
ATOM 3981 C C . ASP B 1 193 ? -0.195 -7.824 -3.334 1 94 193 ASP B C 1
ATOM 3983 O O . ASP B 1 193 ? -0.934 -8.781 -3.1 1 94 193 ASP B O 1
ATOM 3987 N N . ASP B 1 194 ? 0.572 -7.277 -2.432 1 92.12 194 ASP B N 1
ATOM 3988 C CA . ASP B 1 194 ? 0.664 -7.898 -1.113 1 92.12 194 ASP B CA 1
ATOM 3989 C C . ASP B 1 194 ? -0.406 -7.352 -0.172 1 92.12 194 ASP B C 1
ATOM 3991 O O . ASP B 1 194 ? -0.564 -7.84 0.948 1 92.12 194 ASP B O 1
ATOM 3995 N N . VAL B 1 195 ? -1.103 -6.352 -0.565 1 94.75 195 VAL B N 1
ATOM 3996 C CA . VAL B 1 195 ? -2.051 -5.762 0.375 1 94.75 195 VAL B CA 1
ATOM 3997 C C . VAL B 1 195 ? -3.479 -6.051 -0.081 1 94.75 195 VAL B C 1
ATOM 3999 O O . VAL B 1 195 ? -3.754 -6.113 -1.282 1 94.75 195 VAL B O 1
ATOM 4002 N N . CYS B 1 196 ? -4.352 -6.289 0.824 1 97.38 196 CYS B N 1
ATOM 4003 C CA . CYS B 1 196 ? -5.77 -6.574 0.653 1 97.38 196 CYS B CA 1
ATOM 4004 C C . CYS B 1 196 ? -6.5 -6.531 1.99 1 97.38 196 CYS B C 1
ATOM 4006 O O . CYS B 1 196 ? -5.895 -6.242 3.023 1 97.38 196 CYS B O 1
ATOM 4008 N N . ASP B 1 197 ? -7.777 -6.648 1.944 1 96.75 197 ASP B N 1
ATOM 4009 C CA . ASP B 1 197 ? -8.562 -6.703 3.172 1 96.75 197 ASP B CA 1
ATOM 4010 C C . ASP B 1 197 ? -8.688 -8.133 3.686 1 96.75 197 ASP B C 1
ATOM 4012 O O . ASP B 1 197 ? -8.695 -8.367 4.895 1 96.75 197 ASP B O 1
ATOM 4016 N N . VAL B 1 198 ? -8.797 -9.055 2.77 1 97.94 198 VAL B N 1
ATOM 4017 C CA . VAL B 1 198 ? -8.961 -10.469 3.08 1 97.94 198 VAL B CA 1
ATOM 4018 C C . VAL B 1 198 ? -8.07 -11.305 2.164 1 97.94 198 VAL B C 1
ATOM 4020 O O . VAL B 1 198 ? -8.039 -11.086 0.951 1 97.94 198 VAL B O 1
ATOM 4023 N N . ALA B 1 199 ? -7.336 -12.219 2.713 1 98.25 199 ALA B N 1
ATOM 4024 C CA . ALA B 1 199 ? -6.43 -13.094 1.969 1 98.25 199 ALA B CA 1
ATOM 4025 C C . ALA B 1 199 ? -6.793 -14.562 2.174 1 98.25 199 ALA B C 1
ATOM 4027 O O . ALA B 1 199 ? -6.211 -15.234 3.029 1 98.25 199 ALA B O 1
ATOM 4028 N N . PRO B 1 200 ? -7.586 -15.102 1.381 1 98.38 200 PRO B N 1
ATOM 4029 C CA . PRO B 1 200 ? -8.227 -16.391 1.668 1 98.38 200 PRO B CA 1
ATOM 4030 C C . PRO B 1 200 ? -7.289 -17.578 1.448 1 98.38 200 PRO B C 1
ATOM 4032 O O . PRO B 1 200 ? -7.566 -18.672 1.919 1 98.38 200 PRO B O 1
ATOM 4035 N N . ILE B 1 201 ? -6.195 -17.328 0.69 1 98.25 201 ILE B N 1
ATOM 4036 C CA . ILE B 1 201 ? -5.352 -18.484 0.422 1 98.25 201 ILE B CA 1
ATOM 4037 C C . ILE B 1 201 ? -3.934 -18.219 0.925 1 98.25 201 ILE B C 1
ATOM 4039 O O . ILE B 1 201 ? -2.988 -18.891 0.525 1 98.25 201 ILE B O 1
ATOM 4043 N N . ALA B 1 202 ? -3.744 -17.203 1.729 1 97.69 202 ALA B N 1
ATOM 4044 C CA . ALA B 1 202 ? -2.428 -16.797 2.221 1 97.69 202 ALA B CA 1
ATOM 4045 C C . ALA B 1 202 ? -1.837 -17.875 3.135 1 97.69 202 ALA B C 1
ATOM 4047 O O . ALA B 1 202 ? -0.646 -17.828 3.455 1 97.69 202 ALA B O 1
ATOM 4048 N N . HIS B 1 203 ? -2.625 -18.828 3.607 1 97.25 203 HIS B N 1
ATOM 4049 C CA . HIS B 1 203 ? -2.162 -19.875 4.508 1 97.25 203 HIS B CA 1
ATOM 4050 C C . HIS B 1 203 ? -1.861 -21.156 3.742 1 97.25 203 HIS B C 1
ATOM 4052 O O . HIS B 1 203 ? -1.469 -22.172 4.34 1 97.25 203 HIS B O 1
ATOM 4058 N N . LEU B 1 204 ? -2.004 -21.125 2.414 1 97.81 204 LEU B N 1
ATOM 4059 C CA . LEU B 1 204 ? -1.833 -22.328 1.604 1 97.81 204 LEU B CA 1
ATOM 4060 C C . LEU B 1 204 ? -0.593 -22.219 0.722 1 97.81 204 LEU B C 1
ATOM 4062 O O . LEU B 1 204 ? -0.353 -21.172 0.11 1 97.81 204 LEU B O 1
ATOM 4066 N N . TYR B 1 205 ? 0.135 -23.297 0.668 1 97.38 205 TYR B N 1
ATOM 4067 C CA . TYR B 1 205 ? 1.242 -23.359 -0.279 1 97.38 205 TYR B CA 1
ATOM 4068 C C . TYR B 1 205 ? 0.731 -23.406 -1.714 1 97.38 205 TYR B C 1
ATOM 4070 O O . TYR B 1 205 ? -0.417 -23.781 -1.958 1 97.38 205 TYR B O 1
ATOM 4078 N N . LYS B 1 206 ? 1.604 -23.031 -2.65 1 97 206 LYS B N 1
ATOM 4079 C CA . LYS B 1 206 ? 1.234 -23.047 -4.062 1 97 206 LYS B CA 1
ATOM 4080 C C . LYS B 1 206 ? 0.745 -24.438 -4.484 1 97 206 LYS B C 1
ATOM 4082 O O . LYS B 1 206 ? -0.222 -24.547 -5.238 1 97 206 LYS B O 1
ATOM 4087 N N . THR B 1 207 ? 1.354 -25.469 -4.012 1 96.38 207 THR B N 1
ATOM 4088 C CA . THR B 1 207 ? 0.967 -26.844 -4.34 1 96.38 207 THR B CA 1
ATOM 4089 C C . THR B 1 207 ? -0.434 -27.141 -3.816 1 96.38 207 THR B C 1
ATOM 4091 O O . THR B 1 207 ? -1.191 -27.891 -4.449 1 96.38 207 THR B O 1
ATOM 4094 N N . GLU B 1 208 ? -0.73 -26.625 -2.693 1 97.12 208 GLU B N 1
ATOM 4095 C CA . GLU B 1 208 ? -2.062 -26.812 -2.127 1 97.12 208 GLU B CA 1
ATOM 4096 C C . GLU B 1 208 ? -3.109 -26.031 -2.91 1 97.12 208 GLU B C 1
ATOM 4098 O O . GLU B 1 208 ? -4.242 -26.484 -3.078 1 97.12 208 GLU B O 1
ATOM 4103 N N . VAL B 1 209 ? -2.766 -24.859 -3.359 1 97.56 209 VAL B N 1
ATOM 4104 C CA . VAL B 1 209 ? -3.658 -24.062 -4.195 1 97.56 209 VAL B CA 1
ATOM 4105 C C . VAL B 1 209 ? -3.967 -24.828 -5.484 1 97.56 209 VAL B C 1
ATOM 4107 O O . VAL B 1 209 ? -5.105 -24.812 -5.961 1 97.56 209 VAL B O 1
ATOM 4110 N N . ARG B 1 210 ? -2.979 -25.484 -6.039 1 96.06 210 ARG B N 1
ATOM 4111 C CA . ARG B 1 210 ? -3.168 -26.297 -7.23 1 96.06 210 ARG B CA 1
ATOM 4112 C C . ARG B 1 210 ? -4.168 -27.422 -6.965 1 96.06 210 ARG B C 1
ATOM 4114 O O . ARG B 1 210 ? -5.02 -27.719 -7.809 1 96.06 210 ARG B O 1
ATOM 4121 N N . GLN B 1 211 ? -4.008 -28 -5.816 1 96.44 211 GLN B N 1
ATOM 4122 C CA . GLN B 1 211 ? -4.957 -29.047 -5.438 1 96.44 211 GLN B CA 1
ATOM 4123 C C . GLN B 1 211 ? -6.379 -28.5 -5.367 1 96.44 211 GLN B C 1
ATOM 4125 O O . GLN B 1 211 ? -7.316 -29.125 -5.852 1 96.44 211 GLN B O 1
ATOM 4130 N N . LEU B 1 212 ? -6.512 -27.359 -4.754 1 97.38 212 LEU B N 1
ATOM 4131 C CA . LEU B 1 212 ? -7.82 -26.719 -4.668 1 97.38 212 LEU B CA 1
ATOM 4132 C C . LEU B 1 212 ? -8.367 -26.422 -6.059 1 97.38 212 LEU B C 1
ATOM 4134 O O . LEU B 1 212 ? -9.578 -26.5 -6.281 1 97.38 212 LEU B O 1
ATOM 4138 N N . SER B 1 213 ? -7.504 -25.984 -6.961 1 97.69 213 SER B N 1
ATOM 4139 C CA . SER B 1 213 ? -7.938 -25.625 -8.312 1 97.69 213 SER B CA 1
ATOM 4140 C C . SER B 1 213 ? -8.586 -26.812 -9.016 1 97.69 213 SER B C 1
ATOM 4142 O O . SER B 1 213 ? -9.547 -26.641 -9.766 1 97.69 213 SER B O 1
ATOM 4144 N N . GLU B 1 214 ? -8.047 -27.984 -8.781 1 96.62 214 GLU B N 1
ATOM 4145 C CA . GLU B 1 214 ? -8.633 -29.203 -9.336 1 96.62 214 GLU B CA 1
ATOM 4146 C C . GLU B 1 214 ? -10.008 -29.469 -8.727 1 96.62 214 GLU B C 1
ATOM 4148 O O . GLU B 1 214 ? -10.969 -29.75 -9.445 1 96.62 214 GLU B O 1
ATOM 4153 N N . TYR B 1 215 ? -10.078 -29.406 -7.457 1 97.25 215 TYR B N 1
ATOM 4154 C CA . TYR B 1 215 ? -11.32 -29.656 -6.734 1 97.25 215 TYR B CA 1
ATOM 4155 C C . TYR B 1 215 ? -12.406 -28.672 -7.156 1 97.25 215 TYR B C 1
ATOM 4157 O O . TYR B 1 215 ? -13.57 -29.047 -7.277 1 97.25 215 TYR B O 1
ATOM 4165 N N . LEU B 1 216 ? -12.039 -27.422 -7.426 1 97.88 216 LEU B N 1
ATOM 4166 C CA . LEU B 1 216 ? -12.977 -26.359 -7.734 1 97.88 216 LEU B CA 1
ATOM 4167 C C . LEU B 1 216 ? -13.273 -26.312 -9.227 1 97.88 216 LEU B C 1
ATOM 4169 O O . LEU B 1 216 ? -13.977 -25.406 -9.703 1 97.88 216 LEU B O 1
ATOM 4173 N N . SER B 1 217 ? -12.68 -27.203 -10.008 1 97.12 217 SER B N 1
ATOM 4174 C CA . SER B 1 217 ? -12.891 -27.328 -11.445 1 97.12 217 SER B CA 1
ATOM 4175 C C . SER B 1 217 ? -12.508 -26.047 -12.172 1 97.12 217 SER B C 1
ATOM 4177 O O . SER B 1 217 ? -13.266 -25.547 -13.008 1 97.12 217 SER B O 1
ATOM 4179 N N . VAL B 1 218 ? -11.43 -25.484 -11.773 1 97.62 218 VAL B N 1
ATOM 4180 C CA . VAL B 1 218 ? -10.844 -24.406 -12.555 1 97.62 218 VAL B CA 1
ATOM 4181 C C . VAL B 1 218 ? -10.516 -24.906 -13.961 1 97.62 218 VAL B C 1
ATOM 4183 O O . VAL B 1 218 ? -10.008 -26.016 -14.133 1 97.62 218 VAL B O 1
ATOM 4186 N N . PRO B 1 219 ? -10.797 -24.141 -14.93 1 97.31 219 PRO B N 1
ATOM 4187 C CA . PRO B 1 219 ? -10.57 -24.594 -16.312 1 97.31 219 PRO B CA 1
ATOM 4188 C C . PRO B 1 219 ? -9.133 -25.047 -16.547 1 97.31 219 PRO B C 1
ATOM 4190 O O . PRO B 1 219 ? -8.188 -24.453 -16.016 1 97.31 219 PRO B O 1
ATOM 4193 N N . GLU B 1 220 ? -8.953 -25.984 -17.359 1 96.06 220 GLU B N 1
ATOM 4194 C CA . GLU B 1 220 ? -7.664 -26.625 -17.625 1 96.06 220 GLU B CA 1
ATOM 4195 C C . GLU B 1 220 ? -6.676 -25.641 -18.234 1 96.06 220 GLU B C 1
ATOM 4197 O O . GLU B 1 220 ? -5.477 -25.688 -17.969 1 96.06 220 GLU B O 1
ATOM 4202 N N . ASP B 1 221 ? -7.191 -24.781 -19.062 1 95 221 ASP B N 1
ATOM 4203 C CA . ASP B 1 221 ? -6.332 -23.812 -19.734 1 95 221 ASP B CA 1
ATOM 4204 C C . ASP B 1 221 ? -5.641 -22.906 -18.703 1 95 221 ASP B C 1
ATOM 4206 O O . ASP B 1 221 ? -4.527 -22.438 -18.938 1 95 221 ASP B O 1
ATOM 4210 N N . ILE B 1 222 ? -6.285 -22.656 -17.594 1 95.69 222 ILE B N 1
ATOM 4211 C CA . ILE B 1 222 ? -5.707 -21.844 -16.531 1 95.69 222 ILE B CA 1
ATOM 4212 C C . ILE B 1 222 ? -4.781 -22.703 -15.672 1 95.69 222 ILE B C 1
ATOM 4214 O O . ILE B 1 222 ? -3.66 -22.312 -15.352 1 95.69 222 ILE B O 1
ATOM 4218 N N . ARG B 1 223 ? -5.148 -23.891 -15.367 1 94.81 223 ARG B N 1
ATOM 4219 C CA . ARG B 1 223 ? -4.406 -24.781 -14.492 1 94.81 223 ARG B CA 1
ATOM 4220 C C . ARG B 1 223 ? -3.072 -25.188 -15.117 1 94.81 223 ARG B C 1
ATOM 4222 O O . ARG B 1 223 ? -2.08 -25.375 -14.414 1 94.81 223 ARG B O 1
ATOM 4229 N N . ASN B 1 224 ? -3.068 -25.312 -16.391 1 91.5 224 ASN B N 1
ATOM 4230 C CA . ASN B 1 224 ? -1.886 -25.828 -17.078 1 91.5 224 ASN B CA 1
ATOM 4231 C C . ASN B 1 224 ? -0.92 -24.703 -17.453 1 91.5 224 ASN B C 1
ATOM 4233 O O . ASN B 1 224 ? 0.181 -24.969 -17.938 1 91.5 224 ASN B O 1
ATOM 4237 N N . ARG B 1 225 ? -1.279 -23.562 -17.172 1 88.69 225 ARG B N 1
ATOM 4238 C CA . ARG B 1 225 ? -0.399 -22.422 -17.438 1 88.69 225 ARG B CA 1
ATOM 4239 C C . ARG B 1 225 ? 0.687 -22.312 -16.375 1 88.69 225 ARG B C 1
ATOM 4241 O O . ARG B 1 225 ? 0.41 -22.453 -15.172 1 88.69 225 ARG B O 1
ATOM 4248 N N . PRO B 1 226 ? 1.827 -22.094 -16.906 1 84.88 226 PRO B N 1
ATOM 4249 C CA . PRO B 1 226 ? 2.865 -21.859 -15.906 1 84.88 226 PRO B CA 1
ATOM 4250 C C . PRO B 1 226 ? 2.613 -20.578 -15.094 1 84.88 226 PRO B C 1
ATOM 4252 O O . PRO B 1 226 ? 2.119 -19.594 -15.625 1 84.88 226 PRO B O 1
ATOM 4255 N N . PRO B 1 227 ? 2.918 -20.734 -13.875 1 84.88 227 PRO B N 1
ATOM 4256 C CA . PRO B 1 227 ? 2.787 -19.516 -13.07 1 84.88 227 PRO B CA 1
ATOM 4257 C C . PRO B 1 227 ? 3.633 -18.359 -13.602 1 84.88 227 PRO B C 1
ATOM 4259 O O . PRO B 1 227 ? 4.793 -18.562 -13.961 1 84.88 227 PRO B O 1
ATOM 4262 N N . SER B 1 228 ? 2.992 -17.234 -13.711 1 78.75 228 SER B N 1
ATOM 4263 C CA . SER B 1 228 ? 3.693 -16.094 -14.281 1 78.75 228 SER B CA 1
ATOM 4264 C C . SER B 1 228 ? 3.121 -14.773 -13.758 1 78.75 228 SER B C 1
ATOM 4266 O O . SER B 1 228 ? 1.92 -14.672 -13.508 1 78.75 228 SER B O 1
ATOM 4268 N N . PRO B 1 229 ? 4.043 -13.781 -13.555 1 71.56 229 PRO B N 1
ATOM 4269 C CA . PRO B 1 229 ? 3.521 -12.461 -13.203 1 71.56 229 PRO B CA 1
ATOM 4270 C C . PRO B 1 229 ? 2.848 -11.758 -14.383 1 71.56 229 PRO B C 1
ATOM 4272 O O . PRO B 1 229 ? 1.997 -10.891 -14.188 1 71.56 229 PRO B O 1
ATOM 4275 N N . ASP B 1 230 ? 3.049 -12.234 -15.57 1 70.62 230 ASP B N 1
ATOM 4276 C CA . ASP B 1 230 ? 2.447 -11.766 -16.812 1 70.62 230 ASP B CA 1
ATOM 4277 C C . ASP B 1 230 ? 2.736 -10.289 -17.047 1 70.62 230 ASP B C 1
ATOM 4279 O O . ASP B 1 230 ? 2.291 -9.711 -18.047 1 70.62 230 ASP B O 1
ATOM 4283 N N . LEU B 1 231 ? 3.525 -9.664 -16.141 1 73.19 231 LEU B N 1
ATOM 4284 C CA . LEU B 1 231 ? 3.801 -8.234 -16.25 1 73.19 231 LEU B CA 1
ATOM 4285 C C . LEU B 1 231 ? 5.203 -7.996 -16.797 1 73.19 231 LEU B C 1
ATOM 4287 O O . LEU B 1 231 ? 5.543 -6.871 -17.188 1 73.19 231 LEU B O 1
ATOM 4291 N N . ILE B 1 232 ? 5.988 -9.047 -16.844 1 71 232 ILE B N 1
ATOM 4292 C CA . ILE B 1 232 ? 7.285 -9.039 -17.516 1 71 232 ILE B CA 1
ATOM 4293 C C . ILE B 1 232 ? 7.312 -10.109 -18.609 1 71 232 ILE B C 1
ATOM 4295 O O . ILE B 1 232 ? 7.363 -11.305 -18.297 1 71 232 ILE B O 1
ATOM 4299 N N . PRO B 1 233 ? 7.293 -9.648 -19.812 1 73.75 233 PRO B N 1
ATOM 4300 C CA . PRO B 1 233 ? 7.195 -10.625 -20.906 1 73.75 233 PRO B CA 1
ATOM 4301 C C . PRO B 1 233 ? 8.312 -11.664 -20.859 1 73.75 233 PRO B C 1
ATOM 4303 O O . PRO B 1 233 ? 9.484 -11.305 -20.719 1 73.75 233 PRO B O 1
ATOM 4306 N N . GLY B 1 234 ? 7.898 -12.891 -20.891 1 72.94 234 GLY B N 1
ATOM 4307 C CA . GLY B 1 234 ? 8.844 -13.984 -21.094 1 72.94 234 GLY B CA 1
ATOM 4308 C C . GLY B 1 234 ? 9.391 -14.547 -19.797 1 72.94 234 GLY B C 1
ATOM 4309 O O . GLY B 1 234 ? 10.227 -15.453 -19.812 1 72.94 234 GLY B O 1
ATOM 4310 N N . ILE B 1 235 ? 8.984 -14.016 -18.703 1 77.56 235 ILE B N 1
ATOM 4311 C CA . ILE B 1 235 ? 9.539 -14.469 -17.422 1 77.56 235 ILE B CA 1
ATOM 4312 C C . ILE B 1 235 ? 8.453 -15.164 -16.609 1 77.56 235 ILE B C 1
ATOM 4314 O O . ILE B 1 235 ? 7.414 -14.57 -16.312 1 77.56 235 ILE B O 1
ATOM 4318 N N . THR B 1 236 ? 8.719 -16.422 -16.359 1 81.38 236 THR B N 1
ATOM 4319 C CA . THR B 1 236 ? 7.836 -17.141 -15.461 1 81.38 236 THR B CA 1
ATOM 4320 C C . THR B 1 236 ? 8.32 -17.031 -14.016 1 81.38 236 THR B C 1
ATOM 4322 O O . THR B 1 236 ? 9.445 -16.594 -13.766 1 81.38 236 THR B O 1
ATOM 4325 N N . ASP B 1 237 ? 7.426 -17.328 -13.07 1 85.12 237 ASP B N 1
ATOM 4326 C CA . ASP B 1 237 ? 7.812 -17.297 -11.664 1 85.12 237 ASP B CA 1
ATOM 4327 C C . ASP B 1 237 ? 9.023 -18.203 -11.414 1 85.12 237 ASP B C 1
ATOM 4329 O O . ASP B 1 237 ? 10.016 -17.766 -10.828 1 85.12 237 ASP B O 1
ATOM 4333 N N . GLU B 1 238 ? 8.906 -19.406 -11.93 1 84.81 238 GLU B N 1
ATOM 4334 C CA . GLU B 1 238 ? 9.953 -20.391 -11.672 1 84.81 238 GLU B CA 1
ATOM 4335 C C . GLU B 1 238 ? 11.266 -20 -12.344 1 84.81 238 GLU B C 1
ATOM 4337 O O . GLU B 1 238 ? 12.344 -20.266 -11.82 1 84.81 238 GLU B O 1
ATOM 4342 N N . TYR B 1 239 ? 11.141 -19.328 -13.461 1 79.5 239 TYR B N 1
ATOM 4343 C CA . TYR B 1 239 ? 12.336 -18.797 -14.109 1 79.5 239 TYR B CA 1
ATOM 4344 C C . TYR B 1 239 ? 12.969 -17.703 -13.266 1 79.5 239 TYR B C 1
ATOM 4346 O O . TYR B 1 239 ? 14.188 -17.672 -13.094 1 79.5 239 TYR B O 1
ATOM 4354 N N . SER B 1 240 ? 12.188 -16.891 -12.719 1 82.25 240 SER B N 1
ATOM 4355 C CA . SER B 1 240 ? 12.664 -15.805 -11.883 1 82.25 240 SER B CA 1
ATOM 4356 C C . SER B 1 240 ? 13.273 -16.328 -10.586 1 82.25 240 SER B C 1
ATOM 4358 O O . SER B 1 240 ? 14.305 -15.82 -10.133 1 82.25 240 SER B O 1
ATOM 4360 N N . LEU B 1 241 ? 12.672 -17.359 -10.094 1 87.12 241 LEU B N 1
ATOM 4361 C CA . LEU B 1 241 ? 13.07 -17.906 -8.797 1 87.12 241 LEU B CA 1
ATOM 4362 C C . LEU B 1 241 ? 14.234 -18.875 -8.953 1 87.12 241 LEU B C 1
ATOM 4364 O O . LEU B 1 241 ? 15.008 -19.078 -8.016 1 87.12 241 LEU B O 1
ATOM 4368 N N . GLY B 1 242 ? 14.297 -19.547 -10.133 1 84.44 242 GLY B N 1
ATOM 4369 C CA . GLY B 1 242 ? 15.281 -20.594 -10.344 1 84.44 242 GLY B CA 1
ATOM 4370 C C . GLY B 1 242 ? 14.945 -21.891 -9.633 1 84.44 242 GLY B C 1
ATOM 4371 O O . GLY B 1 242 ? 15.828 -22.719 -9.398 1 84.44 242 GLY B O 1
ATOM 4372 N N . ILE B 1 243 ? 13.742 -22 -9.133 1 90.62 243 ILE B N 1
ATOM 4373 C CA . ILE B 1 243 ? 13.281 -23.172 -8.383 1 90.62 243 ILE B CA 1
ATOM 4374 C C . ILE B 1 243 ? 11.805 -23.422 -8.672 1 90.62 243 ILE B C 1
ATOM 4376 O O . ILE B 1 243 ? 11.031 -22.484 -8.836 1 90.62 243 ILE B O 1
ATOM 4380 N N . ASN B 1 244 ? 11.453 -24.625 -8.797 1 92.62 244 ASN B N 1
ATOM 4381 C CA . ASN B 1 244 ? 10.039 -24.938 -8.961 1 92.62 244 ASN B CA 1
ATOM 4382 C C . ASN B 1 244 ? 9.297 -24.875 -7.633 1 92.62 244 ASN B C 1
ATOM 4384 O O . ASN B 1 244 ? 9.906 -25 -6.566 1 92.62 244 ASN B O 1
ATOM 4388 N N . TYR B 1 245 ? 7.961 -24.75 -7.707 1 94.56 245 TYR B N 1
ATOM 4389 C CA . TYR B 1 245 ? 7.16 -24.547 -6.508 1 94.56 245 TYR B CA 1
ATOM 4390 C C . TYR B 1 245 ? 7.105 -25.828 -5.668 1 94.56 245 TYR B C 1
ATOM 4392 O O . TYR B 1 245 ? 7 -25.766 -4.441 1 94.56 245 TYR B O 1
ATOM 4400 N N . GLU B 1 246 ? 7.168 -26.969 -6.289 1 95.56 246 GLU B N 1
ATOM 4401 C CA . GLU B 1 246 ? 7.164 -28.234 -5.539 1 95.56 246 GLU B CA 1
ATOM 4402 C C . GLU B 1 246 ? 8.344 -28.297 -4.574 1 95.56 246 GLU B C 1
ATOM 4404 O O . GLU B 1 246 ? 8.164 -28.594 -3.389 1 95.56 246 GLU B O 1
ATOM 4409 N N . THR B 1 247 ? 9.469 -28.016 -5.109 1 96.38 247 THR B N 1
ATOM 4410 C CA . THR B 1 247 ? 10.68 -28 -4.297 1 96.38 247 THR B CA 1
ATOM 4411 C C . THR B 1 247 ? 10.633 -26.891 -3.258 1 96.38 247 THR B C 1
ATOM 4413 O O . THR B 1 247 ? 10.922 -27.125 -2.08 1 96.38 247 THR B O 1
ATOM 4416 N N . LEU B 1 248 ? 10.242 -25.75 -3.699 1 97 248 LEU B N 1
ATOM 4417 C CA . LEU B 1 248 ? 10.156 -24.594 -2.803 1 97 248 LEU B CA 1
ATOM 4418 C C . LEU B 1 248 ? 9.234 -24.906 -1.624 1 97 248 LEU B C 1
ATOM 4420 O O . LEU B 1 248 ? 9.609 -24.672 -0.469 1 97 248 LEU B O 1
ATOM 4424 N N . ASP B 1 249 ? 8.094 -25.469 -1.915 1 97.69 249 ASP B N 1
ATOM 4425 C CA . ASP B 1 249 ? 7.094 -25.734 -0.882 1 97.69 249 ASP B CA 1
ATOM 4426 C C . ASP B 1 249 ? 7.609 -26.781 0.117 1 97.69 249 ASP B C 1
ATOM 4428 O O . ASP B 1 249 ? 7.332 -26.688 1.314 1 97.69 249 ASP B O 1
ATOM 4432 N N . GLN B 1 250 ? 8.305 -27.703 -0.365 1 97.5 250 GLN B N 1
ATOM 4433 C CA . GLN B 1 250 ? 8.867 -28.719 0.523 1 97.5 250 GLN B CA 1
ATOM 4434 C C . GLN B 1 250 ? 9.891 -28.109 1.478 1 97.5 250 GLN B C 1
ATOM 4436 O O . GLN B 1 250 ? 9.914 -28.438 2.666 1 97.5 250 GLN B O 1
ATOM 4441 N N . ILE B 1 251 ? 10.719 -27.266 0.971 1 97.81 251 ILE B N 1
ATOM 4442 C CA . ILE B 1 251 ? 11.727 -26.609 1.797 1 97.81 251 ILE B CA 1
ATOM 4443 C C . ILE B 1 251 ? 11.039 -25.734 2.846 1 97.81 251 ILE B C 1
ATOM 4445 O O . ILE B 1 251 ? 11.375 -25.797 4.031 1 97.81 251 ILE B O 1
ATOM 4449 N N . LEU B 1 252 ? 10.055 -24.969 2.424 1 97.75 252 LEU B N 1
ATOM 4450 C CA . LEU B 1 252 ? 9.344 -24.062 3.318 1 97.75 252 LEU B CA 1
ATOM 4451 C C . LEU B 1 252 ? 8.586 -24.844 4.391 1 97.75 252 LEU B C 1
ATOM 4453 O O . LEU B 1 252 ? 8.602 -24.469 5.566 1 97.75 252 LEU B O 1
ATOM 4457 N N . ALA B 1 253 ? 7.93 -25.922 3.945 1 96.56 253 ALA B N 1
ATOM 4458 C CA . ALA B 1 253 ? 7.219 -26.766 4.895 1 96.56 253 ALA B CA 1
ATOM 4459 C C . ALA B 1 253 ? 8.18 -27.375 5.91 1 96.56 253 ALA B C 1
ATOM 4461 O O . ALA B 1 253 ? 7.852 -27.484 7.098 1 96.56 253 ALA B O 1
ATOM 4462 N N . GLY B 1 254 ? 9.344 -27.797 5.43 1 96.69 254 GLY B N 1
ATOM 4463 C CA . GLY B 1 254 ? 10.352 -28.312 6.332 1 96.69 254 GLY B CA 1
ATOM 4464 C C . GLY B 1 254 ? 10.797 -27.312 7.379 1 96.69 254 GLY B C 1
ATOM 4465 O O . GLY B 1 254 ? 10.93 -27.656 8.555 1 96.69 254 GLY B O 1
ATOM 4466 N N . LEU B 1 255 ? 11.016 -26.109 6.961 1 96.06 255 LEU B N 1
ATOM 4467 C CA . LEU B 1 255 ? 11.406 -25.047 7.887 1 96.06 255 LEU B CA 1
ATOM 4468 C C . LEU B 1 255 ? 10.328 -24.828 8.938 1 96.06 255 LEU B C 1
ATOM 4470 O O . LEU B 1 255 ? 10.625 -24.656 10.117 1 96.06 255 LEU B O 1
ATOM 4474 N N . GLU B 1 256 ? 9.125 -24.844 8.492 1 92.75 256 GLU B N 1
ATOM 4475 C CA . GLU B 1 256 ? 7.996 -24.641 9.398 1 92.75 256 GLU B CA 1
ATOM 4476 C C . GLU B 1 256 ? 7.887 -25.766 10.414 1 92.75 256 GLU B C 1
ATOM 4478 O O . GLU B 1 256 ? 7.465 -25.547 11.547 1 92.75 256 GLU B O 1
ATOM 4483 N N . GLU B 1 257 ? 8.266 -26.906 9.961 1 93.62 257 GLU B N 1
ATOM 4484 C CA . GLU B 1 257 ? 8.211 -28.094 10.82 1 93.62 257 GLU B CA 1
ATOM 4485 C C . GLU B 1 257 ? 9.398 -28.141 11.773 1 93.62 257 GLU B C 1
ATOM 4487 O O . GLU B 1 257 ? 9.492 -29.047 12.609 1 93.62 257 GLU B O 1
ATOM 4492 N N . GLY B 1 258 ? 10.352 -27.203 11.594 1 93.62 258 GLY B N 1
ATOM 4493 C CA . GLY B 1 258 ? 11.469 -27.109 12.516 1 93.62 258 GLY B CA 1
ATOM 4494 C C . GLY B 1 258 ? 12.727 -27.797 12.008 1 93.62 258 GLY B C 1
ATOM 4495 O O . GLY B 1 258 ? 13.703 -27.938 12.742 1 93.62 258 GLY B O 1
ATOM 4496 N N . LYS B 1 259 ? 12.695 -28.266 10.773 1 95.94 259 LYS B N 1
ATOM 4497 C CA . LYS B 1 259 ? 13.914 -28.844 10.219 1 95.94 259 LYS B CA 1
ATOM 4498 C C . LYS B 1 259 ? 15.023 -27.797 10.133 1 95.94 259 LYS B C 1
ATOM 4500 O O . LYS B 1 259 ? 14.773 -26.641 9.82 1 95.94 259 LYS B O 1
ATOM 4505 N N . THR B 1 260 ? 16.25 -28.281 10.336 1 96.06 260 THR B N 1
ATOM 4506 C CA . THR B 1 260 ? 17.406 -27.391 10.258 1 96.06 260 THR B CA 1
ATOM 4507 C C . THR B 1 260 ? 17.875 -27.25 8.812 1 96.06 260 THR B C 1
ATOM 4509 O O . THR B 1 260 ? 17.469 -28.016 7.941 1 96.06 260 THR B O 1
ATOM 4512 N N . ALA B 1 261 ? 18.688 -26.266 8.609 1 95.88 261 ALA B N 1
ATOM 4513 C CA . ALA B 1 261 ? 19.297 -26.094 7.293 1 95.88 261 ALA B CA 1
ATOM 4514 C C . ALA B 1 261 ? 20.047 -27.359 6.867 1 95.88 261 ALA B C 1
ATOM 4516 O O . ALA B 1 261 ? 19.984 -27.766 5.703 1 95.88 261 ALA B O 1
ATOM 4517 N N . GLU B 1 262 ? 20.734 -27.906 7.785 1 96.62 262 GLU B N 1
ATOM 4518 C CA . GLU B 1 262 ? 21.516 -29.109 7.508 1 96.62 262 GLU B CA 1
ATOM 4519 C C . GLU B 1 262 ? 20.609 -30.266 7.102 1 96.62 262 GLU B C 1
ATOM 4521 O O . GLU B 1 262 ? 20.953 -31.031 6.195 1 96.62 262 GLU B O 1
ATOM 4526 N N . ASP B 1 263 ? 19.5 -30.375 7.809 1 97 263 ASP B N 1
ATOM 4527 C CA . ASP B 1 263 ? 18.531 -31.406 7.457 1 97 263 ASP B CA 1
ATOM 4528 C C . ASP B 1 263 ? 18.047 -31.234 6.02 1 97 263 ASP B C 1
ATOM 4530 O O . ASP B 1 263 ? 17.969 -32.219 5.266 1 97 263 ASP B O 1
ATOM 4534 N N . LEU B 1 264 ? 17.734 -30.078 5.672 1 97.5 264 LEU B N 1
ATOM 4535 C CA . LEU B 1 264 ? 17.172 -29.766 4.359 1 97.5 264 LEU B CA 1
ATOM 4536 C C . LEU B 1 264 ? 18.219 -29.953 3.264 1 97.5 264 LEU B C 1
ATOM 4538 O O . LEU B 1 264 ? 17.891 -30.359 2.148 1 97.5 264 LEU B O 1
ATOM 4542 N N . LYS B 1 265 ? 19.484 -29.672 3.549 1 96.94 265 LYS B N 1
ATOM 4543 C CA . LYS B 1 265 ? 20.562 -29.797 2.576 1 96.94 265 LYS B CA 1
ATOM 4544 C C . LYS B 1 265 ? 20.828 -31.266 2.234 1 96.94 265 LYS B C 1
ATOM 4546 O O . LYS B 1 265 ? 21.484 -31.578 1.244 1 96.94 265 LYS B O 1
ATOM 4551 N N . GLN B 1 266 ? 20.328 -32.156 3.043 1 97 266 GLN B N 1
ATOM 4552 C CA . GLN B 1 266 ? 20.406 -33.562 2.734 1 97 266 GLN B CA 1
ATOM 4553 C C . GLN B 1 266 ? 19.375 -33.969 1.683 1 97 266 GLN B C 1
ATOM 4555 O O . GLN B 1 266 ? 19.547 -34.969 1 1 97 266 GLN B O 1
ATOM 4560 N N . LEU B 1 267 ? 18.391 -33.219 1.591 1 95.5 267 LEU B N 1
ATOM 4561 C CA . LEU B 1 267 ? 17.266 -33.562 0.74 1 95.5 267 LEU B CA 1
ATOM 4562 C C . LEU B 1 267 ? 17.266 -32.75 -0.543 1 95.5 267 LEU B C 1
ATOM 4564 O O . LEU B 1 267 ? 16.719 -33.156 -1.562 1 95.5 267 LEU B O 1
ATOM 4568 N N . PHE B 1 268 ? 17.828 -31.547 -0.51 1 96.19 268 PHE B N 1
ATOM 4569 C CA . PHE B 1 268 ? 17.828 -30.609 -1.624 1 96.19 268 PHE B CA 1
ATOM 4570 C C . PHE B 1 268 ? 19.219 -30 -1.824 1 96.19 268 PHE B C 1
ATOM 4572 O O . PHE B 1 268 ? 20.047 -30.031 -0.917 1 96.19 268 PHE B O 1
ATOM 4579 N N . PRO B 1 269 ? 19.484 -29.484 -3.049 1 94.75 269 PRO B N 1
ATOM 4580 C CA . PRO B 1 269 ? 20.781 -28.828 -3.258 1 94.75 269 PRO B CA 1
ATOM 4581 C C . PRO B 1 269 ? 21.062 -27.719 -2.236 1 94.75 269 PRO B C 1
ATOM 4583 O O . PRO B 1 269 ? 20.188 -26.891 -1.974 1 94.75 269 PRO B O 1
ATOM 4586 N N . ALA B 1 270 ? 22.234 -27.703 -1.734 1 95.62 270 ALA B N 1
ATOM 4587 C CA . ALA B 1 270 ? 22.625 -26.828 -0.639 1 95.62 270 ALA B CA 1
ATOM 4588 C C . ALA B 1 270 ? 22.453 -25.359 -1.026 1 95.62 270 ALA B C 1
ATOM 4590 O O . ALA B 1 270 ? 22 -24.547 -0.215 1 95.62 270 ALA B O 1
ATOM 4591 N N . ASP B 1 271 ? 22.797 -25.031 -2.191 1 93.19 271 ASP B N 1
ATOM 4592 C CA . ASP B 1 271 ? 22.719 -23.641 -2.648 1 93.19 271 ASP B CA 1
ATOM 4593 C C . ASP B 1 271 ? 21.281 -23.141 -2.652 1 93.19 271 ASP B C 1
ATOM 4595 O O . ASP B 1 271 ? 21 -22.016 -2.25 1 93.19 271 ASP B O 1
ATOM 4599 N N . ILE B 1 272 ? 20.406 -23.969 -3.039 1 93.38 272 ILE B N 1
ATOM 4600 C CA . ILE B 1 272 ? 18.984 -23.625 -3.098 1 93.38 272 ILE B CA 1
ATOM 4601 C C . ILE B 1 272 ? 18.438 -23.438 -1.684 1 93.38 272 ILE B C 1
ATOM 4603 O O . ILE B 1 272 ? 17.703 -22.484 -1.41 1 93.38 272 ILE B O 1
ATOM 4607 N N . VAL B 1 273 ? 18.797 -24.359 -0.829 1 96.56 273 VAL B N 1
ATOM 4608 C CA . VAL B 1 273 ? 18.359 -24.312 0.561 1 96.56 273 VAL B CA 1
ATOM 4609 C C . VAL B 1 273 ? 18.812 -23 1.205 1 96.56 273 VAL B C 1
ATOM 4611 O O . VAL B 1 273 ? 18.031 -22.312 1.857 1 96.56 273 VAL B O 1
ATOM 4614 N N . GLU B 1 274 ? 20 -22.672 0.955 1 95 274 GLU B N 1
ATOM 4615 C CA . GLU B 1 274 ? 20.562 -21.453 1.523 1 95 274 GLU B CA 1
ATOM 4616 C C . GLU B 1 274 ? 19.844 -20.219 0.984 1 95 274 GLU B C 1
ATOM 4618 O O . GLU B 1 274 ? 19.547 -19.297 1.738 1 95 274 GLU B O 1
ATOM 4623 N N . LEU B 1 275 ? 19.609 -20.266 -0.275 1 93.31 275 LEU B N 1
ATOM 4624 C CA . LEU B 1 275 ? 18.906 -19.156 -0.909 1 93.31 275 LEU B CA 1
ATOM 4625 C C . LEU B 1 275 ? 17.531 -18.953 -0.287 1 93.31 275 LEU B C 1
ATOM 4627 O O . LEU B 1 275 ? 17.156 -17.828 0.042 1 93.31 275 LEU B O 1
ATOM 4631 N N . VAL B 1 276 ? 16.828 -19.984 -0.14 1 96 276 VAL B N 1
ATOM 4632 C CA . VAL B 1 276 ? 15.461 -19.922 0.371 1 96 276 VAL B CA 1
ATOM 4633 C C . VAL B 1 276 ? 15.477 -19.469 1.828 1 96 276 VAL B C 1
ATOM 4635 O O . VAL B 1 276 ? 14.703 -18.578 2.217 1 96 276 VAL B O 1
ATOM 4638 N N . ILE B 1 277 ? 16.359 -19.984 2.619 1 96.25 277 ILE B N 1
ATOM 4639 C CA . ILE B 1 277 ? 16.453 -19.641 4.035 1 96.25 277 ILE B CA 1
ATOM 4640 C C . ILE B 1 277 ? 16.797 -18.172 4.195 1 96.25 277 ILE B C 1
ATOM 4642 O O . ILE B 1 277 ? 16.172 -17.453 4.992 1 96.25 277 ILE B O 1
ATOM 4646 N N . ASN B 1 278 ? 17.781 -17.766 3.42 1 93.81 278 ASN B N 1
ATOM 4647 C CA . ASN B 1 278 ? 18.172 -16.359 3.469 1 93.81 278 ASN B CA 1
ATOM 4648 C C . ASN B 1 278 ? 17.047 -15.445 3.035 1 93.81 278 ASN B C 1
ATOM 4650 O O . ASN B 1 278 ? 16.859 -14.367 3.604 1 93.81 278 ASN B O 1
ATOM 4654 N N . GLN B 1 279 ? 16.328 -15.867 2.074 1 93.94 279 GLN B N 1
ATOM 4655 C CA . GLN B 1 279 ? 15.211 -15.078 1.567 1 93.94 279 GLN B CA 1
ATOM 4656 C C . GLN B 1 279 ? 14.094 -14.977 2.602 1 93.94 279 GLN B C 1
ATOM 4658 O O . GLN B 1 279 ? 13.492 -13.914 2.779 1 93.94 279 GLN B O 1
ATOM 4663 N N . VAL B 1 280 ? 13.805 -16.062 3.232 1 95.31 280 VAL B N 1
ATOM 4664 C CA . VAL B 1 280 ? 12.781 -16.062 4.273 1 95.31 280 VAL B CA 1
ATOM 4665 C C . VAL B 1 280 ? 13.172 -15.109 5.395 1 95.31 280 VAL B C 1
ATOM 4667 O O . VAL B 1 280 ? 12.344 -14.336 5.879 1 95.31 280 VAL B O 1
ATOM 4670 N N . LYS B 1 281 ? 14.445 -15.102 5.762 1 92.25 281 LYS B N 1
ATOM 4671 C CA . LYS B 1 281 ? 14.945 -14.188 6.789 1 92.25 281 LYS B CA 1
ATOM 4672 C C . LYS B 1 281 ? 14.812 -12.734 6.348 1 92.25 281 LYS B C 1
ATOM 4674 O O . LYS B 1 281 ? 14.422 -11.875 7.141 1 92.25 281 LYS B O 1
ATOM 4679 N N . PHE B 1 282 ? 15.109 -12.555 5.148 1 89.75 282 PHE B N 1
ATOM 4680 C CA . PHE B 1 282 ? 15.016 -11.211 4.598 1 89.75 282 PHE B CA 1
ATOM 4681 C C . PHE B 1 282 ? 13.578 -10.711 4.609 1 89.75 282 PHE B C 1
ATOM 4683 O O . PHE B 1 282 ? 13.312 -9.562 4.973 1 89.75 282 PHE B O 1
ATOM 4690 N N . THR B 1 283 ? 12.688 -11.555 4.188 1 91.75 283 THR B N 1
ATOM 4691 C CA . THR B 1 283 ? 11.273 -11.195 4.137 1 91.75 283 THR B CA 1
ATOM 4692 C C . THR B 1 283 ? 10.75 -10.859 5.527 1 91.75 283 THR B C 1
ATOM 4694 O O . THR B 1 283 ? 9.953 -9.938 5.691 1 91.75 283 THR B O 1
ATOM 4697 N N . GLN B 1 284 ? 11.203 -11.523 6.504 1 89.69 284 GLN B N 1
ATOM 4698 C CA . GLN B 1 284 ? 10.82 -11.25 7.879 1 89.69 284 GLN B CA 1
ATOM 4699 C C . GLN B 1 284 ? 11.32 -9.875 8.328 1 89.69 284 GLN B C 1
ATOM 4701 O O . GLN B 1 284 ? 10.609 -9.148 9.031 1 89.69 284 GLN B O 1
ATOM 4706 N N . LYS B 1 285 ? 12.453 -9.484 7.879 1 82.81 285 LYS B N 1
ATOM 4707 C CA . LYS B 1 285 ? 13.023 -8.18 8.219 1 82.81 285 LYS B CA 1
ATOM 4708 C C . LYS B 1 285 ? 12.219 -7.055 7.574 1 82.81 285 LYS B C 1
ATOM 4710 O O . LYS B 1 285 ? 12.102 -5.969 8.148 1 82.81 285 LYS B O 1
ATOM 4715 N N . LEU B 1 286 ? 11.672 -7.359 6.391 1 82.31 286 LEU B N 1
ATOM 4716 C CA . LEU B 1 286 ? 10.898 -6.367 5.652 1 82.31 286 LEU B CA 1
ATOM 4717 C C . LEU B 1 286 ? 9.617 -6.012 6.406 1 82.31 286 LEU B C 1
ATOM 4719 O O . LEU B 1 286 ? 9.102 -4.902 6.258 1 82.31 286 LEU B O 1
ATOM 4723 N N . GLU B 1 287 ? 9.102 -6.887 7.195 1 79.12 287 GLU B N 1
ATOM 4724 C CA . GLU B 1 287 ? 7.871 -6.68 7.949 1 79.12 287 GLU B CA 1
ATOM 4725 C C . GLU B 1 287 ? 8.047 -5.605 9.016 1 79.12 287 GLU B C 1
ATOM 4727 O O . GLU B 1 287 ? 7.066 -5.039 9.508 1 79.12 287 GLU B O 1
ATOM 4732 N N . GLY B 1 288 ? 9.25 -5.223 9.273 1 76.88 288 GLY B N 1
ATOM 4733 C CA . GLY B 1 288 ? 9.531 -4.227 10.297 1 76.88 288 GLY B CA 1
ATOM 4734 C C . GLY B 1 288 ? 9.516 -2.805 9.773 1 76.88 288 GLY B C 1
ATOM 4735 O O . GLY B 1 288 ? 9.625 -1.85 10.539 1 76.88 288 GLY B O 1
ATOM 4736 N N . LYS B 1 289 ? 9.305 -2.65 8.523 1 84.94 289 LYS B N 1
ATOM 4737 C CA . LYS B 1 289 ? 9.242 -1.308 7.957 1 84.94 289 LYS B CA 1
ATOM 4738 C C . LYS B 1 289 ? 7.844 -0.711 8.109 1 84.94 289 LYS B C 1
ATOM 4740 O O . LYS B 1 289 ? 6.852 -1.44 8.133 1 84.94 289 LYS B O 1
ATOM 4745 N N . PRO B 1 290 ? 7.824 0.691 8.164 1 93.12 290 PRO B N 1
ATOM 4746 C CA . PRO B 1 290 ? 8.891 1.682 8.023 1 93.12 290 PRO B CA 1
ATOM 4747 C C . PRO B 1 290 ? 9.75 1.805 9.281 1 93.12 290 PRO B C 1
ATOM 4749 O O . PRO B 1 290 ? 9.297 1.46 10.375 1 93.12 290 PRO B O 1
ATOM 4752 N N . TYR B 1 291 ? 10.977 2.293 9.039 1 94.62 291 TYR B N 1
ATOM 4753 C CA . TYR B 1 291 ? 11.773 2.705 10.188 1 94.62 291 TYR B CA 1
ATOM 4754 C C . TYR B 1 291 ? 11.148 3.912 10.883 1 94.62 291 TYR B C 1
ATOM 4756 O O . TYR B 1 291 ? 10.734 4.867 10.219 1 94.62 291 TYR B O 1
ATOM 4764 N N . MET B 1 292 ? 11 3.801 12.148 1 95.75 292 MET B N 1
ATOM 4765 C CA . MET B 1 292 ? 10.422 4.883 12.938 1 95.75 292 MET B CA 1
ATOM 4766 C C . MET B 1 292 ? 11.195 5.086 14.234 1 95.75 292 MET B C 1
ATOM 4768 O O . MET B 1 292 ? 11.797 4.141 14.758 1 95.75 292 MET B O 1
ATOM 4772 N N . LEU B 1 293 ? 11.172 6.23 14.695 1 95.75 293 LEU B N 1
ATOM 4773 C CA . LEU B 1 293 ? 11.734 6.52 16.016 1 95.75 293 LEU B CA 1
ATOM 4774 C C . LEU B 1 293 ? 10.695 6.305 17.109 1 95.75 293 LEU B C 1
ATOM 4776 O O . LEU B 1 293 ? 9.492 6.457 16.875 1 95.75 293 LEU B O 1
ATOM 4780 N N . LYS B 1 294 ? 11.227 5.934 18.25 1 91.81 294 LYS B N 1
ATOM 4781 C CA . LYS B 1 294 ? 10.375 5.891 19.453 1 91.81 294 LYS B CA 1
ATOM 4782 C C . LYS B 1 294 ? 10.367 7.242 20.156 1 91.81 294 LYS B C 1
ATOM 4784 O O . LYS B 1 294 ? 11.32 8.016 20.047 1 91.81 294 LYS B O 1
ATOM 4789 N N . ARG B 1 295 ? 9.281 7.48 20.781 1 90.69 295 ARG B N 1
ATOM 4790 C CA . ARG B 1 295 ? 9.219 8.727 21.531 1 90.69 295 ARG B CA 1
ATOM 4791 C C . ARG B 1 295 ? 10.266 8.742 22.641 1 90.69 295 ARG B C 1
ATOM 4793 O O . ARG B 1 295 ? 10.531 7.719 23.266 1 90.69 295 ARG B O 1
ATOM 4800 N N . ALA B 1 296 ? 10.914 9.945 22.719 1 79.88 296 ALA B N 1
ATOM 4801 C CA . ALA B 1 296 ? 11.93 10.086 23.75 1 79.88 296 ALA B CA 1
ATOM 4802 C C . ALA B 1 296 ? 11.297 10.188 25.141 1 79.88 296 ALA B C 1
ATOM 4804 O O . ALA B 1 296 ? 10.172 10.68 25.281 1 79.88 296 ALA B O 1
#

InterPro domains:
  IPR003694 NAD(+) synthetase [PTHR23090] (7-257)
  IPR003694 NAD(+) synthetase [TIGR00552] (149-272)
  IPR003694 NAD(+) synthetase [cd00553] (6-284)
  IPR014729 Rossmann-like alpha/beta/alpha sandwich fold [G3DSA:3.40.50.620] (2-293)
  IPR022310 NAD/GMP synthase [PF02540] (8-93)
  IPR022310 NAD/GMP synthase [PF02540] (149-283)
  IPR022926 NH(3)-dependent NAD(+) synthetase [MF_00193] (3-293)

Nearest PDB structures (foldseek):
  2e18-assembly1_B  TM=9.186E-01  e=5.568E-19  Pyrococcus horikoshii OT3
  3fiu-assembly2_D  TM=8.742E-01  e=1.972E-18  Francisella tularensis subsp. holarctica LVS
  4f4h-assembly1_A  TM=6.817E-01  e=1.136E-13  Burkholderia thailandensis E264
  5kha-assembly1_B  TM=6.409E-01  e=7.181E-13  Acinetobacter baumannii
  4f4h-assembly1_B  TM=6.561E-01  e=3.258E-13  Burkholderia thailandensis E264

Radius of gyration: 24.31 Å; Cα contacts (8 Å, |Δi|>4): 957; chains: 2; bounding box: 58×65×66 Å

Secondary structure (DSSP, 8-state):
---HHHHHHHHHHHHHHHHHHHT-SEEEEE--SSHHHHHHHHHHHHHH-GGGEEEEE---TTS-HHHHHHHHHHHHHTT--EEE---HHHHHHTTHHHHSGGGG--SHHHHHHHHHHHHHHHHHHHTS-HHHHTTSPPSS--TTHHHHHHHHHHHHHHHHHHHHHHHHHTTEEEE----HHHHHHT-S-TTTTT--SEETTTTS-HHHHHHHHHHTT--HHHHTSPP--SSSTT--HHHHHTS-HHHHHHHHHHHHTT--HHHHHTTS-HHHHHHHHHHHHHHHHHTTPSEEPPP-/---HHHHHHHHHHHHHHHHHHHT-SEEEEE--SSHHHHHHHHHHHHHH-GGGEEEEE---TTS-HHHHHHHHHHHHHTT--EEE---HHHHHHTTHHHHSGGGG--SHHHHHHHHHHHHHHHHHHHTS-HHHHTTSPPSS--TTHHHHHHHHHHHHHHHHHHHHHHHHHTTEEEE----HHHHHHT-S-TTTTT--SEETTTTS-HHHHHHHHHHTT--HHHHTSPP--SSSTT--HHHHHTS-HHHHHHHHHHHHTT--HHHHHTTS-HHHHHHHHHHHHHHHHHTTPSEEPPP-

Sequence (592 aa):
MNTAMEETQRIEQFLRKALVSERKHGYLIGVSGGLDSA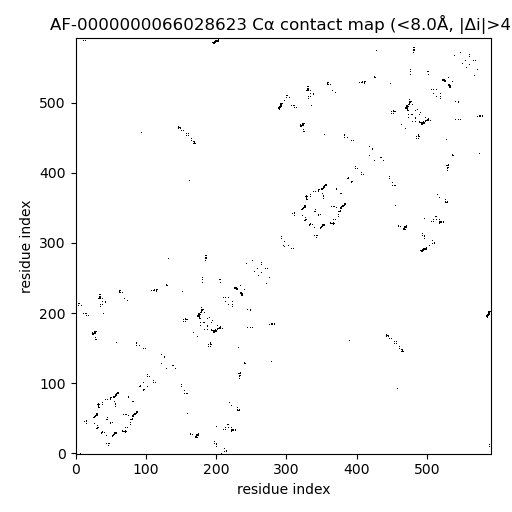VVLKLLVQAVGKENVLGLILPDRDTEKKSTTLARSLLEQEKVPYKVISMTPLLRHLGVYKDMPLFLLPTRGLKESIVRRFYNDYTKKLNKPVFFAQWEEPPTQLPYFYEGIAYYRIKHRVRMATLYYYAEKNDYLLVGCTNLSERLIGFYVKYGDDVCDVAPIAHLYKTEVRQLSEYLSVPEDIRNRPPSPDLIPGITDEYSLGINYETLDQILAGLEEGKTAEDLKQLFPADIVELVINQVKFTQKLEGKPYMLKRAMNTAMEETQRIEQFLRKALVSERKHGYLIGVSGGLDSAVVLKLLVQAVGKENVLGLILPDRDTEKKSTTLARSLLEQEKVPYKVISMTPLLRHLGVYKDMPLFLLPTRGLKESIVRRFYNDYTKKLNKPVFFAQWEEPPTQLPYFYEGIAYYRIKHRVRMATLYYYAEKNDYLLVGCTNLSERLIGFYVKYGDDVCDVAPIAHLYKTEVRQLSEYLSVPEDIRNRPPSPDLIPGITDEYSLGINYETLDQILAGLEEGKTAEDLKQLFPADIVELVINQVKFTQKLEGKPYMLKRA

Foldseek 3Di:
DPALVVLLVVLLVVQLVLCVVLVFQAEEEEQQLALLSLLVLLSRCVNPNLARYEYEYEAEPLFDPNRSVNRVVSNVVSVHHYDYHYCHVVCVVVCLCVLPCLVVPDDLVVQLVVLVVLQVVQCVQQVHFPLLCLVDDRPDDRPCNVSVVCSQLVSQQVVLVVRVVVCVVRRHWYEARAACLCLLLVVHRVNGRVDTRYYSHNDDQPVSSLSSCVVSCPDPVNSVDAAAPSSRRNDHPCNRRVHDSVLSVVLVVCVVVPHDLVRSVVVDPSVSSVSRVVSSVVSVVVVPDDDDDDDD/DPALVVLLVVLLVVQLVLCVVLVFQAEEEEQQLALLSLLVLLSRCVNPHLARYEYEYEAEPLFDPNRSVNRVVSNVVSVHHYDYDYCHVVCVVVCLCVLPCLVVVDDLVSQLVVLVVLQVVQCVQQVHFLLLCLVDDRPDDRPCNVSVVCSQLVSQQVVLVVRVVVCVVRRHWYEARAACLCLLLVVHRVNGRVDTRYYSHNDDQPVSSLSSCVVSCPDPVNSVDAAAPSSRRNDHPCNRRVHDSVLSVVLVVCVVVPHDLVRSCVVDPSVSSVSSVVSSVVSVVVVPDDDDDDDD

Solvent-accessible surface area (backbone atoms only — not comparable to full-atom values): 31161 Å² total; per-residue (Å²): 122,65,55,56,67,57,44,48,52,51,42,25,50,51,53,46,49,50,39,61,75,63,69,42,68,33,39,23,35,68,37,63,30,43,51,50,33,52,42,50,50,52,46,46,35,72,42,66,34,33,89,32,34,40,38,34,33,70,45,40,85,53,38,49,67,64,29,55,50,46,25,51,51,52,35,57,73,63,58,32,52,66,48,78,48,73,41,39,66,47,41,50,73,73,41,50,58,65,68,43,68,56,64,74,43,91,45,68,67,58,36,18,51,51,47,45,48,51,50,50,52,46,20,62,75,66,71,42,41,54,68,82,41,69,84,50,78,67,94,56,92,55,87,59,46,40,41,50,50,20,48,50,45,34,57,39,16,49,48,35,29,52,52,49,28,55,12,36,43,62,44,26,41,36,48,29,56,50,27,25,50,35,59,49,51,47,67,60,38,85,74,10,56,67,53,44,49,32,23,78,41,39,50,31,39,61,68,52,51,52,50,37,25,60,75,69,62,54,56,61,78,35,66,71,45,73,61,53,78,44,64,48,54,79,46,35,45,43,68,41,60,70,47,52,65,70,61,4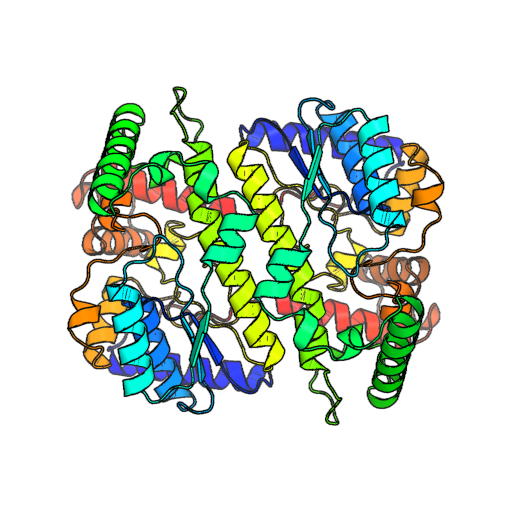9,46,51,52,54,51,38,48,73,72,63,50,48,70,70,60,48,40,76,75,41,63,54,69,57,49,50,50,51,53,52,35,32,53,48,37,58,57,57,69,61,56,44,49,64,59,75,69,122,125,64,54,57,68,56,44,50,53,50,43,25,52,50,52,46,49,50,39,60,75,63,70,44,68,34,39,24,37,68,37,61,31,42,52,52,33,50,42,51,50,54,45,46,34,73,42,65,34,33,88,31,35,39,37,35,33,68,45,40,86,52,38,51,67,66,28,55,49,46,24,50,51,51,35,56,73,62,58,32,52,67,49,79,47,72,42,38,67,46,40,50,73,73,41,48,58,65,69,43,66,60,60,74,45,90,45,69,67,58,36,18,53,51,46,47,47,52,49,51,51,47,20,63,75,65,72,42,42,55,68,83,43,70,83,50,78,68,94,55,93,56,85,58,47,41,42,50,52,20,49,51,45,33,57,38,15,51,49,37,29,50,51,49,27,55,13,37,44,62,43,27,40,35,48,30,55,50,27,24,51,34,59,50,50,47,67,61,38,86,73,11,56,66,54,44,48,32,23,77,42,38,50,32,39,61,69,52,49,53,50,38,26,60,76,69,62,54,57,62,79,35,66,70,44,73,62,53,77,43,64,47,56,79,46,35,47,41,66,42,58,70,48,53,64,68,62,50,46,50,54,53,50,36,48,74,73,63,50,48,71,70,61,48,40,74,77,41,62,53,68,58,50,49,51,52,54,51,34,32,53,49,37,58,58,58,69,62,57,41,49,64,58,74,70,122

pLDDT: mean 90.89, std 9.55, range [50.84, 98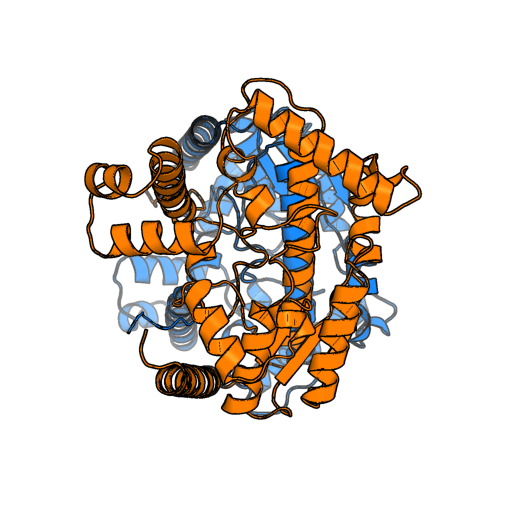.81]